Protein AF-A0A842T386-F1 (afdb_monomer)

Solvent-accessible surface area (backbone atoms only — not comparable to full-atom values): 25183 Å² total; per-residue (Å²): 110,70,80,63,54,63,53,50,79,25,36,49,69,68,59,27,27,49,50,51,33,47,73,72,63,72,84,75,91,84,88,85,86,87,85,84,90,68,93,73,80,78,70,90,84,41,70,46,77,54,74,84,84,70,80,63,96,55,61,21,74,58,51,45,52,52,52,52,52,43,48,52,53,25,53,78,68,73,36,55,70,54,40,58,47,20,56,43,24,47,50,25,18,40,72,28,59,76,29,63,50,73,41,48,87,84,39,54,66,44,51,50,40,49,51,48,32,53,55,64,80,60,87,45,80,91,71,55,78,91,73,88,88,74,55,73,66,53,55,55,34,51,53,50,39,49,54,52,54,52,54,39,70,52,87,88,62,46,74,59,54,56,48,49,60,75,65,39,82,88,56,55,66,66,46,52,49,42,33,50,49,42,53,49,13,48,70,60,25,68,67,44,75,64,49,59,57,70,43,78,69,83,53,58,53,53,61,49,52,73,65,53,72,66,52,31,36,69,36,40,20,51,51,37,48,74,47,48,25,53,52,26,49,51,50,30,21,60,57,37,25,34,49,45,31,32,32,16,36,39,59,72,37,44,66,63,41,53,51,49,46,57,50,53,54,75,42,49,67,13,42,52,48,36,51,48,51,54,51,52,44,52,53,50,46,24,64,75,70,68,28,36,36,39,33,24,39,31,57,72,59,46,41,93,45,47,92,73,48,40,91,58,28,34,34,38,14,44,39,61,71,42,46,59,36,50,42,51,54,48,17,63,75,67,72,42,60,66,72,71,41,35,61,46,31,31,39,35,39,35,20,58,39,68,68,57,28,51,52,49,49,48,40,51,72,76,57,31,37,69,54,48,19,56,75,71,71,37,81,39,44,40,72,73,52,74,49,55,19,61,87,51,45,42,83,89,73,62,39,44,29,34,38,38,33,27,46,54,75,38,86,70,39,40,22,32,26,41,36,36,23,26,49,68,38,46,51,52,59,56,50,19,62,72,68,42,75,56,67,82,71,49,78,54,71,63,57,53,47,52,54,49,52,49,56,48,52,65,66,73,73,116

Foldseek 3Di:
DVVVLLCQLFAQLLSNLVVLLCVLPVPDDDDDDDDDDDPDPPLPPFEAEDDPPDPPPAAAPLLVVLLVVLCVLCVVVVNNVLQVLLVLLLVLLVSLVVAPSHDDPVPVLNNLLSNCSSCLSCLDPVSDPPDDDDDPLNVVLSVLLNVVLVLLQDPDPNLVVVVCVVPPPVDDPSSNLSSLSSLLSLQSGADDPVLVVVPVPDRHLAGRHPDDLVSCLGRPLVCLQPPSLVSCQQQLSLSSNQSSLLNSCCSPPVVLLVVLSVVVSVQVQQASVQQSLQVVLVSVLLVVVQAREYEYSALVSVVVCVVVQDPRYKYKYKFTARHSSSLVVQCVVVVHPSLFRQARIAMEIEHADPVVLVSSVCSCQPPGDCPVCVVVVVNFKHWDDWDACQVVPDPPFSQGWIKIWMGGPDPSHGHHIYTGYYPVSSCSSNSHPCNDPCVVPPPCCPVVVVVVVVVSVVVVPD

Radius of gyration: 23.45 Å; Cα contacts (8 Å, |Δi|>4): 668; chains: 1; bounding box: 73×54×55 Å

Secondary structure (DSSP, 8-state):
-HHHHHHHHTS-HHHHHHHHHHHHH--SS--------------TTTEEE-------SS--HHHHHHHHHHHHHHHHTT-HHHHHHHHHHHHHHHHHTSS-TT--TT-HHHHHHHHHHHHTT--SGGGS-SSSS--HHHHHHHHHHHHHHHHHHS-S-HHHHHHHHHH-TTS-HHHHHHHHHHHHHHHT----HHHHHH--S--TTPPPPSS-HHHIIIIIIHHIIIIIHHHHHHTT-HHHHHHHHHHHHHHHSHHHHHHHHHHHHHHHHHHHHHHHHHHHHHHHHHHHHT-EEEEESSGGGTTTSGGG--TTEEEEEEEPP--HHHHHHHHHHHT--GGG-TTSSEEEEEESSHHHHHHHHHIIIIIIHHHHHHHTT-TTEEEEEEEETTTSPPTTT----EEEEEEE--TT----EEEEEEHHHHHHHHH-GGGSTHHHH-GGGGTHHHHHHHHHHHHS--

Nearest PDB structures (foldseek):
  6yxa-assembly1_A-2  TM=7.153E-01  e=4.181E-08  Bacillus subtilis subsp. subtilis str. 168
  7qps-assembly2_B  TM=6.305E-01  e=3.461E-06  Acinetobacter baumannii
  7tuz-assembly1_R  TM=1.766E-01  e=9.407E+00  Homo sapiens

pLDDT: mean 70.12, std 17.85, range [22.08, 93.56]

Structure (mmCIF, N/CA/C/O backbone):
data_AF-A0A842T386-F1
#
_entry.id   AF-A0A842T386-F1
#
loop_
_atom_site.group_PDB
_atom_site.id
_atom_site.type_symbol
_atom_site.label_atom_id
_atom_site.label_alt_id
_atom_site.label_comp_id
_atom_site.label_asym_id
_atom_site.label_entity_id
_atom_site.label_seq_id
_atom_site.pdbx_PDB_ins_code
_atom_site.Cartn_x
_atom_site.Cartn_y
_atom_site.Cartn_z
_atom_site.occupancy
_atom_site.B_iso_or_equiv
_atom_site.auth_seq_id
_atom_site.auth_comp_id
_atom_site.auth_asym_id
_atom_site.auth_atom_id
_atom_site.pdbx_PDB_model_num
ATOM 1 N N . MET A 1 1 ? -23.491 13.709 -11.957 1.00 30.56 1 MET A N 1
ATOM 2 C CA . MET A 1 1 ? -23.195 12.558 -11.070 1.00 30.56 1 MET A CA 1
ATOM 3 C C . MET A 1 1 ? -22.133 11.638 -11.680 1.00 30.56 1 MET A C 1
ATOM 5 O O . MET A 1 1 ? -21.103 11.435 -11.052 1.00 30.56 1 MET A O 1
ATOM 9 N N . TRP A 1 2 ? -22.292 11.233 -12.946 1.00 22.08 2 TRP A N 1
ATOM 10 C CA . TRP A 1 2 ? -21.348 10.406 -13.725 1.00 22.08 2 TRP A CA 1
ATOM 11 C C . TRP A 1 2 ? -19.864 10.859 -13.697 1.00 22.08 2 TRP A C 1
ATOM 13 O O . TRP A 1 2 ? -18.990 10.076 -13.338 1.00 22.08 2 TRP A O 1
ATOM 23 N N . LEU A 1 3 ? -19.581 12.151 -13.923 1.00 26.33 3 LEU A N 1
ATOM 24 C CA . LEU A 1 3 ? -18.227 12.748 -13.847 1.00 26.33 3 LEU A CA 1
ATOM 25 C C . LEU A 1 3 ? -17.612 12.793 -12.429 1.00 26.33 3 LEU A C 1
ATOM 27 O O . LEU A 1 3 ? -16.400 12.953 -12.279 1.00 26.33 3 LEU A O 1
ATOM 31 N N . LYS A 1 4 ? -18.427 12.685 -11.366 1.00 34.88 4 LYS A N 1
ATOM 32 C CA . LYS A 1 4 ? -17.939 12.611 -9.974 1.00 34.88 4 LYS A CA 1
ATOM 33 C C . LYS A 1 4 ? -17.592 11.168 -9.580 1.00 34.88 4 LYS A C 1
ATOM 35 O O . LYS A 1 4 ? -16.620 10.974 -8.851 1.00 34.88 4 LYS A O 1
ATOM 40 N N . MET A 1 5 ? -18.326 10.181 -10.101 1.00 32.59 5 MET A N 1
ATOM 41 C CA . MET A 1 5 ? -18.131 8.749 -9.821 1.00 32.59 5 MET A CA 1
ATOM 42 C C . MET A 1 5 ? -16.938 8.156 -10.581 1.00 32.59 5 MET A C 1
ATOM 44 O O . MET A 1 5 ? -16.129 7.441 -9.995 1.00 32.59 5 MET A O 1
ATOM 48 N N . GLU A 1 6 ? -16.756 8.529 -11.853 1.00 32.44 6 GLU A N 1
ATOM 49 C CA . GLU A 1 6 ? -15.595 8.123 -12.664 1.00 32.44 6 GLU A CA 1
ATOM 50 C C . GLU A 1 6 ? -14.268 8.584 -12.041 1.00 32.44 6 GLU A C 1
ATOM 52 O O . GLU A 1 6 ? -13.269 7.868 -12.063 1.00 32.44 6 GLU A O 1
ATOM 57 N N . LYS A 1 7 ? -14.289 9.742 -11.369 1.00 42.62 7 LYS A N 1
ATOM 58 C CA . LYS A 1 7 ? -13.149 10.246 -10.609 1.00 42.62 7 LYS A CA 1
ATOM 59 C C . LYS A 1 7 ? -12.769 9.353 -9.426 1.00 42.62 7 LYS A C 1
ATOM 61 O O . LYS A 1 7 ? -11.617 9.411 -9.051 1.00 42.62 7 LYS A O 1
ATOM 66 N N . HIS A 1 8 ? -13.653 8.590 -8.784 1.00 45.56 8 HIS A N 1
ATOM 67 C CA . HIS A 1 8 ? -13.303 7.895 -7.529 1.00 45.56 8 HIS A CA 1
ATOM 68 C C . HIS A 1 8 ? -12.693 6.510 -7.741 1.00 45.56 8 HIS A C 1
ATOM 70 O O . HIS A 1 8 ? -11.737 6.160 -7.060 1.00 45.56 8 HIS A O 1
ATOM 76 N N . MET A 1 9 ? -13.219 5.759 -8.700 1.00 45.31 9 MET A N 1
ATOM 77 C CA . MET A 1 9 ? -12.904 4.348 -8.968 1.00 45.31 9 MET A CA 1
ATOM 78 C C . MET A 1 9 ? -11.428 4.064 -9.293 1.00 45.31 9 MET A C 1
ATOM 80 O O . MET A 1 9 ? -10.934 2.964 -9.095 1.00 45.31 9 MET A O 1
ATOM 84 N N . PHE A 1 10 ? -10.745 5.072 -9.818 1.00 52.88 10 PHE A N 1
ATOM 85 C CA . PHE A 1 10 ? -9.537 4.921 -10.620 1.00 52.88 10 PHE A CA 1
ATOM 86 C C . PHE A 1 10 ? -8.536 6.054 -10.349 1.00 52.88 10 PHE A C 1
ATOM 88 O O . PHE A 1 10 ? -7.614 6.346 -11.104 1.00 52.88 10 PHE A O 1
ATOM 95 N N . LYS A 1 11 ? -8.741 6.775 -9.251 1.00 57.19 11 LYS A N 1
ATOM 96 C CA . LYS A 1 11 ? -7.757 7.737 -8.776 1.00 57.19 11 LYS A CA 1
ATOM 97 C C . LYS A 1 11 ? -6.548 6.981 -8.245 1.00 57.19 11 LYS A C 1
ATOM 99 O O . LYS A 1 11 ? -6.700 5.953 -7.593 1.00 57.19 11 LYS A O 1
ATOM 104 N N . ARG A 1 12 ? -5.360 7.560 -8.440 1.00 57.75 12 ARG A N 1
ATOM 105 C CA . ARG A 1 12 ? -4.166 7.164 -7.680 1.00 57.75 12 ARG A CA 1
ATOM 106 C C . ARG A 1 12 ? -4.512 7.088 -6.198 1.00 57.75 12 ARG A C 1
ATOM 108 O O . ARG A 1 12 ? -5.357 7.863 -5.734 1.00 57.75 12 ARG A O 1
ATOM 115 N N . SER A 1 13 ? -3.849 6.209 -5.448 1.00 57.66 13 SER A N 1
ATOM 116 C CA . SER A 1 13 ? -4.286 5.930 -4.078 1.00 57.66 13 SER A CA 1
ATOM 117 C C . SER A 1 13 ? -4.379 7.190 -3.212 1.00 57.66 13 SER A C 1
ATOM 119 O O . SER A 1 13 ? -5.308 7.280 -2.417 1.00 57.66 13 SER A O 1
ATOM 121 N N . SER A 1 14 ? -3.465 8.156 -3.351 1.00 54.62 14 SER A N 1
ATOM 122 C CA . SER A 1 14 ? -3.512 9.397 -2.563 1.00 54.62 14 SER A CA 1
ATOM 123 C C . SER A 1 14 ? -4.729 10.257 -2.913 1.00 54.62 14 SER A C 1
ATOM 125 O O . SER A 1 14 ? -5.434 10.736 -2.030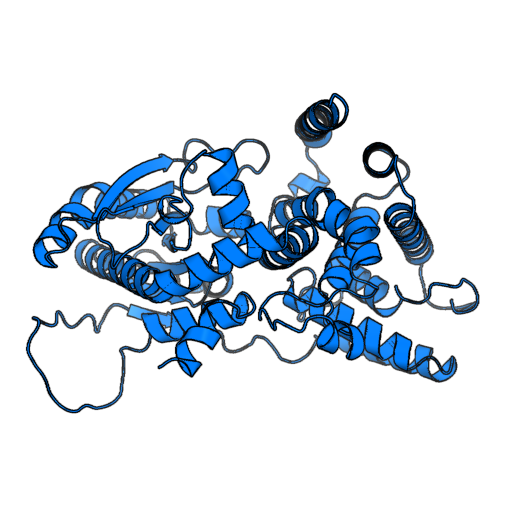 1.00 54.62 14 SER A O 1
ATOM 127 N N . THR A 1 15 ? -5.045 10.398 -4.202 1.00 59.31 15 THR A N 1
ATOM 128 C CA . THR A 1 15 ? -6.203 11.175 -4.655 1.00 59.31 15 THR A CA 1
ATOM 129 C C . THR A 1 15 ? -7.514 10.487 -4.276 1.00 59.31 15 THR A C 1
ATOM 131 O O . THR A 1 15 ? -8.482 11.166 -3.930 1.00 59.31 15 THR A O 1
ATOM 134 N N . HIS A 1 16 ? -7.562 9.152 -4.327 1.00 62.59 16 HIS A N 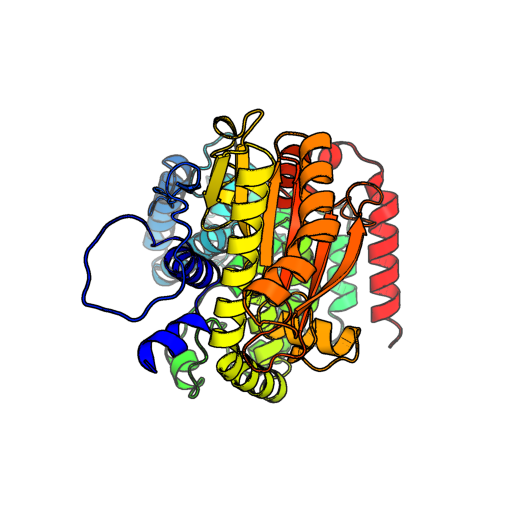1
ATOM 135 C CA . HIS A 1 16 ? -8.719 8.377 -3.884 1.00 62.59 16 HIS A CA 1
ATOM 136 C C . HIS A 1 16 ? -8.968 8.609 -2.390 1.00 62.59 16 HIS A C 1
ATOM 138 O O . HIS A 1 16 ? -10.060 9.038 -2.018 1.00 62.59 16 HIS A O 1
ATOM 144 N N . ASN A 1 17 ? -7.927 8.449 -1.567 1.00 60.31 17 ASN A N 1
ATOM 145 C CA . ASN A 1 17 ? -7.997 8.658 -0.122 1.00 60.31 17 ASN A CA 1
ATOM 146 C C . ASN A 1 17 ? -8.395 10.090 0.228 1.00 60.31 17 ASN A C 1
ATOM 148 O O . ASN A 1 17 ? -9.320 10.277 1.002 1.00 60.31 17 ASN A O 1
ATOM 152 N N . ALA A 1 18 ? -7.781 11.101 -0.395 1.00 62.53 18 ALA A N 1
ATOM 153 C CA . ALA A 1 18 ? -8.128 12.502 -0.159 1.00 62.53 18 ALA A CA 1
ATOM 154 C C . ALA A 1 18 ? -9.592 12.806 -0.510 1.00 62.53 18 ALA A C 1
ATOM 156 O O . ALA A 1 18 ? -10.260 13.558 0.196 1.00 62.53 18 ALA A O 1
ATOM 157 N N . THR A 1 19 ? -10.119 12.200 -1.581 1.00 63.16 19 THR A N 1
ATOM 158 C CA . THR A 1 19 ? -11.516 12.428 -1.972 1.00 63.16 19 THR A CA 1
ATOM 159 C C . THR A 1 19 ? -12.485 11.710 -1.039 1.00 63.16 19 THR A C 1
ATOM 161 O O . THR A 1 19 ? -13.465 12.308 -0.609 1.00 63.16 19 THR A O 1
ATOM 164 N N . MET A 1 20 ? -12.206 10.453 -0.690 1.00 62.38 20 MET A N 1
ATOM 165 C CA . MET A 1 20 ? -12.998 9.702 0.284 1.00 62.38 20 MET A CA 1
ATOM 166 C C . MET A 1 20 ? -12.971 10.368 1.660 1.00 62.38 20 MET A C 1
ATOM 168 O O . MET A 1 20 ? -14.021 10.541 2.265 1.00 62.38 20 MET A O 1
ATOM 172 N N . ALA A 1 21 ? -11.801 10.815 2.111 1.00 62.44 21 ALA A N 1
ATOM 173 C CA . ALA A 1 21 ? -11.631 11.573 3.339 1.00 62.44 21 ALA A CA 1
ATOM 174 C C . ALA A 1 21 ? -12.445 12.868 3.310 1.00 62.44 21 ALA A C 1
ATOM 176 O O . ALA A 1 21 ? -13.239 13.102 4.210 1.00 62.44 21 ALA A O 1
ATOM 177 N N . HIS A 1 22 ? -12.343 13.670 2.246 1.00 65.44 22 HIS A N 1
ATOM 178 C CA . HIS A 1 22 ? -13.178 14.861 2.101 1.00 65.44 22 HIS A CA 1
ATOM 179 C C . HIS A 1 22 ? -14.669 14.507 2.207 1.00 65.44 22 HIS A C 1
ATOM 181 O O . HIS A 1 22 ? -15.401 15.138 2.954 1.00 65.44 22 HIS A O 1
ATOM 187 N N . THR A 1 23 ? -15.131 13.467 1.516 1.00 65.94 23 THR A N 1
ATOM 188 C CA . THR A 1 23 ? -16.542 13.053 1.543 1.00 65.94 23 THR A CA 1
ATOM 189 C C . THR A 1 23 ? -17.002 12.512 2.904 1.00 65.94 23 THR A C 1
ATOM 191 O O . THR A 1 23 ? -18.163 12.696 3.276 1.00 65.94 23 THR A O 1
ATOM 194 N N . LEU A 1 24 ? -16.119 11.843 3.647 1.00 63.25 24 LEU A N 1
ATOM 195 C CA . LEU A 1 24 ? -16.400 11.308 4.981 1.00 63.25 24 LEU A CA 1
ATOM 196 C C . LEU A 1 24 ? -16.350 12.396 6.062 1.00 63.25 24 LEU A C 1
ATOM 198 O O . LEU A 1 24 ? -17.143 12.348 6.999 1.00 63.25 24 LEU A O 1
ATOM 202 N N . PHE A 1 25 ? -15.462 13.383 5.915 1.00 61.12 25 PHE A N 1
ATOM 203 C CA . PHE A 1 25 ? -15.112 14.337 6.971 1.00 61.12 25 PHE A CA 1
ATOM 204 C C . PHE A 1 25 ? -15.625 15.773 6.730 1.00 61.12 25 PHE A C 1
ATOM 206 O O . PHE A 1 25 ? -15.596 16.582 7.651 1.00 61.12 25 PHE A O 1
ATOM 213 N N . SER A 1 26 ? -16.181 16.118 5.556 1.00 54.41 26 SER A N 1
ATOM 214 C CA . SER A 1 26 ? -16.678 17.478 5.240 1.00 54.41 26 SER A CA 1
ATOM 215 C C . SER A 1 26 ? -18.025 17.859 5.890 1.00 54.41 26 SER A C 1
ATOM 217 O O . SER A 1 26 ? -18.853 18.526 5.265 1.00 54.41 26 SER A O 1
ATOM 219 N N . ARG A 1 27 ? -18.291 17.461 7.138 1.00 46.69 27 ARG A N 1
ATOM 220 C CA . ARG A 1 27 ? -19.425 17.983 7.927 1.00 46.69 27 ARG A CA 1
ATOM 221 C C . ARG A 1 27 ? -18.935 18.780 9.131 1.00 46.69 27 ARG A C 1
ATOM 223 O O . ARG A 1 27 ? -19.101 18.376 10.273 1.00 46.69 27 ARG A O 1
ATOM 230 N N . SER A 1 28 ? -18.395 19.957 8.841 1.00 42.19 28 SER A N 1
ATOM 231 C CA . SER A 1 28 ? -18.316 21.086 9.766 1.00 42.19 28 SER A CA 1
ATOM 232 C C . SER A 1 28 ? -18.151 22.362 8.932 1.00 42.19 28 SER A C 1
ATOM 234 O O . SER A 1 28 ? -17.150 22.527 8.246 1.00 42.19 28 SER A O 1
ATOM 236 N N . SER A 1 29 ? -19.162 23.235 8.969 1.00 37.81 29 SER A N 1
ATOM 237 C CA . SER A 1 29 ? -19.266 24.558 8.316 1.00 37.81 29 SER A CA 1
ATOM 238 C C . SER A 1 29 ? -19.606 24.630 6.805 1.00 37.81 29 SER A C 1
ATOM 240 O O . SER A 1 29 ? -18.749 24.531 5.936 1.00 37.81 29 SER A O 1
ATOM 242 N N . ALA A 1 30 ? -20.903 24.838 6.511 1.00 32.47 30 ALA A N 1
ATOM 243 C CA . ALA A 1 30 ? -21.497 25.849 5.601 1.00 32.47 30 ALA A CA 1
ATOM 244 C C . ALA A 1 30 ? -22.848 25.376 4.994 1.00 32.47 30 ALA A C 1
ATOM 246 O O . ALA A 1 30 ? -23.134 24.187 4.918 1.00 32.47 30 ALA A O 1
ATOM 247 N N . SER A 1 31 ? -23.719 26.333 4.667 1.00 37.84 31 SER A N 1
ATOM 248 C CA . SER A 1 31 ? -25.196 26.336 4.721 1.00 37.84 31 SER A CA 1
ATOM 249 C C . SER A 1 31 ? -26.009 25.594 3.622 1.00 37.84 31 SER A C 1
ATOM 251 O O . SER A 1 31 ? -25.492 25.067 2.647 1.00 37.84 31 SER A O 1
ATOM 253 N N . ARG A 1 32 ? -27.332 25.530 3.869 1.00 30.47 32 ARG A N 1
ATOM 254 C CA . ARG A 1 32 ? -28.423 24.637 3.384 1.00 30.47 32 ARG A CA 1
ATOM 255 C C . ARG A 1 32 ? -29.100 25.090 2.052 1.00 30.47 32 ARG A C 1
ATOM 257 O O . ARG A 1 32 ? -28.872 26.225 1.652 1.00 30.47 32 ARG A O 1
ATOM 264 N N . PRO A 1 33 ? -30.001 24.289 1.415 1.00 34.94 33 PRO A N 1
ATOM 265 C CA . PRO A 1 33 ? -31.434 24.306 1.793 1.00 34.94 33 PRO A CA 1
ATOM 266 C C . PRO A 1 33 ? -32.115 22.920 2.011 1.00 34.94 33 PRO A C 1
ATOM 268 O O . PRO A 1 33 ? -31.505 21.868 1.872 1.00 34.94 33 PRO A O 1
ATOM 271 N N . ALA A 1 34 ? -33.358 22.978 2.513 1.00 29.33 34 ALA A N 1
ATOM 272 C CA . ALA A 1 34 ? -34.176 22.057 3.342 1.00 29.33 34 ALA A CA 1
ATOM 273 C C . ALA A 1 34 ? -34.473 20.602 2.850 1.00 29.33 34 ALA A C 1
ATOM 275 O O . ALA A 1 34 ? -34.761 20.411 1.681 1.00 29.33 34 ALA A O 1
ATOM 276 N N . ARG A 1 35 ? -34.310 19.567 3.722 1.00 31.22 35 ARG A N 1
ATOM 277 C CA . ARG A 1 35 ? -35.288 18.676 4.469 1.00 31.22 35 ARG A CA 1
ATOM 278 C C . ARG A 1 35 ? -35.833 17.457 3.665 1.00 31.22 35 ARG A C 1
ATOM 280 O O . ARG A 1 35 ? -35.987 17.614 2.466 1.00 31.22 35 ARG A O 1
ATOM 287 N N . PRO A 1 36 ? -36.099 16.258 4.269 1.00 31.48 36 PRO A N 1
ATOM 288 C CA . PRO A 1 36 ? -36.731 16.014 5.580 1.00 31.48 36 PRO A CA 1
ATOM 289 C C . PRO A 1 36 ? -35.923 15.189 6.611 1.00 31.48 36 PRO A C 1
ATOM 291 O O . PRO A 1 36 ? -34.784 14.795 6.390 1.00 31.48 36 PRO A O 1
ATOM 294 N N . ARG A 1 37 ? -36.522 15.071 7.807 1.00 32.03 37 ARG A N 1
ATOM 295 C CA . ARG A 1 37 ? -35.967 14.636 9.102 1.00 32.03 37 ARG A CA 1
ATOM 296 C C . ARG A 1 37 ? -35.502 13.171 9.121 1.00 32.03 37 ARG A C 1
ATOM 298 O O . ARG A 1 37 ? -36.322 12.266 9.088 1.00 32.03 37 ARG A O 1
ATOM 305 N N . LEU A 1 38 ? -34.209 12.985 9.366 1.00 26.48 38 LEU A N 1
ATOM 306 C CA . LEU A 1 38 ? -33.681 11.937 10.242 1.00 26.48 38 LEU A CA 1
ATOM 307 C C . LEU A 1 38 ? -33.129 12.652 11.479 1.00 26.48 38 LEU A C 1
ATOM 309 O O . LEU A 1 38 ? -32.565 13.742 11.353 1.00 26.48 38 LEU A O 1
ATOM 313 N N . VAL A 1 39 ? -33.363 12.093 12.665 1.00 26.69 39 VAL A N 1
ATOM 314 C CA . VAL A 1 39 ? -32.898 12.634 13.950 1.00 26.69 39 VAL A CA 1
ATOM 315 C C . VAL A 1 39 ? -31.375 12.778 13.888 1.00 26.69 39 VAL A C 1
ATOM 317 O O . VAL A 1 39 ? -30.640 11.797 13.910 1.00 26.69 39 VAL A O 1
ATOM 320 N N . ALA A 1 40 ? -30.901 14.011 13.714 1.00 27.50 40 ALA A N 1
ATOM 321 C CA . ALA A 1 40 ? -29.484 14.311 13.612 1.00 27.50 40 ALA A CA 1
ATOM 322 C C . ALA A 1 40 ? -28.910 14.416 15.026 1.00 27.50 40 ALA A C 1
ATOM 324 O O . ALA A 1 40 ? -29.055 15.446 15.682 1.00 27.50 40 ALA A O 1
ATOM 325 N N . VAL A 1 41 ? -28.259 13.346 15.483 1.00 34.50 41 VAL A N 1
ATOM 326 C CA . VAL A 1 41 ? -27.293 13.431 16.582 1.00 34.50 41 VAL A CA 1
ATOM 327 C C . VAL A 1 41 ? -26.179 14.354 16.096 1.00 34.50 41 VAL A C 1
ATOM 329 O O . VAL A 1 41 ? -25.498 14.044 15.120 1.00 34.50 41 VAL A O 1
ATOM 332 N N . ASN A 1 42 ? -26.067 15.533 16.702 1.00 35.53 42 ASN A N 1
ATOM 333 C CA . ASN A 1 42 ? -25.082 16.546 16.341 1.00 35.53 42 ASN A CA 1
ATOM 334 C C . ASN A 1 42 ? -23.722 16.152 16.961 1.00 35.53 42 ASN A C 1
ATOM 336 O O . ASN A 1 42 ? -23.599 16.240 18.181 1.00 35.53 42 ASN A O 1
ATOM 340 N N . PRO A 1 43 ? -22.703 15.698 16.199 1.00 40.19 43 PRO A N 1
ATOM 341 C CA . PRO A 1 43 ? -21.469 15.130 16.770 1.00 40.19 43 PRO A CA 1
ATOM 342 C C . PRO A 1 43 ? -20.432 16.186 17.209 1.00 40.19 43 PRO A C 1
ATOM 344 O O . PRO A 1 43 ? -19.261 15.874 17.413 1.00 40.19 43 PRO A O 1
ATOM 347 N N . SER A 1 44 ? -20.814 17.460 17.287 1.00 47.03 44 SER A N 1
ATOM 348 C CA . SER A 1 44 ? -19.925 18.593 17.003 1.00 47.03 44 SER A CA 1
ATOM 349 C C . SER A 1 44 ? -19.024 19.078 18.154 1.00 47.03 44 SER A C 1
ATOM 351 O O . SER A 1 44 ? -18.765 20.272 18.244 1.00 47.03 44 SER A O 1
ATOM 353 N N . GLY A 1 45 ? -18.528 18.185 19.015 1.00 52.53 45 GLY A N 1
ATOM 354 C CA . GLY A 1 45 ? -17.521 18.529 20.037 1.00 52.53 45 GLY A CA 1
ATOM 355 C C . GLY A 1 45 ? -16.283 17.630 20.069 1.00 52.53 45 GLY A C 1
ATOM 356 O O . GLY A 1 45 ? -15.252 18.040 20.587 1.00 52.53 45 GLY A O 1
ATOM 357 N N . HIS A 1 46 ? -16.363 16.415 19.514 1.00 62.31 46 HIS A N 1
ATOM 358 C CA . HIS A 1 46 ? -15.328 15.392 19.713 1.00 62.31 46 HIS A CA 1
ATOM 359 C C . HIS A 1 46 ? -14.584 14.984 18.445 1.00 62.31 46 HIS A C 1
ATOM 361 O O . HIS A 1 46 ? -13.670 14.178 18.550 1.00 62.31 46 HIS A O 1
ATOM 367 N N . VAL A 1 47 ? -14.961 15.479 17.265 1.00 61.41 47 VAL A N 1
ATOM 368 C CA . VAL A 1 47 ? -14.332 15.077 15.999 1.00 61.41 47 VAL A CA 1
ATOM 369 C C . VAL A 1 47 ? -13.543 16.244 15.426 1.00 61.41 47 VAL A C 1
ATOM 371 O O . VAL A 1 47 ? -14.124 17.227 14.969 1.00 61.41 47 VAL A O 1
ATOM 374 N N . GLU A 1 48 ? -12.223 16.111 15.426 1.00 68.94 48 GLU A N 1
ATOM 375 C CA . GLU A 1 48 ? -11.306 17.032 14.760 1.00 68.94 48 GLU A CA 1
ATOM 376 C C . GLU A 1 48 ? -10.791 16.411 13.459 1.00 68.94 48 GLU A C 1
ATOM 378 O O . GLU A 1 48 ? -10.612 15.195 13.359 1.00 68.94 48 GLU A O 1
ATOM 383 N N . THR A 1 49 ? -10.550 17.233 12.438 1.00 65.88 49 THR A N 1
ATOM 384 C CA . THR A 1 49 ? -10.006 16.782 11.150 1.00 65.88 49 THR A CA 1
ATOM 385 C C . THR A 1 49 ? -8.591 17.300 10.974 1.00 65.88 49 THR A C 1
ATOM 387 O O . THR A 1 49 ? -8.372 18.508 10.923 1.00 65.88 49 THR A O 1
ATOM 390 N N . ILE A 1 50 ? -7.636 16.385 10.815 1.00 59.38 50 ILE A N 1
ATOM 391 C CA . ILE A 1 50 ? -6.269 16.717 10.425 1.00 59.38 50 ILE A CA 1
ATOM 392 C C . ILE A 1 50 ? -6.194 16.678 8.910 1.00 59.38 50 ILE A C 1
ATOM 394 O O . ILE A 1 50 ? -6.213 15.623 8.273 1.00 59.38 50 ILE A O 1
ATOM 398 N N . ILE A 1 51 ? -6.105 17.864 8.325 1.00 53.78 51 ILE A N 1
ATOM 399 C CA . ILE A 1 51 ? -5.802 18.020 6.911 1.00 53.78 51 ILE A CA 1
ATOM 400 C C . ILE A 1 51 ? -4.279 18.045 6.789 1.00 53.78 51 ILE A C 1
ATOM 402 O O . ILE A 1 51 ? -3.617 18.879 7.399 1.00 53.78 51 ILE A O 1
ATOM 406 N N . SER A 1 52 ? -3.722 17.126 5.999 1.00 49.97 52 SER A N 1
ATOM 407 C CA . SER A 1 52 ? -2.299 17.127 5.649 1.00 49.97 52 SER A CA 1
ATOM 408 C C . SER A 1 52 ? -1.960 18.383 4.844 1.00 49.97 52 SER A C 1
ATOM 410 O O . SER A 1 52 ? -2.063 18.411 3.617 1.00 49.97 52 SER A O 1
ATOM 412 N N . THR A 1 53 ? -1.574 19.458 5.523 1.00 41.53 53 THR A N 1
ATOM 413 C CA . THR A 1 53 ? -0.888 20.589 4.903 1.00 41.53 53 THR A CA 1
ATOM 414 C C . THR A 1 53 ? 0.609 20.312 4.946 1.00 41.53 53 THR A C 1
ATOM 416 O O . THR A 1 53 ? 1.232 20.512 5.985 1.00 41.53 53 THR A O 1
ATOM 419 N N . LYS A 1 54 ? 1.137 19.857 3.798 1.00 43.56 54 LYS A N 1
ATOM 420 C CA . LYS A 1 54 ? 2.544 19.590 3.406 1.00 43.56 54 LYS A CA 1
ATOM 421 C C . LYS A 1 54 ? 2.787 18.128 2.992 1.00 43.56 54 LYS A C 1
ATOM 423 O O . LYS A 1 54 ? 3.648 17.438 3.527 1.00 43.56 54 LYS A O 1
ATOM 428 N N . GLU A 1 55 ? 2.125 17.685 1.925 1.00 45.28 55 GLU A N 1
ATOM 429 C CA . GLU A 1 55 ? 2.925 17.089 0.848 1.00 45.28 55 GLU A CA 1
ATOM 430 C C . GLU A 1 55 ? 3.663 18.282 0.223 1.00 45.28 55 GLU A C 1
ATOM 432 O O . GLU A 1 55 ? 3.087 19.038 -0.558 1.00 45.28 55 GLU A O 1
ATOM 437 N N . SER A 1 56 ? 4.868 18.590 0.711 1.00 42.94 56 SER A N 1
ATOM 438 C CA . SER A 1 56 ? 5.695 19.649 0.135 1.00 42.94 56 SER A CA 1
ATOM 439 C C . SER A 1 56 ? 5.868 19.326 -1.346 1.00 42.94 56 SER A C 1
ATOM 441 O O . SER A 1 56 ? 6.496 18.340 -1.714 1.00 42.94 56 SER A O 1
ATOM 443 N N . ASN A 1 57 ? 5.303 20.161 -2.218 1.00 50.44 57 ASN A N 1
ATOM 444 C CA . ASN A 1 57 ? 5.465 20.074 -3.673 1.00 50.44 57 ASN A CA 1
ATOM 445 C C . ASN A 1 57 ? 6.917 20.387 -4.124 1.00 50.44 57 ASN A C 1
ATOM 447 O O . ASN A 1 57 ? 7.138 20.844 -5.243 1.00 50.44 57 ASN A O 1
ATOM 451 N N . GLY A 1 58 ? 7.911 20.169 -3.258 1.00 70.12 58 GLY A N 1
ATOM 452 C CA . GLY A 1 58 ? 9.321 20.428 -3.489 1.00 70.12 58 GLY A CA 1
ATOM 453 C C . GLY A 1 58 ? 10.198 19.512 -2.638 1.00 70.12 58 GLY A C 1
ATOM 454 O O . GLY A 1 58 ? 9.873 19.204 -1.496 1.00 70.12 58 GLY A O 1
ATOM 455 N N . PHE A 1 59 ? 11.312 19.093 -3.228 1.00 85.62 59 PHE A N 1
ATOM 456 C CA . PHE A 1 59 ? 12.369 18.321 -2.581 1.00 85.62 59 PHE A CA 1
ATOM 457 C C . PHE A 1 59 ? 13.084 19.130 -1.490 1.00 85.62 59 PHE A C 1
ATOM 459 O O . PHE A 1 59 ? 13.108 20.359 -1.579 1.00 85.62 59 PHE A O 1
ATOM 466 N N . SER A 1 60 ? 13.705 18.473 -0.510 1.00 88.31 60 SER A N 1
ATOM 467 C CA . SER A 1 60 ? 14.595 19.084 0.488 1.00 88.31 60 SER A CA 1
ATOM 468 C C . SER A 1 60 ? 15.765 19.832 -0.173 1.00 88.31 60 SER A C 1
ATOM 470 O O . SER A 1 60 ? 16.070 19.586 -1.343 1.00 88.31 60 SER A O 1
ATOM 472 N N . PRO A 1 61 ? 16.459 20.747 0.533 1.00 89.69 61 PRO A N 1
ATOM 473 C CA . PRO A 1 61 ? 17.679 21.361 0.007 1.00 89.69 61 PRO A CA 1
ATOM 474 C C . PRO A 1 61 ? 18.713 20.334 -0.493 1.00 89.69 61 PRO A C 1
ATOM 476 O O . PRO A 1 61 ? 19.287 20.540 -1.562 1.00 89.69 61 PRO A O 1
ATOM 479 N N . ALA A 1 62 ? 18.888 19.217 0.224 1.00 87.56 62 ALA A N 1
ATOM 480 C CA . ALA A 1 62 ? 19.835 18.153 -0.120 1.00 87.56 62 ALA A CA 1
ATOM 481 C C . ALA A 1 62 ? 19.474 17.454 -1.443 1.00 87.56 62 ALA A C 1
ATOM 483 O O . ALA A 1 62 ? 20.314 17.318 -2.338 1.00 87.56 62 ALA A O 1
ATOM 484 N N . ILE A 1 63 ? 18.201 17.087 -1.622 1.00 89.38 63 ILE A N 1
ATOM 485 C CA . ILE A 1 63 ? 17.724 16.456 -2.861 1.00 89.38 63 ILE A CA 1
ATOM 486 C C . ILE A 1 63 ? 17.692 17.471 -4.015 1.00 89.38 63 ILE A C 1
ATOM 488 O O . ILE A 1 63 ? 18.040 17.129 -5.143 1.00 89.38 63 ILE A O 1
ATOM 492 N N . ARG A 1 64 ? 17.333 18.741 -3.766 1.00 91.25 64 ARG A N 1
ATOM 493 C CA . ARG A 1 64 ? 17.387 19.793 -4.802 1.00 91.25 64 ARG A CA 1
ATOM 494 C C . ARG A 1 64 ? 18.800 19.983 -5.339 1.00 91.25 64 ARG A C 1
ATOM 496 O O . ARG A 1 64 ? 18.963 20.094 -6.547 1.00 91.25 64 ARG A O 1
ATOM 503 N N . SER A 1 65 ? 19.803 19.984 -4.463 1.00 89.62 65 SER A N 1
ATOM 504 C CA . SER A 1 65 ? 21.206 20.076 -4.873 1.00 89.62 65 SER A CA 1
ATOM 505 C C . SER A 1 65 ? 21.595 18.931 -5.820 1.00 89.62 65 SER A C 1
ATOM 507 O O . SER A 1 65 ? 22.165 19.179 -6.879 1.00 89.62 65 SER A O 1
ATOM 509 N N . ARG A 1 66 ? 21.202 17.687 -5.507 1.00 90.69 66 ARG A N 1
ATOM 510 C CA . ARG A 1 66 ? 21.400 16.513 -6.384 1.00 90.69 66 ARG A CA 1
ATOM 511 C C . ARG A 1 66 ? 20.695 16.658 -7.732 1.00 90.69 66 ARG A C 1
ATOM 513 O O . ARG A 1 66 ? 21.300 16.408 -8.769 1.00 90.69 66 ARG A O 1
ATOM 520 N N . VAL A 1 67 ? 19.444 17.121 -7.723 1.00 91.31 67 VAL A N 1
ATOM 521 C CA . VAL A 1 67 ? 18.662 17.387 -8.941 1.00 91.31 67 VAL A CA 1
ATOM 522 C C . VAL A 1 67 ? 19.352 18.410 -9.845 1.00 91.31 67 VAL A C 1
ATOM 524 O O . VAL A 1 67 ? 19.415 18.191 -11.052 1.00 91.31 67 VAL A O 1
ATOM 527 N N . GLU A 1 68 ? 19.864 19.514 -9.296 1.00 90.88 68 GLU A N 1
ATOM 528 C CA . GLU A 1 68 ? 20.562 20.524 -10.102 1.00 90.88 68 GLU A CA 1
ATOM 529 C C . GLU A 1 68 ? 21.890 19.995 -10.659 1.00 90.88 68 GLU A C 1
ATOM 531 O O . GLU A 1 68 ? 22.167 20.215 -11.838 1.00 90.88 68 GLU A O 1
ATOM 536 N N . ARG A 1 69 ? 22.653 19.209 -9.881 1.00 88.50 69 ARG A N 1
ATOM 537 C CA . ARG A 1 69 ? 23.853 18.522 -10.396 1.00 88.50 69 ARG A CA 1
ATOM 538 C C . ARG A 1 69 ? 23.522 17.588 -11.558 1.00 88.50 69 ARG A C 1
ATOM 540 O O . ARG A 1 69 ? 24.181 17.646 -12.591 1.00 88.50 69 ARG A O 1
ATOM 547 N N . ALA A 1 70 ? 22.468 16.783 -11.424 1.00 87.00 70 ALA A N 1
ATOM 548 C CA . ALA A 1 70 ? 22.035 15.880 -12.485 1.00 87.00 70 ALA A CA 1
ATOM 549 C C . ALA A 1 70 ? 21.603 16.650 -13.743 1.00 87.00 70 ALA A C 1
ATOM 551 O O . ALA A 1 70 ? 21.987 16.287 -14.850 1.00 87.00 70 ALA A O 1
ATOM 552 N N . LYS A 1 71 ? 20.840 17.742 -13.598 1.00 89.69 71 LYS A N 1
ATOM 553 C CA . LYS A 1 71 ? 20.444 18.591 -14.736 1.00 89.69 71 LYS A CA 1
ATOM 554 C C . LYS A 1 71 ? 21.642 19.166 -15.479 1.00 89.69 71 LYS A C 1
ATOM 556 O O . LYS A 1 71 ? 21.648 19.122 -16.705 1.00 89.69 71 LYS A O 1
ATOM 561 N N . GLN A 1 72 ? 22.616 19.707 -14.747 1.00 88.31 72 GLN A N 1
ATOM 562 C CA . GLN A 1 72 ? 23.835 20.236 -15.346 1.00 88.31 72 GLN A CA 1
ATOM 563 C C . GLN A 1 72 ? 24.568 19.134 -16.118 1.00 88.31 72 GLN A C 1
ATOM 565 O O . GLN A 1 72 ? 24.841 19.301 -17.302 1.00 88.31 72 GLN A O 1
ATOM 570 N N . HIS A 1 73 ? 24.774 17.980 -15.481 1.00 84.06 73 HIS A N 1
ATOM 571 C CA . HIS A 1 73 ? 25.438 16.832 -16.090 1.00 84.06 73 HIS A CA 1
ATOM 572 C C . HIS A 1 73 ? 24.767 16.379 -17.398 1.00 84.06 73 HIS A C 1
ATOM 574 O O . HIS A 1 73 ? 25.419 16.259 -18.431 1.00 84.06 73 HIS A O 1
ATOM 580 N N . TYR A 1 74 ? 23.446 16.184 -17.398 1.00 84.75 74 TYR A N 1
ATOM 581 C CA . TYR A 1 74 ? 22.732 15.783 -18.614 1.00 84.75 74 TYR A CA 1
ATOM 582 C C . TYR A 1 74 ? 22.697 16.871 -19.691 1.00 84.75 74 TYR A C 1
ATOM 584 O O . TYR A 1 74 ? 22.592 16.536 -20.868 1.00 84.75 74 TYR A O 1
ATOM 592 N N . SER A 1 75 ? 22.777 18.149 -19.314 1.00 87.25 75 SER A N 1
ATOM 593 C CA . SER A 1 75 ? 22.892 19.246 -20.278 1.00 87.25 75 SER A CA 1
ATOM 594 C C . SER A 1 75 ? 24.258 19.243 -20.966 1.00 87.25 75 SER A C 1
ATOM 596 O O . SER A 1 75 ? 24.323 19.426 -22.177 1.00 87.25 75 SER A O 1
ATOM 598 N N . GLU A 1 76 ? 25.336 18.968 -20.228 1.00 85.75 76 GLU A N 1
ATOM 599 C CA . GLU A 1 76 ? 26.690 18.830 -20.787 1.00 85.75 76 GLU A CA 1
ATOM 600 C C . GLU A 1 76 ? 26.790 17.649 -21.769 1.00 85.75 76 GLU A C 1
ATOM 602 O O . GLU A 1 76 ? 27.514 17.729 -22.759 1.00 85.75 76 GLU A O 1
ATOM 607 N N . LEU A 1 77 ? 26.013 16.583 -21.542 1.00 82.06 77 LEU A N 1
ATOM 608 C CA . LEU A 1 77 ? 25.921 15.418 -22.430 1.00 82.06 77 LEU A CA 1
ATOM 609 C C . LEU A 1 77 ? 24.921 15.576 -23.594 1.00 82.06 77 LEU A C 1
ATOM 611 O O . LEU A 1 77 ? 24.823 14.674 -24.424 1.00 82.06 77 LEU A O 1
ATOM 615 N N . GLY A 1 78 ? 24.145 16.667 -23.656 1.00 83.44 78 GLY A N 1
ATOM 616 C CA . GLY A 1 78 ? 23.066 16.834 -24.646 1.00 83.44 78 GLY A CA 1
ATOM 617 C C . GLY A 1 78 ? 21.941 15.793 -24.521 1.00 83.44 78 GLY A C 1
ATOM 618 O O . GLY A 1 78 ? 21.344 15.382 -25.516 1.00 83.44 78 GLY A O 1
ATOM 619 N N . ALA A 1 79 ? 21.692 15.314 -23.299 1.00 82.81 79 ALA A N 1
ATOM 620 C CA . ALA A 1 79 ? 20.775 14.223 -22.978 1.00 82.81 79 ALA A CA 1
ATOM 621 C C . ALA A 1 79 ? 19.621 14.692 -22.068 1.00 82.81 79 ALA A C 1
ATOM 623 O O . ALA A 1 79 ? 19.230 14.020 -21.107 1.00 82.81 79 ALA A O 1
ATOM 624 N N . GLU A 1 80 ? 19.032 15.857 -22.354 1.00 83.88 80 GLU A N 1
ATOM 625 C CA . GLU A 1 80 ? 18.004 16.470 -21.504 1.00 83.88 80 GLU A CA 1
ATOM 626 C C . GLU A 1 80 ? 16.746 15.604 -21.355 1.00 83.88 80 GLU A C 1
ATOM 628 O O . GLU A 1 80 ? 16.071 15.657 -20.323 1.00 83.88 80 GLU A O 1
ATOM 633 N N . ASP A 1 81 ? 16.406 14.797 -22.360 1.00 80.12 81 ASP A N 1
ATOM 634 C CA . ASP A 1 81 ? 15.252 13.897 -22.290 1.00 80.12 81 ASP A CA 1
ATOM 635 C C . ASP A 1 81 ? 15.454 12.754 -21.287 1.00 80.12 81 ASP A C 1
ATOM 637 O O . ASP A 1 81 ? 14.494 12.359 -20.613 1.00 80.12 81 ASP A O 1
ATOM 641 N N . VAL A 1 82 ? 16.702 12.312 -21.105 1.00 81.12 82 VAL A N 1
ATOM 642 C CA . VAL A 1 82 ? 17.095 11.344 -20.075 1.00 81.12 82 VAL A CA 1
ATOM 643 C C . VAL A 1 82 ? 16.911 11.969 -18.693 1.00 81.12 82 VAL A C 1
ATOM 645 O O . VAL A 1 82 ? 16.194 11.414 -17.863 1.00 81.12 82 VAL A O 1
ATOM 648 N N . CYS A 1 83 ? 17.407 13.195 -18.488 1.00 85.50 83 CYS A N 1
ATOM 649 C CA . CYS A 1 83 ? 17.176 13.942 -17.246 1.00 85.50 83 CYS A CA 1
ATOM 650 C C . CYS A 1 83 ? 15.681 14.099 -16.933 1.00 85.50 83 CYS A C 1
ATOM 652 O O . CYS A 1 83 ? 15.232 13.875 -15.805 1.00 85.50 83 CYS A O 1
ATOM 654 N N . LYS A 1 84 ? 14.862 14.446 -17.937 1.00 84.25 84 LYS A N 1
ATOM 655 C CA . LYS A 1 84 ? 13.405 14.555 -17.758 1.00 84.25 84 LYS A CA 1
ATOM 656 C C . LYS A 1 84 ? 12.791 13.230 -17.315 1.00 84.25 84 LYS A C 1
ATOM 658 O O . LYS A 1 84 ? 11.832 13.266 -16.543 1.00 84.25 84 LYS A O 1
ATOM 663 N N . HIS A 1 85 ? 13.279 12.095 -17.814 1.00 82.56 85 HIS A N 1
ATOM 664 C CA . HIS A 1 85 ? 12.839 10.774 -17.371 1.00 82.56 85 HIS A CA 1
ATOM 665 C C . HIS A 1 85 ? 13.290 10.489 -15.929 1.00 82.56 85 HIS A C 1
ATOM 667 O O . HIS A 1 85 ? 12.420 10.240 -15.093 1.00 82.56 85 HIS A O 1
ATOM 673 N N . SER A 1 86 ? 14.565 10.685 -15.580 1.00 86.44 86 SER A N 1
ATOM 674 C CA . SER A 1 86 ? 15.066 10.535 -14.202 1.00 86.44 86 SER A CA 1
ATOM 675 C C . SER A 1 86 ? 14.280 11.360 -13.187 1.00 86.44 86 SER A C 1
ATOM 677 O O . SER A 1 86 ? 13.894 10.870 -12.128 1.00 86.44 86 SER A O 1
ATOM 679 N N . LEU A 1 87 ? 13.931 12.604 -13.523 1.00 88.19 87 LEU A N 1
ATOM 680 C CA . LEU A 1 87 ? 13.112 13.450 -12.651 1.00 88.19 87 LEU A CA 1
ATOM 681 C C . LEU A 1 87 ? 11.671 12.945 -12.505 1.00 88.19 87 LEU A C 1
ATOM 683 O O . LEU A 1 87 ? 11.036 13.197 -11.477 1.00 88.19 87 LEU A O 1
ATOM 687 N N . ARG A 1 88 ? 11.121 12.249 -13.507 1.00 83.81 88 ARG A N 1
ATOM 688 C CA . ARG A 1 88 ? 9.823 11.569 -13.371 1.00 83.81 88 ARG A CA 1
ATOM 689 C C . ARG A 1 88 ? 9.937 10.358 -12.459 1.00 83.81 88 ARG A C 1
ATOM 691 O O . ARG A 1 88 ? 9.060 10.199 -11.614 1.00 83.81 88 ARG A O 1
ATOM 698 N N . VAL A 1 89 ? 11.003 9.575 -12.589 1.00 86.12 89 VAL A N 1
ATOM 699 C CA . VAL A 1 89 ? 11.274 8.402 -11.744 1.00 86.12 89 VAL A CA 1
ATOM 700 C C . VAL A 1 89 ? 11.472 8.841 -10.297 1.00 86.12 89 VAL A C 1
ATOM 702 O O . VAL A 1 89 ? 10.827 8.307 -9.401 1.00 86.12 89 VAL A O 1
ATOM 705 N N . LEU A 1 90 ? 12.215 9.925 -10.060 1.00 89.62 90 LEU A N 1
ATOM 706 C CA . LEU A 1 90 ? 12.414 10.486 -8.721 1.00 89.62 90 LEU A CA 1
ATOM 707 C C . LEU A 1 90 ? 11.090 10.941 -8.096 1.00 89.62 90 LEU A C 1
ATOM 709 O O . LEU A 1 90 ? 10.799 10.675 -6.929 1.00 89.62 90 LEU A O 1
ATOM 713 N N . ARG A 1 91 ? 10.229 11.589 -8.889 1.00 86.06 91 ARG A N 1
ATOM 714 C CA . ARG A 1 91 ? 8.874 11.952 -8.448 1.00 86.06 91 ARG A CA 1
ATOM 715 C C . ARG A 1 91 ? 8.011 10.720 -8.190 1.00 86.06 91 ARG A C 1
ATOM 717 O O . ARG A 1 91 ? 7.209 10.750 -7.260 1.00 86.06 91 ARG A O 1
ATOM 724 N N . ALA A 1 92 ? 8.142 9.669 -8.995 1.00 82.25 92 ALA A N 1
ATOM 725 C CA . ALA A 1 92 ? 7.428 8.416 -8.796 1.00 82.25 92 ALA A CA 1
ATOM 726 C C . ALA A 1 92 ? 7.890 7.712 -7.515 1.00 82.25 92 ALA A C 1
ATOM 728 O O . ALA A 1 92 ? 7.035 7.257 -6.765 1.00 82.25 92 ALA A O 1
ATOM 729 N N . ALA A 1 93 ? 9.187 7.730 -7.194 1.00 86.38 93 ALA A N 1
ATOM 730 C CA . ALA A 1 93 ? 9.723 7.213 -5.936 1.00 86.38 93 ALA A CA 1
ATOM 731 C C . ALA A 1 93 ? 9.138 7.944 -4.721 1.00 86.38 93 ALA A C 1
ATOM 733 O O . ALA A 1 93 ? 8.622 7.302 -3.806 1.00 86.38 93 ALA A O 1
ATOM 734 N N . VAL A 1 94 ? 9.097 9.281 -4.754 1.00 83.69 94 VAL A N 1
ATOM 735 C CA . VAL A 1 94 ? 8.431 10.083 -3.711 1.00 83.69 94 VAL A CA 1
ATOM 736 C C . VAL A 1 94 ? 6.943 9.746 -3.613 1.00 83.69 94 VAL A C 1
ATOM 738 O O . VAL A 1 94 ? 6.404 9.542 -2.527 1.00 83.69 94 VAL A O 1
ATOM 741 N N . GLN A 1 95 ? 6.251 9.652 -4.750 1.00 77.06 95 GLN A N 1
ATOM 742 C CA . GLN A 1 95 ? 4.823 9.335 -4.776 1.00 77.06 95 GLN A CA 1
ATOM 743 C C . GLN A 1 95 ? 4.539 7.919 -4.263 1.00 77.06 95 GLN A C 1
ATOM 745 O O . GLN A 1 95 ? 3.576 7.732 -3.518 1.00 77.06 95 GLN A O 1
ATOM 750 N N . GLY A 1 96 ? 5.367 6.947 -4.640 1.00 75.81 96 GLY A N 1
ATOM 751 C CA . GLY A 1 96 ? 5.338 5.555 -4.198 1.00 75.81 96 GLY A CA 1
ATOM 752 C C . GLY A 1 96 ? 5.804 5.357 -2.764 1.00 75.81 96 GLY A C 1
ATOM 753 O O . GLY A 1 96 ? 5.551 4.288 -2.215 1.00 75.81 96 GLY A O 1
ATOM 754 N N . LYS A 1 97 ? 6.344 6.422 -2.151 1.00 76.75 97 LYS A N 1
ATOM 755 C CA . LYS A 1 97 ? 6.860 6.499 -0.779 1.00 76.75 97 LYS A CA 1
ATOM 756 C C . LYS A 1 97 ? 8.194 5.768 -0.562 1.00 76.75 97 LYS A C 1
ATOM 758 O O . LYS A 1 97 ? 8.602 5.583 0.579 1.00 76.75 97 LYS A O 1
ATOM 763 N N . LEU A 1 98 ? 8.881 5.437 -1.653 1.00 81.94 98 LEU A N 1
ATOM 764 C CA . LEU A 1 98 ? 10.198 4.794 -1.670 1.00 81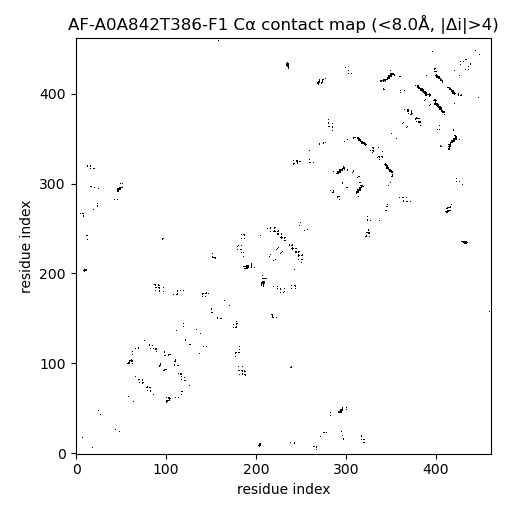.94 98 LEU A CA 1
ATOM 765 C C . LEU A 1 98 ? 11.310 5.742 -1.207 1.00 81.94 98 LEU A C 1
ATOM 767 O O . LEU A 1 98 ? 12.343 5.285 -0.743 1.00 81.94 98 LEU A O 1
ATOM 771 N N . LEU A 1 99 ? 11.084 7.051 -1.349 1.00 84.38 99 LEU A N 1
ATOM 772 C CA . LEU A 1 99 ? 12.030 8.117 -1.033 1.00 84.38 99 LEU A CA 1
ATOM 773 C C . LEU A 1 99 ? 11.325 9.214 -0.226 1.00 84.38 99 LEU A C 1
ATOM 775 O O . LEU A 1 99 ? 10.240 9.658 -0.627 1.00 84.38 99 LEU A O 1
ATOM 779 N N . ASP A 1 100 ? 11.923 9.673 0.880 1.00 80.31 100 ASP A N 1
ATOM 780 C CA . ASP A 1 100 ? 11.393 10.814 1.639 1.00 80.31 100 ASP A CA 1
ATOM 781 C C . ASP A 1 100 ? 11.784 12.135 0.951 1.00 80.31 100 ASP A C 1
ATOM 783 O O . ASP A 1 100 ? 12.966 12.472 0.873 1.00 80.31 100 ASP A O 1
ATOM 787 N N . PRO A 1 101 ? 10.820 12.937 0.456 1.00 81.44 101 PRO A N 1
ATOM 788 C CA . PRO A 1 101 ? 11.131 14.212 -0.182 1.00 81.44 101 PRO A CA 1
ATOM 789 C C . PRO A 1 101 ? 11.769 15.237 0.765 1.00 81.44 101 PRO A C 1
ATOM 791 O O . PRO A 1 101 ? 12.300 16.231 0.272 1.00 81.44 101 PRO A O 1
ATOM 794 N N . ASN A 1 102 ? 11.701 15.043 2.086 1.00 80.69 102 ASN A N 1
ATOM 795 C CA . ASN A 1 102 ? 12.283 15.939 3.088 1.00 80.69 102 ASN A CA 1
ATOM 796 C C . ASN A 1 102 ? 13.601 15.419 3.684 1.00 80.69 102 ASN A C 1
ATOM 798 O O . ASN A 1 102 ? 14.136 16.090 4.563 1.00 80.69 102 ASN A O 1
ATOM 802 N N . ALA A 1 103 ? 14.122 14.285 3.202 1.00 78.19 103 ALA A N 1
ATOM 803 C CA . ALA A 1 103 ? 15.382 13.709 3.661 1.00 78.19 103 ALA A CA 1
ATOM 804 C C . ALA A 1 103 ? 16.538 14.723 3.603 1.00 78.19 103 ALA A C 1
ATOM 806 O O . ALA A 1 103 ? 16.672 15.482 2.633 1.00 78.19 103 ALA A O 1
ATOM 807 N N . ASP A 1 104 ? 17.367 14.734 4.642 1.00 81.75 104 ASP A N 1
ATOM 808 C CA . ASP A 1 104 ? 18.621 15.484 4.695 1.00 81.75 104 ASP A CA 1
ATOM 809 C C . ASP A 1 104 ? 19.825 14.548 4.482 1.00 81.75 104 ASP A C 1
ATOM 811 O O . ASP A 1 104 ? 19.660 13.370 4.174 1.00 81.75 104 ASP A O 1
ATOM 815 N N . GLU A 1 105 ? 21.048 15.069 4.614 1.00 80.69 105 GLU A N 1
ATOM 816 C CA . GLU A 1 105 ? 22.274 14.283 4.395 1.00 80.69 105 GLU A CA 1
ATOM 817 C C . GLU A 1 105 ? 22.479 13.159 5.433 1.00 80.69 105 GLU A C 1
ATOM 819 O O . GLU A 1 105 ? 23.357 12.321 5.246 1.00 80.69 105 GLU A O 1
ATOM 824 N N . SER A 1 106 ? 21.696 13.112 6.521 1.00 75.25 106 SER A N 1
ATOM 825 C CA . SER A 1 106 ? 21.758 12.009 7.490 1.00 75.25 106 SER A CA 1
ATOM 826 C C . SER A 1 106 ? 20.966 10.777 7.039 1.00 75.25 106 SER A C 1
ATOM 828 O O . SER A 1 106 ? 21.300 9.656 7.429 1.00 75.25 106 SER A O 1
ATOM 830 N N . ASP A 1 107 ? 19.966 10.953 6.168 1.00 73.38 107 ASP A N 1
ATOM 831 C CA . ASP A 1 107 ? 19.220 9.860 5.542 1.00 73.38 107 ASP A CA 1
ATOM 832 C C . ASP A 1 107 ? 19.967 9.346 4.302 1.00 73.38 107 ASP A C 1
ATOM 834 O O . ASP A 1 107 ? 19.626 9.619 3.146 1.00 73.38 107 ASP A O 1
ATOM 838 N N . MET A 1 108 ? 21.026 8.585 4.578 1.00 75.75 108 MET A N 1
ATOM 839 C CA . MET A 1 108 ? 21.909 7.981 3.577 1.00 75.75 108 MET A CA 1
ATOM 840 C C . MET A 1 108 ? 21.141 7.154 2.535 1.00 75.75 108 MET A C 1
ATOM 842 O O . MET A 1 108 ? 21.473 7.218 1.356 1.00 75.75 108 MET A O 1
ATOM 846 N N . LEU A 1 109 ? 20.093 6.427 2.945 1.00 76.56 109 LEU A N 1
ATOM 847 C CA . LEU A 1 109 ? 19.304 5.579 2.048 1.00 76.56 109 LEU A CA 1
ATOM 848 C C . LEU A 1 109 ? 18.535 6.423 1.027 1.00 76.56 109 LEU A C 1
ATOM 850 O O . LEU A 1 109 ? 18.596 6.144 -0.170 1.00 76.56 109 LEU A O 1
ATOM 854 N N . SER A 1 110 ? 17.834 7.469 1.481 1.00 80.75 110 SER A N 1
ATOM 855 C CA . SER A 1 110 ? 17.130 8.380 0.571 1.00 80.75 110 SER A CA 1
ATOM 856 C C . SER A 1 110 ? 18.099 9.138 -0.333 1.00 80.75 110 SER A C 1
ATOM 858 O O . SER A 1 110 ? 17.761 9.383 -1.492 1.00 80.75 110 SER A O 1
ATOM 860 N N . MET A 1 111 ? 19.287 9.508 0.160 1.00 83.69 111 MET A N 1
ATOM 861 C CA . MET A 1 111 ? 20.306 10.169 -0.663 1.00 83.69 111 MET A CA 1
ATOM 862 C C . MET A 1 111 ? 20.843 9.240 -1.753 1.00 83.69 111 MET A C 1
ATOM 864 O O . MET A 1 111 ? 20.895 9.636 -2.915 1.00 83.69 111 MET A O 1
ATOM 868 N N . GLU A 1 112 ? 21.184 8.002 -1.403 1.00 79.81 112 GLU A N 1
ATOM 869 C CA . GLU A 1 112 ? 21.731 7.026 -2.345 1.00 79.81 112 GLU A CA 1
ATOM 870 C C . GLU A 1 112 ? 20.682 6.575 -3.365 1.00 79.81 112 GLU A C 1
ATOM 872 O O . GLU A 1 112 ? 20.968 6.510 -4.559 1.00 79.81 112 GLU A O 1
ATOM 877 N N . LEU A 1 113 ? 19.431 6.385 -2.934 1.00 85.56 113 LEU A N 1
ATOM 878 C CA . LEU A 1 113 ? 18.310 6.143 -3.839 1.00 85.56 113 LEU A CA 1
ATOM 879 C C . LEU A 1 113 ? 18.052 7.340 -4.766 1.00 85.56 113 LEU A C 1
ATOM 881 O O . LEU A 1 113 ? 17.774 7.141 -5.948 1.00 85.56 113 LEU A O 1
ATOM 885 N N . ALA A 1 114 ? 18.143 8.579 -4.265 1.00 88.62 114 ALA A N 1
ATOM 886 C CA . ALA A 1 114 ? 17.997 9.773 -5.098 1.00 88.62 114 ALA A CA 1
ATOM 887 C C . ALA A 1 114 ? 19.072 9.823 -6.185 1.00 88.62 114 ALA A C 1
ATOM 889 O O . ALA A 1 114 ? 18.744 10.084 -7.341 1.00 88.62 114 ALA A O 1
ATOM 890 N N . ASP A 1 115 ? 20.330 9.572 -5.819 1.00 86.25 115 ASP A N 1
ATOM 891 C CA . ASP A 1 115 ? 21.447 9.562 -6.758 1.00 86.25 115 ASP A CA 1
ATOM 892 C C . ASP A 1 115 ? 21.284 8.418 -7.771 1.00 86.25 115 ASP A C 1
ATOM 894 O O . ASP A 1 115 ? 21.279 8.681 -8.973 1.00 86.25 115 ASP A O 1
ATOM 898 N N . GLN A 1 116 ? 21.016 7.183 -7.330 1.00 84.69 116 GLN A N 1
ATOM 899 C CA . GLN A 1 116 ? 20.750 6.063 -8.242 1.00 84.69 116 GLN A CA 1
ATOM 900 C C . GLN A 1 116 ? 19.623 6.394 -9.222 1.00 84.69 116 GLN A C 1
ATOM 902 O O . GLN A 1 116 ? 19.825 6.292 -10.424 1.00 84.69 116 GLN A O 1
ATOM 907 N N . ILE A 1 117 ? 18.479 6.908 -8.766 1.00 88.25 117 ILE A N 1
ATOM 908 C CA . ILE A 1 117 ? 17.383 7.308 -9.662 1.00 88.25 117 ILE A CA 1
ATOM 909 C C . ILE A 1 117 ? 17.776 8.462 -10.590 1.00 88.25 117 ILE A C 1
ATOM 911 O O . ILE A 1 117 ? 17.368 8.494 -11.750 1.00 88.25 117 ILE A O 1
ATOM 915 N N . LEU A 1 118 ? 18.521 9.456 -10.119 1.00 87.62 118 LEU A N 1
ATOM 916 C CA . LEU A 1 118 ? 18.883 10.585 -10.971 1.00 87.62 118 LEU A CA 1
ATOM 917 C C . LEU A 1 118 ? 19.757 10.147 -12.148 1.00 87.62 118 LEU A C 1
ATOM 919 O O . LEU A 1 118 ? 19.636 10.747 -13.215 1.00 87.62 118 LEU A O 1
ATOM 923 N N . TYR A 1 119 ? 20.522 9.066 -11.983 1.00 81.94 119 TYR A N 1
ATOM 924 C CA . TYR A 1 119 ? 21.479 8.571 -12.970 1.00 81.94 119 TYR A CA 1
ATOM 925 C C . TYR A 1 119 ? 21.137 7.183 -13.572 1.00 81.94 119 TYR A C 1
ATOM 927 O O . TYR A 1 119 ? 21.810 6.757 -14.509 1.00 81.94 119 TYR A O 1
ATOM 935 N N . HIS A 1 120 ? 20.073 6.495 -13.124 1.00 73.44 120 HIS A N 1
ATOM 936 C CA . HIS A 1 120 ? 19.740 5.104 -13.515 1.00 73.44 120 HIS A CA 1
ATOM 937 C C . HIS A 1 120 ? 19.488 4.890 -15.016 1.00 73.44 120 HIS A C 1
ATOM 939 O O . HIS A 1 120 ? 19.616 3.775 -15.516 1.00 73.44 120 HIS A O 1
ATOM 945 N N . SER A 1 121 ? 19.105 5.935 -15.747 1.00 62.88 121 SER A N 1
ATOM 946 C CA . SER A 1 121 ? 18.748 5.866 -17.167 1.00 62.88 121 SER A CA 1
ATOM 947 C C . SER A 1 121 ? 19.948 5.998 -18.112 1.00 62.88 121 SER A C 1
ATOM 949 O O . SER A 1 121 ? 19.772 6.027 -19.328 1.00 62.88 121 SER A O 1
ATOM 951 N N . LEU A 1 122 ? 21.171 6.083 -17.581 1.00 56.50 122 LEU A N 1
ATOM 952 C CA . LEU A 1 122 ? 22.408 6.059 -18.363 1.00 56.50 122 LEU A CA 1
ATOM 953 C C . LEU A 1 122 ? 22.73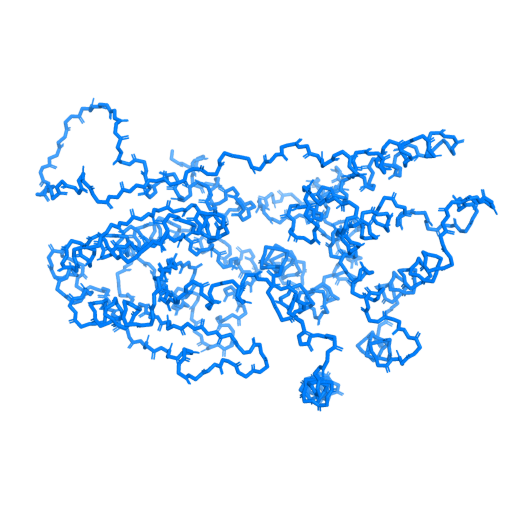4 4.622 -18.795 1.00 56.50 122 LEU A C 1
ATOM 955 O O . LEU A 1 122 ? 23.696 4.033 -18.337 1.00 56.50 122 LEU A O 1
ATOM 959 N N . THR A 1 123 ? 21.947 4.016 -19.682 1.00 51.19 123 THR A N 1
ATOM 960 C CA . THR A 1 123 ? 22.104 2.599 -20.079 1.00 51.19 123 THR A CA 1
ATOM 961 C C . THR A 1 123 ? 23.357 2.280 -20.908 1.00 51.19 123 THR A C 1
ATOM 963 O O . THR A 1 123 ? 23.500 1.160 -21.388 1.00 51.19 123 THR A O 1
ATOM 966 N N . SER A 1 124 ? 24.270 3.228 -21.120 1.00 45.81 124 SER A N 1
ATOM 967 C CA . SER A 1 124 ? 25.533 2.972 -21.817 1.00 45.81 124 SER A CA 1
ATOM 968 C C . SER A 1 124 ? 26.698 3.569 -21.044 1.00 45.81 124 SER A C 1
ATOM 970 O O . SER A 1 124 ? 26.696 4.754 -20.714 1.00 45.81 124 SER A O 1
ATOM 972 N N . GLU A 1 125 ? 27.709 2.735 -20.796 1.00 45.88 125 GLU A N 1
ATOM 973 C CA . GLU A 1 125 ? 28.958 3.078 -20.101 1.00 45.88 125 GLU A CA 1
ATOM 974 C C . GLU A 1 125 ? 29.611 4.365 -20.633 1.00 45.88 125 GLU A C 1
ATOM 976 O O . GLU A 1 125 ? 30.254 5.079 -19.875 1.00 45.88 125 GLU A O 1
ATOM 981 N N . GLY A 1 126 ? 29.379 4.716 -21.905 1.00 49.94 126 GLY A N 1
ATOM 982 C CA . GLY A 1 126 ? 29.915 5.921 -22.544 1.00 49.94 126 GLY A CA 1
ATOM 983 C C . GLY A 1 126 ? 29.358 7.260 -22.044 1.00 49.94 126 GLY A C 1
ATOM 984 O O . GLY A 1 126 ? 29.859 8.296 -22.470 1.00 49.94 126 GLY A O 1
ATOM 985 N N . HIS A 1 127 ? 28.342 7.259 -21.174 1.00 53.84 127 HIS A N 1
ATOM 986 C CA . HIS A 1 127 ? 27.765 8.480 -20.594 1.00 53.84 127 HIS A CA 1
ATOM 987 C C . HIS A 1 127 ? 27.983 8.593 -19.078 1.00 53.84 127 HIS A C 1
ATOM 989 O O . HIS A 1 127 ? 27.528 9.558 -18.465 1.00 53.84 127 HIS A O 1
ATOM 995 N N . LEU A 1 128 ? 28.667 7.625 -18.456 1.00 58.03 128 LEU A N 1
ATOM 996 C CA . LEU A 1 128 ? 29.134 7.784 -17.083 1.00 58.03 128 LEU A CA 1
ATOM 997 C C . LEU A 1 128 ? 30.327 8.756 -17.096 1.00 58.03 128 LEU A C 1
ATOM 999 O O . LEU A 1 128 ? 31.197 8.633 -17.960 1.00 58.03 128 LEU A O 1
ATOM 1003 N N . PRO A 1 129 ? 30.393 9.744 -16.187 1.00 50.75 129 PRO A N 1
ATOM 1004 C CA . PRO A 1 129 ? 31.529 10.653 -16.141 1.00 50.75 129 PRO A CA 1
ATOM 1005 C C . PRO A 1 129 ? 32.813 9.856 -15.896 1.00 50.75 129 PRO A C 1
ATOM 1007 O O . PRO A 1 129 ? 32.899 9.103 -14.927 1.00 50.75 129 PRO A O 1
ATOM 1010 N N . ASN A 1 130 ? 33.808 10.040 -16.769 1.00 49.09 130 ASN A N 1
ATOM 1011 C CA . ASN A 1 130 ? 35.071 9.308 -16.676 1.00 49.09 130 ASN A CA 1
ATOM 1012 C C . ASN A 1 130 ? 35.869 9.656 -15.415 1.00 49.09 130 ASN A C 1
ATOM 1014 O O . ASN A 1 130 ? 36.654 8.831 -14.969 1.00 49.09 130 ASN A O 1
ATOM 1018 N N . GLU A 1 131 ? 35.663 10.820 -14.797 1.00 48.88 131 GLU A N 1
ATOM 1019 C CA . GLU A 1 131 ? 36.385 11.205 -13.586 1.00 48.88 131 GLU A CA 1
ATOM 1020 C C . GLU A 1 131 ? 35.515 12.138 -12.724 1.00 48.88 131 GLU A C 1
ATOM 1022 O O . GLU A 1 131 ? 35.031 13.160 -13.209 1.00 48.88 131 GLU A O 1
ATOM 1027 N N . GLY A 1 132 ? 35.321 11.812 -11.436 1.00 52.12 132 GLY A N 1
ATOM 1028 C CA . GLY A 1 132 ? 35.291 12.877 -10.426 1.00 52.12 132 GLY A CA 1
ATOM 1029 C C . GLY A 1 132 ? 34.335 12.829 -9.231 1.00 52.12 132 GLY A C 1
ATOM 1030 O O . GLY A 1 132 ? 34.676 13.485 -8.253 1.00 52.12 132 GLY A O 1
ATOM 1031 N N . HIS A 1 133 ? 33.185 12.132 -9.215 1.00 53.44 133 HIS A N 1
ATOM 1032 C CA . HIS A 1 133 ? 32.189 12.416 -8.147 1.00 53.44 133 HIS A CA 1
ATOM 1033 C C . HIS A 1 133 ? 31.357 11.262 -7.581 1.00 53.44 133 HIS A C 1
ATOM 1035 O O . HIS A 1 133 ? 30.632 11.482 -6.610 1.00 53.44 133 HIS A O 1
ATOM 1041 N N . PHE A 1 134 ? 31.464 10.047 -8.112 1.00 59.19 134 PHE A N 1
ATOM 1042 C CA . PHE A 1 134 ? 30.722 8.911 -7.572 1.00 59.19 134 PHE A CA 1
ATOM 1043 C C . PHE A 1 134 ? 31.656 7.954 -6.844 1.00 59.19 134 PHE A C 1
ATOM 1045 O O . PHE A 1 134 ? 32.759 7.664 -7.305 1.00 59.19 134 PHE A O 1
ATOM 1052 N N . SER A 1 135 ? 31.229 7.499 -5.668 1.00 63.00 135 SER A N 1
ATOM 1053 C CA . SER A 1 135 ? 31.964 6.498 -4.902 1.00 63.00 135 SER A CA 1
ATOM 1054 C C . SER A 1 135 ? 32.022 5.180 -5.680 1.00 63.00 135 SER A C 1
ATOM 1056 O O . SER A 1 135 ? 31.149 4.896 -6.499 1.00 63.00 135 SER A O 1
ATOM 1058 N N . SER A 1 136 ? 33.010 4.330 -5.392 1.00 67.25 136 SER A N 1
ATOM 1059 C CA . SER A 1 136 ? 33.031 2.953 -5.914 1.00 67.25 136 SER A CA 1
ATOM 1060 C C . SER A 1 136 ? 31.710 2.221 -5.640 1.00 67.25 136 SER A C 1
ATOM 1062 O O . SER A 1 136 ? 31.187 1.546 -6.517 1.00 67.25 136 SER A O 1
ATOM 1064 N N . ARG A 1 137 ? 31.096 2.476 -4.475 1.00 65.06 137 ARG A N 1
ATOM 1065 C CA . ARG A 1 137 ? 29.771 1.952 -4.110 1.00 65.06 137 ARG A CA 1
ATOM 1066 C C . ARG A 1 137 ? 28.676 2.319 -5.105 1.00 65.06 137 ARG A C 1
ATOM 1068 O O . ARG A 1 137 ? 27.834 1.485 -5.416 1.00 65.06 137 ARG A O 1
ATOM 1075 N N . PHE A 1 138 ? 28.686 3.547 -5.621 1.00 70.38 138 PHE A N 1
ATOM 1076 C CA . PHE A 1 138 ? 27.719 3.957 -6.634 1.00 70.38 138 PHE A CA 1
ATOM 1077 C C . PHE A 1 138 ? 27.903 3.163 -7.931 1.00 70.38 138 PHE A C 1
ATOM 1079 O O . PHE A 1 138 ? 26.907 2.768 -8.534 1.00 70.38 138 PHE A O 1
ATOM 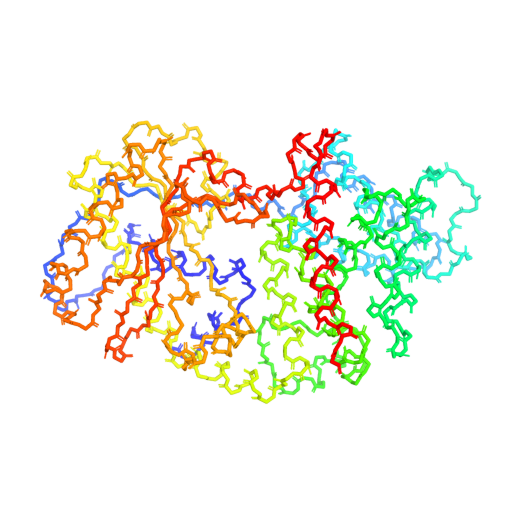1086 N N . HIS A 1 139 ? 29.151 2.909 -8.342 1.00 73.12 139 HIS A N 1
ATOM 1087 C CA . HIS A 1 139 ? 29.439 2.092 -9.520 1.00 73.12 139 HIS A CA 1
ATOM 1088 C C . HIS A 1 139 ? 28.913 0.663 -9.346 1.00 73.12 139 HIS A C 1
ATOM 1090 O O . HIS A 1 139 ? 28.211 0.168 -10.224 1.00 73.12 139 HIS A O 1
ATOM 1096 N N . ASP A 1 140 ? 29.171 0.040 -8.196 1.00 73.75 140 ASP A N 1
ATOM 1097 C CA . ASP A 1 140 ? 28.706 -1.319 -7.898 1.00 73.75 140 ASP A CA 1
ATOM 1098 C C . ASP A 1 140 ? 27.170 -1.410 -7.932 1.00 73.75 140 ASP A C 1
ATOM 1100 O O . ASP A 1 140 ? 26.598 -2.292 -8.575 1.00 73.75 140 ASP A O 1
ATOM 1104 N N . ALA A 1 141 ? 26.483 -0.450 -7.306 1.00 74.56 141 ALA A N 1
ATOM 1105 C CA . ALA A 1 141 ? 25.024 -0.375 -7.323 1.00 74.56 141 ALA A CA 1
ATOM 1106 C C . ALA A 1 141 ? 24.462 -0.106 -8.733 1.00 74.56 141 ALA A C 1
ATOM 1108 O O . ALA A 1 141 ? 23.433 -0.668 -9.111 1.00 74.56 141 ALA A O 1
ATOM 1109 N N . PHE A 1 142 ? 25.157 0.694 -9.542 1.00 75.31 142 PHE A N 1
ATOM 1110 C CA . PHE A 1 142 ? 24.784 0.934 -10.933 1.00 75.31 142 PHE A CA 1
ATOM 1111 C C . PHE A 1 142 ? 24.938 -0.331 -11.799 1.00 75.31 142 PHE A C 1
ATOM 1113 O O . PHE A 1 142 ? 24.055 -0.647 -12.600 1.00 75.31 142 PHE A O 1
ATOM 1120 N N . GLN A 1 143 ? 26.014 -1.102 -11.618 1.00 76.38 143 GLN A N 1
ATOM 1121 C CA . GLN A 1 143 ? 26.178 -2.387 -12.306 1.00 76.38 143 GLN A CA 1
ATOM 1122 C C . GLN A 1 143 ? 25.089 -3.382 -11.898 1.00 76.38 143 GLN A C 1
ATOM 1124 O O . GLN A 1 143 ? 24.503 -4.046 -12.752 1.00 76.38 143 GLN A O 1
ATOM 1129 N N . LEU A 1 144 ? 24.739 -3.430 -10.610 1.00 79.56 144 LEU A N 1
ATOM 1130 C CA . LEU A 1 144 ? 23.634 -4.251 -10.120 1.00 79.56 144 LEU A CA 1
ATOM 1131 C C . LEU A 1 144 ? 22.295 -3.863 -10.767 1.00 79.56 144 LEU A C 1
ATOM 1133 O O . LEU A 1 144 ? 21.516 -4.729 -11.171 1.00 79.56 144 LEU A O 1
ATOM 1137 N N . GLN A 1 145 ? 22.046 -2.562 -10.922 1.00 78.38 145 GLN A N 1
ATOM 1138 C CA . GLN A 1 145 ? 20.868 -2.043 -11.612 1.00 78.38 145 GLN A CA 1
ATOM 1139 C C . GLN A 1 145 ? 20.813 -2.494 -13.079 1.00 78.38 145 GLN A C 1
ATOM 1141 O O . GLN A 1 145 ? 19.743 -2.854 -13.578 1.00 78.38 145 GLN A O 1
ATOM 1146 N N . ARG A 1 146 ? 21.957 -2.506 -13.769 1.00 76.62 146 ARG A N 1
ATOM 1147 C CA . ARG A 1 146 ? 22.062 -3.017 -15.139 1.00 76.62 146 ARG A CA 1
ATOM 1148 C C . ARG A 1 146 ? 21.759 -4.513 -15.204 1.00 76.62 146 ARG A C 1
ATOM 1150 O O . ARG A 1 146 ? 20.933 -4.909 -16.020 1.00 76.62 146 ARG A O 1
ATOM 1157 N N . THR A 1 147 ? 22.322 -5.309 -14.297 1.00 79.19 147 THR A N 1
ATOM 1158 C CA . THR A 1 147 ? 22.015 -6.743 -14.188 1.00 79.19 147 THR A CA 1
ATOM 1159 C C . THR A 1 147 ? 20.515 -6.981 -14.013 1.00 79.19 147 THR A C 1
ATOM 1161 O O . THR A 1 147 ? 19.939 -7.813 -14.707 1.00 79.19 147 THR A O 1
ATOM 1164 N N . LEU A 1 148 ? 19.841 -6.218 -13.144 1.00 79.44 148 LEU A N 1
ATOM 1165 C CA . LEU A 1 148 ? 18.386 -6.319 -12.969 1.00 79.44 148 LEU A CA 1
ATOM 1166 C C . LEU A 1 148 ? 17.608 -5.988 -14.252 1.00 79.44 148 LEU A C 1
ATOM 1168 O O . LEU A 1 148 ? 16.637 -6.678 -14.561 1.00 79.44 148 LEU A O 1
ATOM 1172 N N . ASN A 1 149 ? 18.028 -4.965 -15.002 1.00 75.12 149 ASN A N 1
ATOM 1173 C CA . ASN A 1 149 ? 17.411 -4.625 -16.288 1.00 75.12 149 ASN A CA 1
ATOM 1174 C C . ASN A 1 149 ? 17.571 -5.761 -17.311 1.00 75.12 149 ASN A C 1
ATOM 1176 O O . ASN A 1 149 ? 16.626 -6.078 -18.039 1.00 75.12 149 ASN A O 1
ATOM 1180 N N . ASP A 1 150 ? 18.744 -6.393 -17.351 1.00 74.06 150 ASP A N 1
ATOM 1181 C CA . ASP A 1 150 ? 19.003 -7.527 -18.237 1.00 74.06 150 ASP A CA 1
ATOM 1182 C C . ASP A 1 150 ? 18.119 -8.726 -17.853 1.00 74.06 150 ASP A C 1
ATOM 1184 O O . ASP A 1 150 ? 17.492 -9.338 -18.726 1.00 74.06 150 ASP A O 1
ATOM 1188 N N . LEU A 1 151 ? 17.962 -8.996 -16.550 1.00 74.12 151 LEU A N 1
ATOM 1189 C CA . LEU A 1 151 ? 17.062 -10.035 -16.030 1.00 74.12 151 LEU A CA 1
ATOM 1190 C C . LEU A 1 151 ? 15.588 -9.791 -16.393 1.00 74.12 151 LEU A C 1
ATOM 1192 O O . LEU A 1 151 ? 14.877 -10.739 -16.741 1.00 74.12 151 LEU A O 1
ATOM 1196 N N . ASP A 1 152 ? 15.136 -8.533 -16.396 1.00 72.44 152 ASP A N 1
ATOM 1197 C CA . ASP A 1 152 ? 13.785 -8.183 -16.854 1.00 72.44 152 ASP A CA 1
ATOM 1198 C C . ASP A 1 152 ? 13.587 -8.508 -18.347 1.00 72.44 152 ASP A C 1
ATOM 1200 O O . ASP A 1 152 ? 12.493 -8.885 -18.780 1.00 72.44 152 ASP A O 1
ATOM 1204 N N . SER A 1 153 ? 14.648 -8.401 -19.154 1.00 65.56 153 SER A N 1
ATOM 1205 C CA . SER A 1 153 ? 14.600 -8.565 -20.611 1.00 65.56 153 SER A CA 1
ATOM 1206 C C . SER A 1 153 ? 14.669 -10.027 -21.101 1.00 65.56 153 SER A C 1
ATOM 1208 O O . SER A 1 153 ? 14.098 -10.350 -22.146 1.00 65.56 153 SER A O 1
ATOM 1210 N N . ALA A 1 154 ? 15.274 -10.953 -20.345 1.00 57.47 154 ALA A N 1
ATOM 1211 C CA . ALA A 1 154 ? 15.603 -12.314 -20.810 1.00 57.47 154 ALA A CA 1
ATOM 1212 C C . ALA A 1 154 ? 14.474 -13.346 -20.591 1.00 57.47 154 ALA A C 1
ATOM 1214 O O . ALA A 1 154 ? 14.028 -13.547 -19.471 1.00 57.47 154 ALA A O 1
ATOM 1215 N N . LYS A 1 155 ? 13.964 -14.017 -21.632 1.00 51.12 155 LYS A N 1
ATOM 1216 C CA . LYS A 1 155 ? 12.802 -14.935 -21.539 1.00 51.12 155 LYS A CA 1
ATOM 1217 C C . LYS A 1 155 ? 13.160 -16.294 -20.902 1.00 51.12 155 LYS A C 1
ATOM 1219 O O . LYS A 1 155 ? 14.069 -16.952 -21.382 1.00 51.12 155 LYS A O 1
ATOM 1224 N N . GLY A 1 156 ? 12.365 -16.765 -19.930 1.00 46.25 156 GLY A N 1
ATOM 1225 C CA . GLY A 1 156 ? 12.205 -18.201 -19.609 1.00 46.25 156 GLY A CA 1
ATOM 1226 C C . GLY A 1 156 ? 12.679 -18.683 -18.231 1.00 46.25 156 GLY A C 1
ATOM 1227 O O . GLY A 1 156 ? 11.921 -19.366 -17.555 1.00 46.25 156 GLY A O 1
ATOM 1228 N N . GLU A 1 157 ? 13.868 -18.288 -17.773 1.00 52.03 157 GLU A N 1
ATOM 1229 C CA . GLU A 1 157 ? 14.506 -18.835 -16.549 1.00 52.03 157 GLU A CA 1
ATOM 1230 C C . GLU A 1 157 ? 14.485 -17.855 -15.357 1.00 52.03 157 GLU A C 1
ATOM 1232 O O . GLU A 1 157 ? 15.177 -18.014 -14.357 1.00 52.03 157 GLU A O 1
ATOM 1237 N N . ARG A 1 158 ? 13.667 -16.801 -15.451 1.00 56.31 158 ARG A N 1
ATOM 1238 C CA . ARG A 1 158 ? 13.783 -15.603 -14.606 1.00 56.31 158 ARG A CA 1
ATOM 1239 C C . ARG A 1 158 ? 13.717 -15.870 -13.107 1.00 56.31 158 ARG A C 1
ATOM 1241 O O . ARG A 1 158 ? 14.473 -15.258 -12.361 1.00 56.31 158 ARG A O 1
ATOM 1248 N N . SER A 1 159 ? 12.824 -16.746 -12.640 1.00 58.34 159 SER A N 1
ATOM 1249 C CA . SER A 1 159 ? 12.652 -16.958 -11.199 1.00 58.34 159 SER A CA 1
ATOM 1250 C C . SER A 1 159 ? 13.919 -17.488 -10.533 1.00 58.34 159 SER A C 1
ATOM 1252 O O . SER A 1 159 ? 14.218 -17.033 -9.438 1.00 58.34 159 SER A O 1
ATOM 1254 N N . SER A 1 160 ? 14.691 -18.375 -11.170 1.00 63.09 160 SER A N 1
ATOM 1255 C CA . SER A 1 160 ? 15.959 -18.853 -10.601 1.00 63.09 160 SER A CA 1
ATOM 1256 C C . SER A 1 160 ? 17.037 -17.770 -10.604 1.00 63.09 160 SER A C 1
ATOM 1258 O O . SER A 1 160 ? 17.718 -17.607 -9.599 1.00 63.09 160 SER A O 1
ATOM 1260 N N . SER A 1 161 ? 17.137 -16.948 -11.650 1.00 72.12 161 SER A N 1
ATOM 1261 C CA . SER A 1 161 ? 18.176 -15.909 -11.723 1.00 72.12 161 SER A CA 1
ATOM 1262 C C . SER A 1 161 ? 17.987 -14.775 -10.705 1.00 72.12 161 SER A C 1
ATOM 1264 O O . SER A 1 161 ? 18.958 -14.318 -10.105 1.00 72.12 161 SER A O 1
ATOM 1266 N N . TYR A 1 162 ? 16.749 -14.338 -10.431 1.00 73.88 162 TYR A N 1
ATOM 1267 C CA . TYR A 1 162 ? 16.519 -13.379 -9.334 1.00 73.88 162 TYR A CA 1
ATOM 1268 C C . TYR A 1 162 ? 16.801 -13.998 -7.965 1.00 73.88 162 TYR A C 1
ATOM 1270 O O . TYR A 1 162 ? 17.218 -13.295 -7.047 1.00 73.88 162 TYR A O 1
ATOM 1278 N N . VAL A 1 163 ? 16.565 -15.302 -7.816 1.00 66.31 163 VAL A N 1
ATOM 1279 C CA . VAL A 1 163 ? 16.855 -16.034 -6.580 1.00 66.31 163 VAL A CA 1
ATOM 1280 C C . VAL A 1 163 ? 18.347 -16.142 -6.348 1.00 66.31 163 VAL A C 1
ATOM 1282 O O . VAL A 1 163 ? 18.789 -15.914 -5.227 1.00 66.31 163 VAL A O 1
ATOM 1285 N N . GLU A 1 164 ? 19.119 -16.466 -7.378 1.00 71.81 164 GLU A N 1
ATOM 1286 C CA . GLU A 1 164 ? 20.578 -16.474 -7.313 1.00 71.81 164 GLU A CA 1
ATOM 1287 C C . GLU A 1 164 ? 21.100 -15.092 -6.918 1.00 71.81 164 GLU A C 1
ATOM 1289 O O . GLU A 1 164 ? 21.847 -14.987 -5.950 1.00 71.81 164 GLU A O 1
ATOM 1294 N N . LEU A 1 165 ? 20.601 -14.029 -7.558 1.00 77.00 165 LEU A N 1
ATOM 1295 C CA . LEU A 1 165 ? 20.990 -12.653 -7.242 1.00 77.00 165 LEU A CA 1
ATOM 1296 C C . LEU A 1 165 ? 20.678 -12.260 -5.788 1.00 77.00 165 LEU A C 1
ATOM 1298 O O . LEU A 1 165 ? 21.509 -11.646 -5.122 1.00 77.00 165 LEU A O 1
ATOM 1302 N N . LEU A 1 166 ? 19.488 -12.620 -5.293 1.00 71.12 166 LEU A N 1
ATOM 1303 C CA . LEU A 1 166 ? 19.064 -12.372 -3.908 1.00 71.12 166 LEU A CA 1
ATOM 1304 C C . LEU A 1 166 ? 19.865 -13.182 -2.881 1.00 71.12 166 LEU A C 1
ATOM 1306 O O . LEU A 1 166 ? 19.921 -12.792 -1.717 1.00 71.12 166 LEU A O 1
ATOM 1310 N N . ASN A 1 167 ? 20.438 -14.316 -3.288 1.00 64.00 167 ASN A N 1
ATOM 1311 C CA . ASN A 1 167 ? 21.206 -15.200 -2.415 1.00 64.00 167 ASN A CA 1
ATOM 1312 C C . ASN A 1 167 ? 22.721 -15.008 -2.525 1.00 64.00 167 ASN A C 1
ATOM 1314 O O . ASN A 1 167 ? 23.444 -15.624 -1.739 1.00 64.00 167 ASN A O 1
ATOM 1318 N N . ASP A 1 168 ? 23.198 -14.198 -3.470 1.00 72.19 168 ASP A N 1
ATOM 1319 C CA . ASP A 1 168 ? 24.618 -13.935 -3.655 1.00 72.19 168 ASP A CA 1
ATOM 1320 C C . ASP A 1 168 ? 25.157 -13.094 -2.480 1.00 72.19 168 ASP A C 1
ATOM 1322 O O . ASP A 1 168 ? 24.784 -11.927 -2.331 1.00 72.19 168 ASP A O 1
ATOM 1326 N N . PRO A 1 169 ? 26.036 -13.657 -1.629 1.00 68.88 169 PRO A N 1
ATOM 1327 C CA . PRO A 1 169 ? 26.563 -12.960 -0.460 1.00 68.88 169 PRO A CA 1
ATOM 1328 C C . PRO A 1 169 ? 27.541 -11.831 -0.819 1.00 68.88 169 PRO A C 1
ATOM 1330 O O . PRO A 1 169 ? 27.928 -11.072 0.068 1.00 68.88 169 PRO A O 1
ATOM 1333 N N . SER A 1 170 ? 27.976 -11.734 -2.081 1.00 73.88 170 SER A N 1
ATOM 1334 C CA . SER A 1 170 ? 28.801 -10.623 -2.563 1.00 73.88 170 SER A CA 1
ATOM 1335 C C . SER A 1 170 ? 27.993 -9.342 -2.793 1.00 73.88 170 SER A C 1
ATOM 1337 O O . SER A 1 170 ? 28.572 -8.255 -2.797 1.00 73.88 170 SER A O 1
ATOM 1339 N N . ASN A 1 171 ? 26.665 -9.447 -2.915 1.00 70.12 171 ASN A N 1
ATOM 1340 C CA . ASN A 1 171 ? 25.788 -8.294 -3.061 1.00 70.12 171 ASN A CA 1
ATOM 1341 C C . ASN A 1 171 ? 25.499 -7.645 -1.703 1.00 70.12 171 ASN A C 1
ATOM 1343 O O . ASN A 1 171 ? 24.970 -8.275 -0.784 1.00 70.12 171 ASN A O 1
ATOM 1347 N N . ASP A 1 172 ? 25.765 -6.342 -1.594 1.00 71.88 172 ASP A N 1
ATOM 1348 C CA . ASP A 1 172 ? 25.272 -5.555 -0.466 1.00 71.88 172 ASP A CA 1
ATOM 1349 C C . ASP A 1 172 ? 23.738 -5.472 -0.544 1.00 71.88 172 ASP A C 1
ATOM 1351 O O . ASP A 1 172 ? 23.166 -4.966 -1.514 1.00 71.88 172 ASP A O 1
ATOM 1355 N N . LEU A 1 173 ? 23.061 -5.975 0.491 1.00 69.38 173 LEU A N 1
ATOM 1356 C CA . LEU A 1 173 ? 21.599 -6.007 0.568 1.00 69.38 173 LEU A CA 1
ATOM 1357 C C . LEU A 1 173 ? 20.972 -4.607 0.465 1.00 69.38 173 LEU A C 1
ATOM 1359 O O . LEU A 1 173 ? 19.870 -4.467 -0.067 1.00 69.38 173 LEU A O 1
ATOM 1363 N N . THR A 1 174 ? 21.665 -3.575 0.947 1.00 70.75 174 THR A N 1
ATOM 1364 C CA . THR A 1 174 ? 21.243 -2.174 0.835 1.00 70.75 174 THR A CA 1
ATOM 1365 C C . THR A 1 174 ? 21.264 -1.738 -0.624 1.00 70.75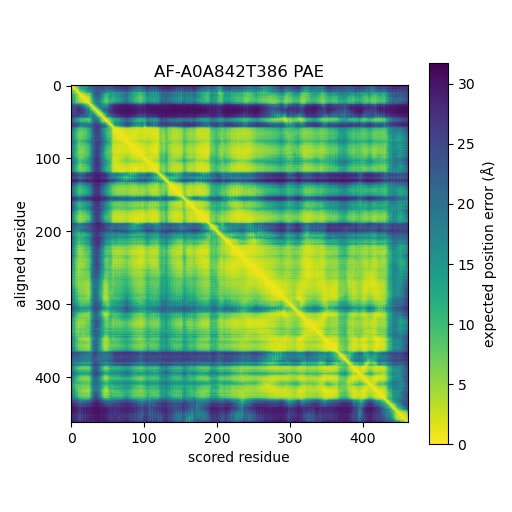 174 THR A C 1
ATOM 1367 O O . THR A 1 174 ? 20.259 -1.229 -1.117 1.00 70.75 174 THR A O 1
ATOM 1370 N N . ASN A 1 175 ? 22.353 -2.024 -1.343 1.00 73.88 175 ASN A N 1
ATOM 1371 C CA . ASN A 1 175 ? 22.471 -1.710 -2.771 1.00 73.88 175 ASN A CA 1
ATOM 1372 C C . ASN A 1 175 ? 21.415 -2.452 -3.591 1.00 73.88 175 ASN A C 1
ATOM 1374 O O . ASN A 1 175 ? 20.782 -1.864 -4.468 1.00 73.88 175 ASN A O 1
ATOM 1378 N N . LEU A 1 176 ? 21.172 -3.723 -3.269 1.00 77.75 176 LEU A N 1
ATOM 1379 C CA . LEU A 1 176 ? 20.152 -4.529 -3.928 1.00 77.75 176 LEU A CA 1
ATOM 1380 C C . LEU A 1 176 ? 18.740 -3.983 -3.682 1.00 77.75 176 LEU A C 1
ATOM 1382 O O . LEU A 1 176 ? 17.945 -3.882 -4.618 1.00 77.75 176 LEU A O 1
ATOM 1386 N N . LEU A 1 177 ? 18.431 -3.564 -2.452 1.00 76.88 177 LEU A N 1
ATOM 1387 C CA . LEU A 1 177 ? 17.151 -2.933 -2.129 1.00 76.88 177 LEU A CA 1
ATOM 1388 C C . LEU A 1 177 ? 16.980 -1.583 -2.839 1.00 76.88 177 LEU A C 1
ATOM 1390 O O . LEU A 1 177 ? 15.903 -1.313 -3.370 1.00 76.88 177 LEU A O 1
ATOM 1394 N N . ILE A 1 178 ? 18.031 -0.760 -2.896 1.00 80.38 178 ILE A N 1
ATOM 1395 C CA . ILE A 1 178 ? 18.031 0.517 -3.626 1.00 80.38 178 ILE A CA 1
ATOM 1396 C C . ILE A 1 178 ? 17.783 0.281 -5.120 1.00 80.38 178 ILE A C 1
ATOM 1398 O O . ILE A 1 178 ? 16.957 0.973 -5.725 1.00 80.38 178 ILE A O 1
ATOM 1402 N N . ALA A 1 179 ? 18.435 -0.720 -5.711 1.00 82.00 179 ALA A N 1
ATOM 1403 C CA . ALA A 1 179 ? 18.247 -1.084 -7.110 1.00 82.00 179 ALA A CA 1
ATOM 1404 C C . ALA A 1 179 ? 16.804 -1.565 -7.372 1.00 82.00 179 ALA A C 1
ATOM 1406 O O . ALA A 1 179 ? 16.117 -1.081 -8.279 1.00 82.00 179 ALA A O 1
ATOM 1407 N N . PHE A 1 180 ? 16.258 -2.418 -6.497 1.00 84.44 180 PHE A N 1
ATOM 1408 C CA . PHE A 1 180 ? 14.850 -2.812 -6.569 1.00 84.44 180 PHE A CA 1
ATOM 1409 C C . PHE A 1 180 ? 13.891 -1.625 -6.431 1.00 84.44 180 PHE A C 1
ATOM 1411 O O . PHE A 1 180 ? 12.940 -1.519 -7.207 1.00 84.44 180 PHE A O 1
ATOM 1418 N N . TYR A 1 181 ? 14.125 -0.709 -5.491 1.00 85.38 181 TYR A N 1
ATOM 1419 C CA . TYR A 1 181 ? 13.319 0.504 -5.339 1.00 85.38 181 TYR A CA 1
ATOM 1420 C C . TYR A 1 181 ? 13.424 1.430 -6.550 1.00 85.38 181 TYR A C 1
ATOM 1422 O O . TYR A 1 181 ? 12.426 2.042 -6.930 1.00 85.38 181 TYR A O 1
ATOM 1430 N N . THR A 1 182 ? 14.575 1.471 -7.215 1.00 86.44 182 THR A N 1
ATOM 1431 C CA . THR A 1 182 ? 14.743 2.181 -8.486 1.00 86.44 182 THR A CA 1
ATOM 1432 C C . THR A 1 182 ? 13.890 1.538 -9.586 1.00 86.44 182 THR A C 1
ATOM 1434 O O . THR A 1 182 ? 13.123 2.246 -10.239 1.00 86.44 182 THR A O 1
ATOM 1437 N N . ARG A 1 183 ? 13.893 0.201 -9.736 1.00 84.19 183 ARG A N 1
ATOM 1438 C CA . ARG A 1 183 ? 13.003 -0.512 -10.687 1.00 84.19 183 ARG A CA 1
ATOM 1439 C C . ARG A 1 183 ? 11.517 -0.323 -10.367 1.00 84.19 183 ARG A C 1
ATOM 1441 O O . ARG A 1 183 ? 10.703 -0.167 -11.278 1.00 84.19 183 ARG A O 1
ATOM 1448 N N . ILE A 1 184 ? 11.151 -0.321 -9.084 1.00 84.69 184 ILE A N 1
ATOM 1449 C CA . ILE A 1 184 ? 9.787 -0.036 -8.611 1.00 84.69 184 ILE A CA 1
ATOM 1450 C C . ILE A 1 184 ? 9.390 1.387 -9.017 1.00 84.69 184 ILE A C 1
ATOM 1452 O O . ILE A 1 184 ? 8.330 1.574 -9.610 1.00 84.69 184 ILE A O 1
ATOM 1456 N N . ALA A 1 185 ? 10.236 2.383 -8.744 1.00 84.81 185 ALA A N 1
ATOM 1457 C CA . ALA A 1 185 ? 9.989 3.772 -9.123 1.00 84.81 185 ALA A CA 1
ATOM 1458 C C . ALA A 1 185 ? 9.829 3.931 -10.639 1.00 84.81 185 ALA A C 1
ATOM 1460 O O . ALA A 1 185 ? 8.897 4.601 -11.088 1.00 84.81 185 ALA A O 1
ATOM 1461 N N . ASP A 1 186 ? 10.702 3.286 -11.413 1.00 81.75 186 ASP A N 1
ATOM 1462 C CA . ASP A 1 186 ? 10.670 3.307 -12.874 1.00 81.75 186 ASP A CA 1
ATOM 1463 C C . ASP A 1 186 ? 9.375 2.677 -13.411 1.00 81.75 186 ASP A C 1
ATOM 1465 O O . ASP A 1 186 ? 8.637 3.298 -14.175 1.00 81.75 186 ASP A O 1
ATOM 1469 N N . SER A 1 187 ? 8.988 1.517 -12.872 1.00 77.94 187 SER A N 1
ATOM 1470 C CA . SER A 1 187 ? 7.712 0.840 -13.166 1.00 77.94 187 SER A CA 1
ATOM 1471 C C . SER A 1 187 ? 6.472 1.676 -12.826 1.00 77.94 187 SER A C 1
ATOM 1473 O O . SER A 1 187 ? 5.399 1.476 -13.397 1.00 77.94 187 SER A O 1
ATOM 1475 N N . MET A 1 188 ? 6.595 2.593 -11.865 1.00 76.81 188 MET A N 1
ATOM 1476 C CA . MET A 1 188 ? 5.541 3.531 -11.477 1.00 76.81 188 MET A CA 1
ATOM 1477 C C . MET A 1 188 ? 5.523 4.800 -12.337 1.00 76.81 188 MET A C 1
ATOM 1479 O O . MET A 1 188 ? 4.599 5.617 -12.206 1.00 76.81 188 MET A O 1
ATOM 1483 N N . THR A 1 189 ? 6.521 5.002 -13.200 1.00 73.50 189 THR A N 1
ATOM 1484 C CA . THR A 1 189 ? 6.520 6.139 -14.109 1.00 73.50 189 THR A CA 1
ATOM 1485 C C . THR A 1 189 ? 5.492 5.944 -15.207 1.00 73.50 189 THR A C 1
ATOM 1487 O O . THR A 1 189 ? 5.328 4.890 -15.808 1.00 73.50 189 THR A O 1
ATOM 1490 N N . ILE A 1 190 ? 4.748 7.013 -15.452 1.00 56.72 190 ILE A N 1
ATOM 1491 C CA . ILE A 1 190 ? 3.908 7.131 -16.633 1.00 56.72 190 ILE A CA 1
ATOM 1492 C C . ILE A 1 190 ? 4.811 7.752 -17.698 1.00 56.72 190 ILE A C 1
ATOM 1494 O O . ILE A 1 190 ? 5.390 8.795 -17.393 1.00 56.72 190 ILE A O 1
ATOM 1498 N N . HIS A 1 191 ? 4.886 7.188 -18.910 1.00 54.72 191 HIS A N 1
ATOM 1499 C CA . HIS A 1 191 ? 4.662 7.929 -20.167 1.00 54.72 191 HIS A CA 1
ATOM 1500 C C . HIS A 1 191 ? 5.054 7.163 -21.431 1.00 54.72 191 HIS A C 1
ATOM 1502 O O . HIS A 1 191 ? 6.226 7.041 -21.747 1.00 54.72 191 HIS A O 1
ATOM 1508 N N . ASP A 1 192 ? 4.069 6.959 -22.299 1.00 43.66 192 ASP A N 1
ATOM 1509 C CA . ASP A 1 192 ? 4.220 7.429 -23.674 1.00 43.66 192 ASP A CA 1
ATOM 1510 C C . ASP A 1 192 ? 2.856 7.869 -24.245 1.00 43.66 192 ASP A C 1
ATOM 1512 O O . ASP A 1 192 ? 1.808 7.319 -23.893 1.00 43.66 192 ASP A O 1
ATOM 1516 N N . ARG A 1 193 ? 2.852 8.921 -25.077 1.00 39.97 193 ARG A N 1
ATOM 1517 C CA . ARG A 1 193 ? 1.677 9.404 -25.820 1.00 39.97 193 ARG A CA 1
ATOM 1518 C C . ARG A 1 193 ? 1.163 8.348 -26.799 1.00 39.97 193 ARG A C 1
ATOM 1520 O O . ARG A 1 193 ? -0.044 8.351 -27.048 1.00 39.97 193 ARG A O 1
ATOM 1527 N N . GLU A 1 194 ? 2.011 7.470 -27.333 1.00 41.16 194 GLU A N 1
ATOM 1528 C CA . GLU A 1 194 ? 1.571 6.374 -28.203 1.00 41.16 194 GLU A CA 1
ATOM 1529 C C . GLU A 1 194 ? 0.978 5.217 -27.390 1.00 41.16 194 GLU A C 1
ATOM 1531 O O . GLU A 1 194 ? -0.121 4.765 -27.717 1.00 41.16 194 GLU A O 1
ATOM 1536 N N . THR A 1 195 ? 1.553 4.850 -26.237 1.00 45.56 195 THR A N 1
ATOM 1537 C CA . THR A 1 195 ? 0.931 3.886 -25.295 1.00 45.56 195 THR A CA 1
ATOM 1538 C C . THR A 1 195 ? -0.393 4.411 -24.704 1.00 45.56 195 THR A C 1
ATOM 1540 O O . THR A 1 195 ? -1.358 3.664 -24.501 1.00 45.56 195 THR A O 1
ATOM 1543 N N . LEU A 1 196 ? -0.504 5.728 -24.491 1.00 46.78 196 LEU A N 1
ATOM 1544 C CA . LEU A 1 196 ? -1.750 6.412 -24.106 1.00 46.78 196 LEU A CA 1
ATOM 1545 C C . LEU A 1 196 ? -2.820 6.405 -25.213 1.00 46.78 196 LEU A C 1
ATOM 1547 O O . LEU A 1 196 ? -4.006 6.494 -24.898 1.00 46.78 196 LEU A O 1
ATOM 1551 N N . LYS A 1 197 ? -2.426 6.320 -26.490 1.00 42.25 197 LYS A N 1
ATOM 1552 C CA . LYS A 1 197 ? -3.347 6.154 -27.629 1.00 42.25 197 LYS A CA 1
ATOM 1553 C C . LYS A 1 197 ? -3.729 4.685 -27.841 1.00 42.25 197 LYS A C 1
ATOM 1555 O O . LYS A 1 197 ? -4.888 4.413 -28.142 1.00 42.25 197 LYS A O 1
ATOM 1560 N N . ALA A 1 198 ? -2.792 3.753 -27.637 1.00 42.00 198 ALA A N 1
ATOM 1561 C CA . ALA A 1 198 ? -3.022 2.308 -27.727 1.00 42.00 198 ALA A CA 1
ATOM 1562 C C . ALA A 1 198 ? -3.936 1.782 -26.604 1.00 42.00 198 ALA A C 1
ATOM 1564 O O . ALA A 1 198 ? -4.733 0.868 -26.817 1.00 42.00 198 ALA A O 1
ATOM 1565 N N . SER A 1 199 ? -3.902 2.404 -25.420 1.00 44.44 199 SER A N 1
ATOM 1566 C CA . SER A 1 199 ? -4.897 2.195 -24.359 1.00 44.44 199 SER A CA 1
ATOM 1567 C C . SER A 1 199 ? -6.208 2.932 -24.676 1.00 44.44 199 SER A C 1
ATOM 1569 O O . SER A 1 199 ? -6.645 3.837 -23.966 1.00 44.44 199 SER A O 1
ATOM 1571 N N . ALA A 1 200 ? -6.881 2.516 -25.753 1.00 39.25 200 ALA A N 1
ATOM 1572 C CA . ALA A 1 200 ? -8.153 3.079 -26.220 1.00 39.25 200 ALA A CA 1
ATOM 1573 C C . ALA A 1 200 ? -9.279 3.052 -25.158 1.00 39.25 200 ALA A C 1
ATOM 1575 O O . ALA A 1 200 ? -10.302 3.719 -25.297 1.00 39.25 200 ALA A O 1
ATOM 1576 N N . THR A 1 201 ? -9.088 2.325 -24.056 1.00 47.31 201 THR A N 1
ATOM 1577 C CA . THR A 1 201 ? -9.947 2.347 -22.872 1.00 47.31 201 THR A CA 1
ATOM 1578 C C . THR A 1 201 ? -9.155 2.939 -21.709 1.00 47.31 201 THR A C 1
ATOM 1580 O O . THR A 1 201 ? -8.465 2.222 -20.990 1.00 47.31 201 THR A O 1
ATOM 1583 N N . LYS A 1 202 ? -9.225 4.263 -21.524 1.00 49.53 202 LYS A N 1
ATOM 1584 C CA . LYS A 1 202 ? -8.655 4.944 -20.351 1.00 49.53 202 LYS A CA 1
ATOM 1585 C C . LYS A 1 202 ? -9.240 4.309 -19.081 1.00 49.53 202 LYS A C 1
ATOM 1587 O O . LYS A 1 202 ? -10.361 4.635 -18.705 1.00 49.53 202 LYS A O 1
ATOM 1592 N N . MET A 1 203 ? -8.507 3.410 -18.425 1.00 52.62 203 MET A N 1
ATOM 1593 C CA . MET A 1 203 ? -8.758 3.028 -17.034 1.00 52.62 203 MET A CA 1
ATOM 1594 C C . MET A 1 203 ? -7.860 3.900 -16.166 1.00 52.62 203 MET A C 1
ATOM 1596 O O . MET A 1 203 ? -6.660 3.637 -16.091 1.00 52.62 203 MET A O 1
ATOM 1600 N N . PRO A 1 204 ? -8.380 4.993 -15.576 1.00 49.50 204 PRO A N 1
ATOM 1601 C CA . PRO A 1 204 ? -7.555 5.817 -14.713 1.00 49.50 204 PRO A CA 1
ATOM 1602 C C . PRO A 1 204 ? -6.954 4.967 -13.563 1.00 49.50 204 PRO A C 1
ATOM 1604 O O . PRO A 1 204 ? -7.497 3.936 -13.171 1.00 49.50 204 PRO A O 1
ATOM 1607 N N . GLY A 1 205 ? -5.780 5.338 -13.056 1.00 53.91 205 GLY A N 1
ATOM 1608 C CA . GLY A 1 205 ? -5.131 4.601 -11.959 1.00 53.91 205 GLY A CA 1
ATOM 1609 C C . GLY A 1 205 ? -4.306 3.391 -12.404 1.00 53.91 205 GLY A C 1
ATOM 1610 O O . GLY A 1 205 ? -3.436 2.970 -11.649 1.00 53.91 205 GLY A O 1
ATOM 1611 N N . ILE A 1 206 ? -4.492 2.918 -13.639 1.00 64.25 206 ILE A N 1
ATOM 1612 C CA . ILE A 1 206 ? -3.492 2.139 -14.372 1.00 64.25 206 ILE A CA 1
ATOM 1613 C C . ILE A 1 206 ? -2.539 3.113 -15.065 1.00 64.25 206 ILE A C 1
ATOM 1615 O O . ILE A 1 206 ? -2.952 4.114 -15.659 1.00 64.25 206 ILE A O 1
ATOM 1619 N N . PHE A 1 207 ? -1.250 2.838 -14.954 1.00 64.19 207 PHE A N 1
ATOM 1620 C CA . PHE A 1 207 ? -0.175 3.608 -15.544 1.00 64.19 207 PHE A CA 1
ATOM 1621 C C . PHE A 1 207 ? 0.327 2.886 -16.805 1.00 64.19 207 PHE A C 1
ATOM 1623 O O . PHE A 1 207 ? 0.663 1.703 -16.751 1.00 64.19 207 PHE A O 1
ATOM 1630 N N . PRO A 1 208 ? 0.346 3.554 -17.971 1.00 58.59 208 PRO A N 1
ATOM 1631 C CA . PRO A 1 208 ? 1.008 3.013 -19.147 1.00 58.59 208 PRO A CA 1
ATOM 1632 C C . PRO A 1 208 ? 2.498 2.855 -18.848 1.00 58.59 208 PRO A C 1
ATOM 1634 O O . PRO A 1 208 ? 3.158 3.833 -18.494 1.00 58.59 208 PRO A O 1
ATOM 1637 N N . VAL A 1 209 ? 2.980 1.624 -18.985 1.00 62.22 209 VAL A N 1
ATOM 1638 C CA . VAL A 1 209 ? 4.388 1.267 -18.818 1.00 62.22 209 VAL A CA 1
ATOM 1639 C C . VAL A 1 209 ? 5.095 1.469 -20.161 1.00 62.22 209 VAL A C 1
ATOM 1641 O O . VAL A 1 209 ? 4.465 1.332 -21.213 1.00 62.22 209 VAL A O 1
ATOM 1644 N N . HIS A 1 210 ? 6.374 1.844 -20.132 1.00 57.88 210 HIS A N 1
ATOM 1645 C CA . HIS A 1 210 ? 7.195 1.977 -21.335 1.00 57.88 210 HIS A CA 1
ATOM 1646 C C . HIS A 1 210 ? 7.249 0.649 -22.119 1.00 57.88 210 HIS A C 1
ATOM 1648 O O . HIS A 1 210 ? 7.463 -0.407 -21.530 1.00 57.88 210 HIS A O 1
ATOM 1654 N N . GLY A 1 211 ? 7.058 0.709 -23.443 1.00 61.97 211 GLY A N 1
ATOM 1655 C CA . GLY A 1 211 ? 7.097 -0.452 -24.344 1.00 61.97 211 GLY A CA 1
ATOM 1656 C C . GLY A 1 211 ? 5.745 -0.829 -24.958 1.00 61.97 211 GLY A C 1
ATOM 1657 O O . GLY A 1 211 ? 4.691 -0.274 -24.623 1.00 61.97 211 GLY A O 1
ATOM 1658 N N . SER A 1 212 ? 5.774 -1.779 -25.893 1.00 67.50 212 SER A N 1
ATOM 1659 C CA . SER A 1 212 ? 4.559 -2.361 -26.469 1.00 67.50 212 SER A CA 1
ATOM 1660 C C . SER A 1 212 ? 3.814 -3.214 -25.437 1.00 67.50 212 SER A C 1
ATOM 1662 O O . SER A 1 212 ? 4.396 -3.726 -24.485 1.00 67.50 212 SER A O 1
ATOM 1664 N N . TRP A 1 213 ? 2.509 -3.429 -25.636 1.00 67.88 213 TRP A N 1
ATOM 1665 C CA . TRP A 1 213 ? 1.702 -4.252 -24.724 1.00 67.88 213 TRP A CA 1
ATOM 1666 C C . TRP A 1 213 ? 2.301 -5.652 -24.502 1.00 67.88 213 TRP A C 1
ATOM 1668 O O . TRP A 1 213 ? 2.329 -6.141 -23.375 1.00 67.88 213 TRP A O 1
ATOM 1678 N N . ALA A 1 214 ? 2.805 -6.279 -25.570 1.00 67.88 214 ALA A N 1
ATOM 1679 C CA . ALA A 1 214 ? 3.415 -7.604 -25.512 1.00 67.88 214 ALA A CA 1
ATOM 1680 C C . ALA A 1 214 ? 4.746 -7.598 -24.743 1.00 67.88 214 ALA A C 1
ATOM 1682 O O . ALA A 1 214 ? 4.988 -8.499 -23.942 1.00 67.88 214 ALA A O 1
ATOM 1683 N N . GLU A 1 215 ? 5.581 -6.575 -24.938 1.00 68.62 215 GLU A N 1
ATOM 1684 C CA . GLU A 1 215 ? 6.828 -6.407 -24.180 1.00 68.62 215 GLU A CA 1
ATOM 1685 C C . GLU A 1 215 ? 6.548 -6.154 -22.701 1.00 68.62 215 GLU A C 1
ATOM 1687 O O . GLU A 1 215 ? 7.156 -6.797 -21.853 1.00 68.62 215 GLU A O 1
ATOM 1692 N N . VAL A 1 216 ? 5.580 -5.296 -22.374 1.00 69.69 216 VAL A N 1
ATOM 1693 C CA . VAL A 1 216 ? 5.190 -5.031 -20.983 1.00 69.69 216 VAL A CA 1
ATOM 1694 C C . VAL A 1 216 ? 4.657 -6.301 -20.320 1.00 69.69 216 VAL A C 1
ATOM 1696 O O . VAL A 1 216 ? 5.051 -6.615 -19.198 1.00 69.69 216 VAL A O 1
ATOM 1699 N N . GLN A 1 217 ? 3.799 -7.065 -21.002 1.00 70.06 217 GLN A N 1
ATOM 1700 C CA . GLN A 1 217 ? 3.300 -8.346 -20.493 1.00 70.06 217 GLN A CA 1
ATOM 1701 C C . GLN A 1 217 ? 4.430 -9.339 -20.226 1.00 70.06 217 GLN A C 1
ATOM 1703 O O . GLN A 1 217 ? 4.468 -9.941 -19.153 1.00 70.06 217 GLN A O 1
ATOM 1708 N N . GLN A 1 218 ? 5.328 -9.513 -21.199 1.00 66.56 218 GLN A N 1
ATOM 1709 C CA . GLN A 1 218 ? 6.390 -10.506 -21.113 1.00 66.56 218 GLN A CA 1
ATOM 1710 C C . GLN A 1 218 ? 7.455 -10.089 -20.111 1.00 66.56 218 GLN A C 1
ATOM 1712 O O . GLN A 1 218 ? 7.802 -10.902 -19.268 1.00 66.56 218 GLN A O 1
ATOM 1717 N N . ASN A 1 219 ? 7.955 -8.857 -20.167 1.00 70.19 219 ASN A N 1
ATOM 1718 C CA . ASN A 1 219 ? 9.199 -8.442 -19.514 1.00 70.19 219 ASN A CA 1
ATOM 1719 C C . ASN A 1 219 ? 8.994 -7.665 -18.215 1.00 70.19 219 ASN A C 1
ATOM 1721 O O . ASN A 1 219 ? 9.907 -7.602 -17.407 1.00 70.19 219 ASN A O 1
ATOM 1725 N N . MET A 1 220 ? 7.809 -7.095 -17.978 1.00 74.56 220 MET A N 1
ATOM 1726 C CA . MET A 1 220 ? 7.619 -6.178 -16.847 1.00 74.56 220 MET A CA 1
ATOM 1727 C C . MET A 1 220 ? 6.501 -6.613 -15.909 1.00 74.56 220 MET A C 1
ATOM 1729 O O . MET A 1 220 ? 6.683 -6.609 -14.698 1.00 74.56 220 MET A O 1
ATOM 1733 N N . ALA A 1 221 ? 5.348 -7.034 -16.429 1.00 79.75 221 ALA A N 1
ATOM 1734 C CA . ALA A 1 221 ? 4.179 -7.310 -15.602 1.00 79.75 221 ALA A CA 1
ATOM 1735 C C . ALA A 1 221 ? 4.383 -8.521 -14.671 1.00 79.75 221 ALA A C 1
ATOM 1737 O O . ALA A 1 221 ? 3.996 -8.468 -13.503 1.00 79.75 221 ALA A O 1
ATOM 1738 N N . ALA A 1 222 ? 5.028 -9.589 -15.151 1.00 77.25 222 ALA A N 1
ATOM 1739 C CA . ALA A 1 222 ? 5.326 -10.761 -14.326 1.00 77.25 222 ALA A CA 1
ATOM 1740 C C . ALA A 1 222 ? 6.379 -10.471 -13.229 1.00 77.25 222 ALA A C 1
ATOM 1742 O O . ALA A 1 222 ? 6.058 -10.711 -12.061 1.00 77.25 222 ALA A O 1
ATOM 1743 N N . PRO A 1 223 ? 7.565 -9.892 -13.523 1.00 76.31 223 PRO A N 1
ATOM 1744 C CA . PRO A 1 223 ? 8.504 -9.450 -12.482 1.00 76.31 223 PRO A CA 1
ATOM 1745 C C . PRO A 1 223 ? 7.888 -8.446 -11.502 1.00 76.31 223 PRO A C 1
ATOM 1747 O O . PRO A 1 223 ? 8.039 -8.576 -10.286 1.00 76.31 223 PRO A O 1
ATOM 1750 N N . MET A 1 224 ? 7.093 -7.498 -12.007 1.00 83.00 224 MET A N 1
ATOM 1751 C CA . MET A 1 224 ? 6.369 -6.532 -11.184 1.00 83.00 224 MET A CA 1
ATOM 1752 C C . MET A 1 224 ? 5.459 -7.212 -10.164 1.00 83.00 224 MET A C 1
ATOM 1754 O O . MET A 1 224 ? 5.460 -6.813 -8.999 1.00 83.00 224 MET A O 1
ATOM 1758 N N . LEU A 1 225 ? 4.704 -8.236 -10.567 1.00 80.88 225 LEU A N 1
ATOM 1759 C CA . LEU A 1 225 ? 3.805 -8.957 -9.666 1.00 80.88 225 LEU A CA 1
ATOM 1760 C C . LEU A 1 225 ? 4.550 -9.880 -8.694 1.00 80.88 225 LEU A C 1
ATOM 1762 O O . LEU A 1 225 ? 4.181 -9.945 -7.521 1.00 80.88 225 LEU A O 1
ATOM 1766 N N . ASN A 1 226 ? 5.567 -10.591 -9.182 1.00 75.88 226 ASN A N 1
ATOM 1767 C CA . ASN A 1 226 ? 6.172 -11.720 -8.474 1.00 75.88 226 ASN A CA 1
ATOM 1768 C C . ASN A 1 226 ? 7.421 -11.351 -7.665 1.00 75.88 226 ASN A C 1
ATOM 1770 O O . ASN A 1 226 ? 7.781 -12.095 -6.759 1.00 75.88 226 ASN A O 1
ATOM 1774 N N . ILE A 1 227 ? 8.065 -10.218 -7.962 1.00 77.06 227 ILE A N 1
ATOM 1775 C CA . ILE A 1 227 ? 9.320 -9.791 -7.325 1.00 77.06 227 ILE A CA 1
ATOM 1776 C C . ILE A 1 227 ? 9.128 -8.419 -6.694 1.00 77.06 227 ILE A C 1
ATOM 1778 O O . ILE A 1 227 ? 9.180 -8.265 -5.474 1.00 77.06 227 ILE A O 1
ATOM 1782 N N . TYR A 1 228 ? 8.822 -7.416 -7.514 1.00 82.44 228 TYR A N 1
ATOM 1783 C CA . TYR A 1 228 ? 8.838 -6.030 -7.060 1.00 82.44 228 TYR A CA 1
ATOM 1784 C C . TYR A 1 228 ? 7.659 -5.689 -6.140 1.00 82.44 228 TYR A C 1
ATOM 1786 O O . TYR A 1 228 ? 7.824 -4.950 -5.173 1.00 82.44 228 TYR A O 1
ATOM 1794 N N . CYS A 1 229 ? 6.470 -6.251 -6.380 1.00 82.00 229 CYS A N 1
ATOM 1795 C CA . CYS A 1 229 ? 5.339 -6.116 -5.460 1.00 82.00 229 CYS A CA 1
ATOM 1796 C C . CYS A 1 229 ? 5.653 -6.692 -4.065 1.00 82.00 229 CYS A C 1
ATOM 1798 O O . CYS A 1 229 ? 5.425 -5.976 -3.091 1.00 82.00 229 CYS A O 1
ATOM 1800 N N . PRO A 1 230 ? 6.169 -7.931 -3.927 1.00 76.75 230 PRO A N 1
ATOM 1801 C CA . PRO A 1 230 ? 6.653 -8.446 -2.646 1.00 76.75 230 PRO A CA 1
ATOM 1802 C C . PRO A 1 230 ? 7.704 -7.565 -1.965 1.00 76.75 230 PRO A C 1
ATOM 1804 O O . PRO A 1 230 ? 7.571 -7.308 -0.771 1.00 76.75 230 PRO A O 1
ATOM 1807 N N . VAL A 1 231 ? 8.699 -7.061 -2.706 1.00 76.44 231 VAL A N 1
ATOM 1808 C CA . VAL A 1 231 ? 9.726 -6.155 -2.155 1.00 76.44 231 VAL A CA 1
ATOM 1809 C C . VAL A 1 231 ? 9.094 -4.863 -1.628 1.00 76.44 231 VAL A C 1
ATOM 1811 O O . VAL A 1 231 ? 9.381 -4.443 -0.509 1.00 76.44 231 VAL A O 1
ATOM 1814 N N . ALA A 1 232 ? 8.171 -4.263 -2.384 1.00 78.88 232 ALA A N 1
ATOM 1815 C CA . ALA A 1 232 ? 7.435 -3.082 -1.943 1.00 78.88 232 ALA A CA 1
ATOM 1816 C C . ALA A 1 232 ? 6.569 -3.359 -0.698 1.00 78.88 232 ALA A C 1
ATOM 1818 O O . ALA A 1 232 ? 6.479 -2.509 0.183 1.00 78.88 232 ALA A O 1
ATOM 1819 N N . ASP A 1 233 ? 5.931 -4.528 -0.603 1.00 73.56 233 ASP A N 1
ATOM 1820 C CA . ASP A 1 233 ? 5.142 -4.920 0.573 1.00 73.56 233 ASP A CA 1
ATOM 1821 C C . ASP A 1 233 ? 6.035 -5.086 1.815 1.00 73.56 233 ASP A C 1
ATOM 1823 O O . ASP A 1 233 ? 5.728 -4.539 2.874 1.00 73.56 233 ASP A O 1
ATOM 1827 N N . TRP A 1 234 ? 7.185 -5.758 1.668 1.00 67.06 234 TRP A N 1
ATOM 1828 C CA . TRP A 1 234 ? 8.163 -5.945 2.747 1.00 67.06 234 TRP A CA 1
ATOM 1829 C C . TRP A 1 234 ? 8.722 -4.617 3.268 1.00 67.06 234 TRP A C 1
ATOM 1831 O O . TRP A 1 234 ? 8.808 -4.401 4.478 1.00 67.06 234 TRP A O 1
ATOM 1841 N N . GLY A 1 235 ? 9.010 -3.697 2.349 1.00 67.00 235 GLY A N 1
ATOM 1842 C CA . GLY A 1 235 ? 9.474 -2.347 2.647 1.00 67.00 235 GLY A CA 1
ATOM 1843 C C . GLY A 1 235 ? 8.421 -1.389 3.210 1.00 67.00 235 GLY A C 1
ATOM 1844 O O . GLY A 1 235 ? 8.686 -0.192 3.291 1.00 67.00 235 GLY A O 1
ATOM 1845 N N . GLY A 1 236 ? 7.198 -1.850 3.507 1.00 68.38 236 GLY A N 1
ATOM 1846 C CA . GLY A 1 236 ? 6.109 -0.984 3.983 1.00 68.38 236 GLY A CA 1
ATOM 1847 C C . GLY A 1 236 ? 5.545 -0.037 2.911 1.00 68.38 236 GLY A C 1
ATOM 1848 O O . GLY A 1 236 ? 4.693 0.817 3.190 1.00 68.38 236 GLY A O 1
ATOM 1849 N N . GLN A 1 237 ? 5.941 -0.209 1.647 1.00 75.94 237 GLN A N 1
ATOM 1850 C CA . GLN A 1 237 ? 5.608 0.644 0.502 1.00 75.94 237 GLN A CA 1
ATOM 1851 C C . GLN A 1 237 ? 4.231 0.308 -0.074 1.00 75.94 237 GLN A C 1
ATOM 1853 O O . GLN A 1 237 ? 4.028 0.062 -1.264 1.00 75.94 237 GLN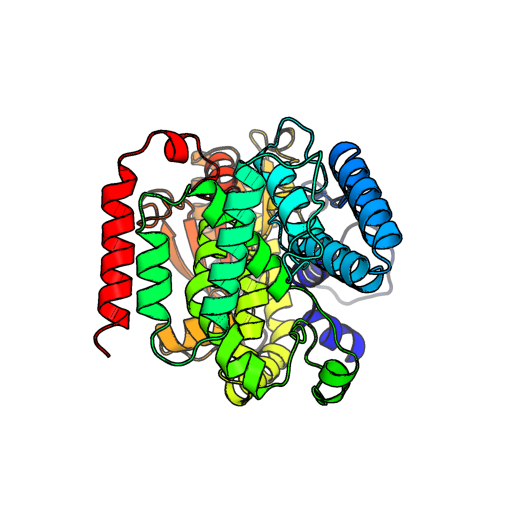 A O 1
ATOM 1858 N N . THR A 1 238 ? 3.226 0.361 0.802 1.00 75.56 238 THR A N 1
ATOM 1859 C CA . THR A 1 238 ? 1.837 -0.061 0.558 1.00 75.56 238 THR A CA 1
ATOM 1860 C C . THR A 1 238 ? 1.190 0.641 -0.641 1.00 75.56 238 THR A C 1
ATOM 1862 O O . THR A 1 238 ? 0.242 0.126 -1.244 1.00 75.56 238 THR A O 1
ATOM 1865 N N . ARG A 1 239 ? 1.643 1.855 -0.981 1.00 77.81 239 ARG A N 1
ATOM 1866 C CA . ARG A 1 239 ? 1.161 2.572 -2.166 1.00 77.81 239 ARG A CA 1
ATOM 1867 C C . ARG A 1 239 ? 1.768 2.003 -3.445 1.00 77.81 239 ARG A C 1
ATOM 1869 O O . ARG A 1 239 ? 0.988 1.613 -4.311 1.00 77.81 239 ARG A O 1
ATOM 1876 N N . ALA A 1 240 ? 3.096 1.918 -3.528 1.00 82.00 240 ALA A N 1
ATOM 1877 C CA . ALA A 1 240 ? 3.792 1.302 -4.656 1.00 82.00 240 ALA A CA 1
ATOM 1878 C C . ALA A 1 240 ? 3.276 -0.125 -4.905 1.00 82.00 240 ALA A C 1
ATOM 1880 O O . ALA A 1 240 ? 2.809 -0.431 -5.999 1.00 82.00 240 ALA A O 1
ATOM 1881 N N . TYR A 1 241 ? 3.188 -0.939 -3.848 1.00 83.88 241 TYR A N 1
ATOM 1882 C CA . TYR A 1 241 ? 2.654 -2.303 -3.893 1.00 83.88 241 TYR A CA 1
ATOM 1883 C C . TYR A 1 241 ? 1.234 -2.411 -4.480 1.00 83.88 241 TYR A C 1
ATOM 1885 O O . TYR A 1 241 ? 0.906 -3.381 -5.167 1.00 83.88 241 TYR A O 1
ATOM 1893 N N . ARG A 1 242 ? 0.332 -1.468 -4.182 1.00 83.12 242 ARG A N 1
ATOM 1894 C CA . ARG A 1 242 ? -1.040 -1.493 -4.728 1.00 83.12 242 ARG A CA 1
ATOM 1895 C C . ARG A 1 242 ? -1.085 -1.027 -6.170 1.00 83.12 242 ARG A C 1
ATOM 1897 O O . ARG A 1 242 ? -1.693 -1.698 -6.996 1.00 83.12 242 ARG A O 1
ATOM 1904 N N . GLU A 1 243 ? -0.437 0.097 -6.456 1.00 83.38 243 GLU A N 1
ATOM 1905 C CA . GLU A 1 243 ? -0.438 0.686 -7.793 1.00 83.38 243 GLU A CA 1
ATOM 1906 C C . GLU A 1 243 ? 0.238 -0.256 -8.801 1.00 83.38 243 GLU A C 1
ATOM 1908 O O . GLU A 1 243 ? -0.337 -0.545 -9.848 1.00 83.38 243 GLU A O 1
ATOM 1913 N N . MET A 1 244 ? 1.397 -0.826 -8.469 1.00 85.62 244 MET A N 1
ATOM 1914 C CA . MET A 1 244 ? 2.074 -1.795 -9.333 1.00 85.62 244 MET A CA 1
ATOM 1915 C C . MET A 1 244 ? 1.288 -3.086 -9.516 1.00 85.62 244 MET A C 1
ATOM 1917 O O . MET A 1 244 ? 1.209 -3.598 -10.623 1.00 85.62 244 MET A O 1
ATOM 1921 N N . ARG A 1 245 ? 0.666 -3.620 -8.464 1.00 87.56 245 ARG A N 1
ATOM 1922 C CA . ARG A 1 245 ? -0.109 -4.858 -8.598 1.00 87.56 245 ARG A CA 1
ATOM 1923 C C . ARG A 1 245 ? -1.309 -4.684 -9.510 1.00 87.56 245 ARG A C 1
ATOM 1925 O O . ARG A 1 245 ? -1.562 -5.557 -10.333 1.00 87.56 245 ARG A O 1
ATOM 1932 N N . ASP A 1 246 ? -2.046 -3.586 -9.370 1.00 86.00 246 ASP A N 1
ATOM 1933 C CA . ASP A 1 246 ? -3.168 -3.303 -10.265 1.00 86.00 246 ASP A CA 1
ATOM 1934 C C . ASP A 1 246 ? -2.680 -3.168 -11.715 1.00 86.00 246 ASP A C 1
ATOM 1936 O O . ASP A 1 246 ? -3.299 -3.737 -12.612 1.00 86.00 246 ASP A O 1
ATOM 1940 N N . ASN A 1 247 ? -1.528 -2.522 -11.936 1.00 83.25 247 ASN A N 1
ATOM 1941 C CA . ASN A 1 247 ? -0.875 -2.470 -13.246 1.00 83.25 247 ASN A CA 1
ATOM 1942 C C . ASN A 1 247 ? -0.510 -3.858 -13.775 1.00 83.25 247 ASN A C 1
ATOM 1944 O O . ASN A 1 247 ? -0.946 -4.238 -14.859 1.00 83.25 247 ASN A O 1
ATOM 1948 N N . ALA A 1 248 ? 0.235 -4.644 -13.005 1.00 85.50 248 ALA A N 1
ATOM 1949 C CA . ALA A 1 248 ? 0.663 -5.973 -13.405 1.00 85.50 248 ALA A CA 1
ATOM 1950 C C . ALA A 1 248 ? -0.528 -6.881 -13.743 1.00 85.50 248 ALA A C 1
ATOM 1952 O O . ALA A 1 248 ? -0.533 -7.516 -14.794 1.00 85.50 248 ALA A O 1
ATOM 1953 N N . VAL A 1 249 ? -1.575 -6.899 -12.910 1.00 86.50 249 VAL A N 1
ATOM 1954 C CA . VAL A 1 249 ? -2.784 -7.700 -13.172 1.00 86.50 249 VAL A CA 1
ATOM 1955 C C . VAL A 1 249 ? -3.539 -7.184 -14.397 1.00 86.50 249 VAL A C 1
ATOM 1957 O O . VAL A 1 249 ? -4.054 -7.993 -15.164 1.00 86.50 249 VAL A O 1
ATOM 1960 N N . TYR A 1 250 ? -3.585 -5.869 -14.624 1.00 84.25 250 TYR A N 1
ATOM 1961 C CA . TYR A 1 250 ? -4.194 -5.306 -15.829 1.00 84.25 250 TYR A CA 1
ATOM 1962 C C . TYR A 1 250 ? -3.504 -5.793 -17.111 1.00 84.25 250 TYR A C 1
ATOM 1964 O O . TYR A 1 250 ? -4.193 -6.151 -18.066 1.00 84.25 250 TYR A O 1
ATOM 1972 N N . TYR A 1 251 ? -2.170 -5.860 -17.133 1.00 80.88 251 TYR A N 1
ATOM 1973 C CA . TYR A 1 251 ? -1.444 -6.389 -18.291 1.00 80.88 251 TYR A CA 1
ATOM 1974 C C . TYR A 1 251 ? -1.527 -7.915 -18.379 1.00 80.88 251 TYR A C 1
ATOM 1976 O O . TYR A 1 251 ? -1.771 -8.439 -19.460 1.00 80.88 251 TYR A O 1
ATOM 1984 N N . LEU A 1 252 ? -1.372 -8.647 -17.273 1.00 83.69 252 LEU A N 1
ATOM 1985 C CA . LEU A 1 252 ? -1.371 -10.117 -17.278 1.00 83.69 252 LEU A CA 1
ATOM 1986 C C . LEU A 1 252 ? -2.760 -10.719 -17.532 1.00 83.69 252 LEU A C 1
ATOM 1988 O O . LEU A 1 252 ? -2.867 -11.785 -18.130 1.00 83.69 252 LEU A O 1
ATOM 1992 N N . GLN A 1 253 ? -3.824 -10.067 -17.057 1.00 85.56 253 GLN A N 1
ATOM 1993 C CA . GLN A 1 253 ? -5.195 -10.587 -17.082 1.00 85.56 253 GLN A CA 1
ATOM 1994 C C . GLN A 1 253 ? -6.211 -9.481 -17.437 1.00 85.56 253 GLN A C 1
ATOM 1996 O O . GLN A 1 253 ? -7.118 -9.189 -16.646 1.00 85.56 253 GLN A O 1
ATOM 2001 N N . PRO A 1 254 ? -6.102 -8.856 -18.625 1.00 82.25 254 PRO A N 1
ATOM 2002 C CA . PRO A 1 254 ? -6.840 -7.639 -18.962 1.00 82.25 254 PRO A CA 1
ATOM 2003 C C . PRO A 1 254 ? -8.356 -7.807 -18.897 1.00 82.25 254 PRO A C 1
ATOM 2005 O O . PRO A 1 254 ? -9.043 -6.936 -18.368 1.00 82.25 254 PRO A O 1
ATOM 2008 N N . ASP A 1 255 ? -8.905 -8.918 -19.384 1.00 83.19 255 ASP A N 1
ATOM 2009 C CA . ASP A 1 255 ? -10.359 -9.097 -19.434 1.00 83.19 255 ASP A CA 1
ATOM 2010 C C . ASP A 1 255 ? -10.961 -9.345 -18.050 1.00 83.19 255 ASP A C 1
ATOM 2012 O O . ASP A 1 255 ? -11.984 -8.745 -17.706 1.00 83.19 255 ASP A O 1
ATOM 2016 N N . ARG A 1 256 ? -10.279 -10.140 -17.211 1.00 86.75 256 ARG A N 1
ATOM 2017 C CA . ARG A 1 256 ? -10.658 -10.339 -15.801 1.00 86.75 256 ARG A CA 1
ATOM 2018 C C . ARG A 1 256 ? -10.583 -9.024 -15.035 1.00 86.75 256 ARG A C 1
ATOM 2020 O O . ARG A 1 256 ? -11.546 -8.652 -14.363 1.00 86.75 256 ARG A O 1
ATOM 2027 N N . PHE A 1 257 ? -9.478 -8.290 -15.193 1.00 86.25 257 PHE A N 1
ATOM 2028 C CA . PHE A 1 257 ? -9.302 -6.975 -14.586 1.00 86.25 257 PHE A CA 1
ATOM 2029 C C . PHE A 1 257 ? -10.420 -6.025 -15.009 1.00 86.25 257 PHE A C 1
ATOM 2031 O O . PHE A 1 257 ? -11.071 -5.428 -14.158 1.00 86.25 257 PHE A O 1
ATOM 2038 N N . ARG A 1 258 ? -10.709 -5.918 -16.312 1.00 80.69 258 ARG A N 1
ATOM 2039 C CA . ARG A 1 258 ? -11.762 -5.032 -16.825 1.00 80.69 258 ARG A CA 1
ATOM 2040 C C . ARG A 1 258 ? -13.153 -5.438 -16.350 1.00 80.69 258 ARG A C 1
ATOM 2042 O O . ARG A 1 258 ? -13.980 -4.561 -16.099 1.00 80.69 258 ARG A O 1
ATOM 2049 N N . GLY A 1 259 ? -13.428 -6.737 -16.249 1.00 82.12 259 GLY A N 1
ATOM 2050 C CA . GLY A 1 259 ? -14.675 -7.270 -15.702 1.00 82.12 259 GLY A CA 1
ATOM 2051 C C . GLY A 1 259 ? -14.879 -6.843 -14.253 1.00 82.12 259 GLY A C 1
ATOM 2052 O O . GLY A 1 259 ? -15.873 -6.186 -13.939 1.00 82.12 259 GLY A O 1
ATOM 2053 N N . VAL A 1 260 ? -13.896 -7.119 -13.395 1.00 86.50 260 VAL A N 1
ATOM 2054 C CA . VAL A 1 260 ? -13.959 -6.735 -11.979 1.00 86.50 260 VAL A CA 1
ATOM 2055 C C . VAL A 1 260 ? -13.932 -5.226 -11.802 1.00 86.50 260 VAL A C 1
ATOM 2057 O O . VAL A 1 260 ? -14.671 -4.709 -10.979 1.00 86.50 260 VAL A O 1
ATOM 2060 N N . ALA A 1 261 ? -13.169 -4.485 -12.600 1.00 82.31 261 ALA A N 1
ATOM 2061 C CA . ALA A 1 261 ? -13.149 -3.031 -12.527 1.00 82.31 261 ALA A CA 1
ATOM 2062 C C . ALA A 1 261 ? -14.526 -2.419 -12.848 1.00 82.31 261 ALA A C 1
ATOM 2064 O O . ALA A 1 261 ? -14.970 -1.503 -12.155 1.00 82.31 261 ALA A O 1
ATOM 2065 N N . ARG A 1 262 ? -15.242 -2.949 -13.854 1.00 81.00 262 ARG A N 1
ATOM 2066 C CA . ARG A 1 262 ? -16.634 -2.555 -14.149 1.00 81.00 262 ARG A CA 1
ATOM 2067 C C . ARG A 1 262 ? -17.592 -2.924 -13.022 1.00 81.00 262 ARG A C 1
ATOM 2069 O O . ARG A 1 262 ? -18.515 -2.164 -12.757 1.00 81.00 262 ARG A O 1
ATOM 2076 N N . HIS A 1 263 ? -17.374 -4.061 -12.375 1.00 83.62 263 HIS A N 1
ATOM 2077 C CA . HIS A 1 263 ? -18.172 -4.486 -11.231 1.00 83.62 263 HIS A CA 1
ATOM 2078 C C . HIS A 1 263 ? -17.928 -3.590 -10.010 1.00 83.62 263 HIS A C 1
ATOM 2080 O O . HIS A 1 263 ? -18.838 -2.936 -9.525 1.00 83.62 263 HIS A O 1
ATOM 2086 N N . VAL A 1 264 ? -16.674 -3.421 -9.595 1.00 84.50 264 VAL A N 1
ATOM 2087 C CA . VAL A 1 264 ? -16.258 -2.495 -8.529 1.00 84.50 264 VAL A CA 1
ATOM 2088 C C . VAL A 1 264 ? -16.815 -1.090 -8.768 1.00 84.50 264 VAL A C 1
ATOM 2090 O O . VAL A 1 264 ? -17.308 -0.465 -7.830 1.00 84.50 264 VAL A O 1
ATOM 2093 N N . ARG A 1 265 ? -16.821 -0.611 -10.024 1.00 79.56 265 ARG A N 1
ATOM 2094 C CA . ARG A 1 265 ? -17.430 0.674 -10.411 1.00 79.56 265 ARG A CA 1
ATOM 2095 C C . ARG A 1 265 ? -18.854 0.830 -9.900 1.00 79.56 265 ARG A C 1
ATOM 2097 O O . ARG A 1 265 ? -19.185 1.896 -9.383 1.00 79.56 265 ARG A O 1
ATOM 2104 N N . SER A 1 266 ? -19.699 -0.179 -10.111 1.00 82.56 266 SER A N 1
ATOM 2105 C CA . SER A 1 266 ? -21.119 -0.109 -9.756 1.00 82.56 266 SER A CA 1
ATOM 2106 C C . SER A 1 266 ? -21.326 -0.148 -8.241 1.00 82.56 266 SER A C 1
ATOM 2108 O O . SER A 1 266 ? -22.338 0.343 -7.751 1.00 82.56 266 SER A O 1
ATOM 2110 N N . ARG A 1 267 ? -20.339 -0.652 -7.491 1.00 85.69 267 ARG A N 1
ATOM 2111 C CA . ARG A 1 267 ? -20.381 -0.822 -6.034 1.00 85.69 267 ARG A CA 1
ATOM 2112 C C . ARG A 1 267 ? -19.698 0.311 -5.251 1.00 85.69 267 ARG A C 1
ATOM 2114 O O . ARG A 1 267 ? -19.748 0.322 -4.025 1.00 85.69 267 ARG A O 1
ATOM 2121 N N . MET A 1 268 ? -19.094 1.307 -5.910 1.00 81.81 268 MET A N 1
ATOM 2122 C CA . MET A 1 268 ? -18.368 2.393 -5.220 1.00 81.81 268 MET A CA 1
ATOM 2123 C C . MET A 1 268 ? -19.246 3.232 -4.277 1.00 81.81 268 MET A C 1
ATOM 2125 O O . MET A 1 268 ? -18.780 3.651 -3.218 1.00 81.81 268 MET A O 1
ATOM 2129 N N . GLU A 1 269 ? -20.512 3.475 -4.628 1.00 82.12 269 GLU A N 1
ATOM 2130 C CA . GLU A 1 269 ? -21.449 4.172 -3.731 1.00 82.12 269 GLU A CA 1
ATOM 2131 C C . GLU A 1 269 ? -21.785 3.328 -2.497 1.00 82.12 269 GLU A C 1
ATOM 2133 O O . GLU A 1 269 ? -21.929 3.863 -1.397 1.00 82.12 269 GLU A O 1
ATOM 2138 N N . ALA A 1 270 ? -21.866 2.008 -2.672 1.00 84.62 270 ALA A N 1
ATOM 2139 C CA . ALA A 1 270 ? -22.086 1.065 -1.587 1.00 84.62 270 ALA A CA 1
ATOM 2140 C C . ALA A 1 270 ? -20.892 1.032 -0.618 1.00 84.62 270 ALA A C 1
ATOM 2142 O O . ALA A 1 270 ? -21.078 1.046 0.600 1.00 84.62 270 ALA A O 1
ATOM 2143 N N . LEU A 1 271 ? -19.666 1.109 -1.146 1.00 83.81 271 LEU A N 1
ATOM 2144 C CA . LEU A 1 271 ? -18.440 1.244 -0.352 1.00 83.81 271 LEU A CA 1
ATOM 2145 C C . LEU A 1 271 ? -18.403 2.550 0.448 1.00 83.81 271 LEU A C 1
ATOM 2147 O O . LEU A 1 271 ? -18.056 2.552 1.629 1.00 83.81 271 LEU A O 1
ATOM 2151 N N . GLU A 1 272 ? -18.786 3.670 -0.168 1.00 81.00 272 GLU A N 1
ATOM 2152 C CA . GLU A 1 272 ? -18.852 4.957 0.528 1.00 81.00 272 GLU A CA 1
ATOM 2153 C C . GLU A 1 272 ? -19.864 4.927 1.680 1.00 81.00 272 GLU A C 1
ATOM 2155 O O . GLU A 1 272 ? -19.569 5.413 2.777 1.00 81.00 272 GLU A O 1
ATOM 2160 N N . LYS A 1 273 ? -21.041 4.328 1.457 1.00 82.50 273 LYS A N 1
ATOM 2161 C CA . LYS A 1 273 ? -22.053 4.124 2.502 1.00 82.50 273 LYS A CA 1
ATOM 2162 C C . LYS A 1 273 ? -21.526 3.245 3.639 1.00 82.50 273 LYS A C 1
ATOM 2164 O O . LYS A 1 273 ? -21.705 3.615 4.798 1.00 82.50 273 LYS A O 1
ATOM 2169 N N . ALA A 1 274 ? -20.836 2.148 3.325 1.00 82.81 274 ALA A N 1
ATOM 2170 C CA . ALA A 1 274 ? -20.238 1.259 4.320 1.00 82.81 274 ALA A CA 1
ATOM 2171 C C . ALA A 1 274 ? -19.161 1.972 5.168 1.00 82.81 274 ALA A C 1
ATOM 2173 O O . ALA A 1 274 ? -19.200 1.924 6.398 1.00 82.81 274 ALA A O 1
ATOM 2174 N N . ASN A 1 275 ? -18.267 2.746 4.543 1.00 83.56 275 ASN A N 1
ATOM 2175 C CA . ASN A 1 275 ? -17.273 3.553 5.266 1.00 83.56 275 ASN A CA 1
ATOM 2176 C C . ASN A 1 275 ? -17.928 4.634 6.154 1.00 83.56 275 ASN A C 1
ATOM 2178 O O . ASN A 1 275 ? -17.480 4.870 7.278 1.00 83.56 275 ASN A O 1
ATOM 2182 N N . LYS A 1 276 ? -19.010 5.281 5.690 1.00 81.62 276 LYS A N 1
ATOM 2183 C CA . LYS A 1 276 ? -19.795 6.237 6.501 1.00 81.62 276 LYS A CA 1
ATOM 2184 C C . LYS A 1 276 ? -20.435 5.570 7.714 1.00 81.62 276 LYS A C 1
ATOM 2186 O O . LYS A 1 276 ? -20.455 6.159 8.794 1.00 81.62 276 LYS A O 1
ATOM 2191 N N . PHE A 1 277 ? -20.947 4.355 7.539 1.00 80.44 277 PHE A N 1
ATOM 2192 C CA . PHE A 1 277 ? -21.500 3.559 8.626 1.00 80.44 277 PHE A CA 1
ATOM 2193 C C . PHE A 1 277 ? -20.436 3.257 9.693 1.00 80.44 277 PHE A C 1
ATOM 2195 O O . PHE A 1 277 ? -20.667 3.555 10.869 1.00 80.44 277 PHE A O 1
ATOM 2202 N N . LEU A 1 278 ? -19.249 2.784 9.287 1.00 81.75 278 LEU A N 1
ATOM 2203 C CA . LEU A 1 278 ? -18.124 2.564 10.204 1.00 81.75 278 LEU A CA 1
ATOM 2204 C C . LEU A 1 278 ? -17.708 3.846 10.942 1.00 81.75 278 LEU A C 1
ATOM 2206 O O . LEU A 1 278 ? -17.519 3.821 12.158 1.00 81.75 278 LEU A O 1
ATOM 2210 N N . MET A 1 279 ? -17.637 4.988 10.252 1.00 83.06 279 MET A N 1
ATOM 2211 C CA . MET A 1 279 ? -17.336 6.268 10.908 1.00 83.06 279 MET A CA 1
ATOM 2212 C C . MET A 1 279 ? -18.378 6.636 11.970 1.00 83.06 279 MET A C 1
ATOM 2214 O O . MET A 1 279 ? -18.018 7.095 13.052 1.00 83.06 279 MET A O 1
ATOM 2218 N N . GLY A 1 280 ? -19.665 6.398 11.700 1.00 80.81 280 GLY A N 1
ATOM 2219 C CA . GLY A 1 280 ? -20.724 6.620 12.684 1.00 80.81 280 GLY A CA 1
ATOM 2220 C C . GLY A 1 280 ? -20.575 5.741 13.932 1.00 80.81 280 GLY A C 1
ATOM 2221 O O . GLY A 1 280 ? -20.874 6.193 15.038 1.00 80.81 280 GLY A O 1
ATOM 2222 N N . LEU A 1 281 ? -20.097 4.500 13.775 1.00 80.06 281 LEU A N 1
ATOM 2223 C CA . LEU A 1 281 ? -19.813 3.598 14.900 1.00 80.06 281 LEU A CA 1
ATOM 2224 C C . LEU A 1 281 ? -18.688 4.123 15.770 1.00 80.06 281 LEU A C 1
ATOM 2226 O O . LEU A 1 281 ? -18.840 4.189 16.986 1.00 80.06 281 LEU A O 1
ATOM 2230 N N . ILE A 1 282 ? -17.610 4.561 15.135 1.00 84.50 282 ILE A N 1
ATOM 2231 C CA . ILE A 1 282 ? -16.469 5.173 15.805 1.00 84.50 282 ILE A CA 1
ATOM 2232 C C . ILE A 1 282 ? -16.887 6.437 16.561 1.00 84.50 282 ILE A C 1
ATOM 2234 O O . ILE A 1 282 ? -16.458 6.632 17.694 1.00 84.50 282 ILE A O 1
ATOM 2238 N N . SER A 1 283 ? -17.750 7.283 15.988 1.00 83.62 283 SER A N 1
ATOM 2239 C CA . SER A 1 283 ? -18.248 8.466 16.701 1.00 83.62 283 SER A CA 1
ATOM 2240 C C . SER A 1 283 ? -19.017 8.091 17.970 1.00 83.62 283 SER A C 1
ATOM 2242 O O . SER A 1 283 ? -18.789 8.692 19.016 1.00 83.62 283 SER A O 1
ATOM 2244 N N . ARG A 1 284 ? -19.884 7.071 17.913 1.00 82.81 284 ARG A N 1
ATOM 2245 C CA . ARG A 1 284 ? -20.604 6.585 19.104 1.00 82.81 284 ARG A CA 1
ATOM 2246 C C . ARG A 1 284 ? -19.678 5.947 20.129 1.00 82.81 284 ARG A C 1
ATOM 2248 O O . ARG A 1 284 ? -19.833 6.223 21.314 1.00 82.81 284 ARG A O 1
ATOM 2255 N N . MET A 1 285 ? -18.720 5.142 19.673 1.00 86.75 285 MET A N 1
ATOM 2256 C CA . MET A 1 285 ? -17.676 4.556 20.514 1.00 86.75 285 MET A CA 1
ATOM 2257 C C . MET A 1 285 ? -16.961 5.649 21.298 1.00 86.75 285 MET A C 1
ATOM 2259 O O . MET A 1 285 ? -16.858 5.582 22.518 1.00 86.75 285 MET A O 1
ATOM 2263 N N . ALA A 1 286 ? -16.529 6.695 20.600 1.00 86.31 286 ALA A N 1
ATOM 2264 C CA . ALA A 1 286 ? -15.817 7.797 21.209 1.00 86.31 286 ALA A CA 1
ATOM 2265 C C . ALA A 1 286 ? -16.676 8.549 22.230 1.00 86.31 286 ALA A C 1
ATOM 2267 O O . ALA A 1 286 ? -16.228 8.768 23.349 1.00 86.31 286 ALA A O 1
ATOM 2268 N N . THR A 1 287 ? -17.939 8.854 21.912 1.00 86.50 287 THR A N 1
ATOM 2269 C CA . THR A 1 287 ? -18.866 9.455 22.886 1.00 86.50 287 THR A CA 1
ATOM 2270 C C . THR A 1 287 ? -19.058 8.568 24.118 1.00 86.50 287 THR A C 1
ATOM 2272 O O . THR A 1 287 ? -19.006 9.061 25.241 1.00 86.50 287 THR A O 1
ATOM 2275 N N . ARG A 1 288 ? -19.253 7.258 23.929 1.00 85.62 288 ARG A N 1
ATOM 2276 C CA . ARG A 1 288 ? -19.492 6.305 25.022 1.00 85.62 288 ARG A CA 1
ATOM 2277 C C . ARG A 1 288 ? -18.287 6.156 25.946 1.00 85.62 288 ARG A C 1
ATOM 2279 O O . ARG A 1 288 ? -18.475 6.011 27.154 1.00 85.62 288 ARG A O 1
ATOM 2286 N N . LEU A 1 289 ? -17.090 6.160 25.365 1.00 87.06 289 LEU A N 1
ATOM 2287 C CA . LEU A 1 289 ? -15.818 5.994 26.064 1.00 87.06 289 LEU A CA 1
ATOM 2288 C C . LEU A 1 289 ? -15.206 7.331 26.523 1.00 87.06 289 LEU A C 1
ATOM 2290 O O . LEU A 1 289 ? -14.137 7.327 27.124 1.00 87.06 289 LEU A O 1
ATOM 2294 N N . GLY A 1 290 ? -15.857 8.469 26.251 1.00 88.69 290 GLY A N 1
ATOM 2295 C CA . GLY A 1 290 ? -15.336 9.797 26.597 1.00 88.69 290 GLY A CA 1
ATOM 2296 C C . GLY A 1 290 ? -14.056 10.167 25.841 1.00 88.69 290 GLY A C 1
ATOM 2297 O O . GLY A 1 290 ? -13.216 10.892 26.368 1.00 88.69 290 GLY A O 1
ATOM 2298 N N . LEU A 1 291 ? -13.886 9.645 24.625 1.00 87.06 291 LEU A N 1
ATOM 2299 C CA . LEU A 1 291 ? -12.701 9.839 23.798 1.00 87.06 291 LEU A CA 1
ATOM 2300 C C . LEU A 1 291 ? -12.921 10.969 22.791 1.00 87.06 291 LEU A C 1
ATOM 2302 O O . LEU A 1 291 ? -13.984 11.104 22.181 1.00 87.06 291 LEU A O 1
ATOM 2306 N N . ARG A 1 292 ? -11.869 11.742 22.551 1.00 86.19 292 ARG A N 1
ATOM 2307 C CA . ARG A 1 292 ? -11.756 12.623 21.394 1.00 86.19 292 ARG A CA 1
ATOM 2308 C C . ARG A 1 292 ? -11.357 11.804 20.169 1.00 86.19 292 ARG A C 1
ATOM 2310 O O . ARG A 1 292 ? -10.505 10.926 20.258 1.00 86.19 292 ARG A O 1
ATOM 2317 N N . VAL A 1 293 ? -11.949 12.102 19.021 1.00 84.19 293 VAL A N 1
ATOM 2318 C CA . VAL A 1 293 ? -11.607 11.501 17.732 1.00 84.19 293 VAL A CA 1
ATOM 2319 C C . VAL A 1 293 ? -10.862 12.516 16.891 1.00 84.19 293 VAL A C 1
ATOM 2321 O O . VAL A 1 293 ? -11.380 13.574 16.543 1.00 84.19 293 VAL A O 1
ATOM 2324 N N . ILE A 1 294 ? -9.665 12.140 16.489 1.00 82.44 294 ILE A N 1
ATOM 2325 C CA . ILE A 1 294 ? -8.934 12.807 15.429 1.00 82.44 294 ILE A CA 1
ATOM 2326 C C . ILE A 1 294 ? -9.156 12.008 14.149 1.00 82.44 294 ILE A C 1
ATOM 2328 O O . ILE A 1 294 ? -8.967 10.798 14.122 1.00 82.44 294 ILE A O 1
ATOM 2332 N N . THR A 1 295 ? -9.550 12.665 13.070 1.00 79.00 295 THR A N 1
ATOM 2333 C CA . THR A 1 295 ? -9.715 12.038 11.755 1.00 79.00 295 THR A CA 1
ATOM 2334 C C . THR A 1 295 ? -8.592 12.451 10.824 1.00 79.00 295 THR A C 1
ATOM 2336 O O . THR A 1 295 ? -8.160 13.603 10.835 1.00 79.00 295 THR A O 1
ATOM 2339 N N . ALA A 1 296 ? -8.127 11.510 10.008 1.00 73.75 296 ALA A N 1
ATOM 2340 C CA . ALA A 1 296 ? -7.044 11.724 9.066 1.00 73.75 296 ALA A CA 1
ATOM 2341 C C . ALA A 1 296 ? -7.353 11.072 7.707 1.00 73.75 296 ALA A C 1
ATOM 2343 O O . ALA A 1 296 ? -7.989 10.013 7.644 1.00 73.75 296 ALA A O 1
ATOM 2344 N N . PRO A 1 297 ? -6.899 11.676 6.594 1.00 67.50 297 PRO A N 1
ATOM 2345 C CA . PRO A 1 297 ? -7.161 11.152 5.257 1.00 67.50 297 PRO A CA 1
ATOM 2346 C C . PRO A 1 297 ? -6.430 9.839 4.974 1.00 67.50 297 PRO A C 1
ATOM 2348 O O . PRO A 1 297 ? -6.888 9.041 4.158 1.00 67.50 297 PRO A O 1
ATOM 2351 N N . ASP A 1 298 ? -5.308 9.611 5.646 1.00 68.69 298 ASP A N 1
ATOM 2352 C CA . ASP A 1 298 ? -4.616 8.336 5.678 1.00 68.69 298 ASP A CA 1
ATOM 2353 C C . ASP A 1 298 ? -3.915 8.157 7.025 1.00 68.69 298 ASP A C 1
ATOM 2355 O O . ASP A 1 298 ? -3.878 9.053 7.869 1.00 68.69 298 ASP A O 1
ATOM 2359 N N . TYR A 1 299 ? -3.370 6.967 7.227 1.00 69.69 299 TYR A N 1
ATOM 2360 C CA . TYR A 1 299 ? -2.759 6.587 8.487 1.00 69.69 299 TYR A CA 1
ATOM 2361 C C . TYR A 1 299 ? -1.381 7.236 8.722 1.00 69.69 299 TYR A C 1
ATOM 2363 O O . TYR A 1 299 ? -0.998 7.408 9.872 1.00 69.69 299 TYR A O 1
ATOM 2371 N N . ARG A 1 300 ? -0.674 7.709 7.683 1.00 65.00 300 ARG A N 1
ATOM 2372 C CA . ARG A 1 300 ? 0.599 8.442 7.845 1.00 65.00 300 ARG A CA 1
ATOM 2373 C C . ARG A 1 300 ? 0.422 9.862 8.376 1.00 65.00 300 ARG A C 1
ATOM 2375 O O . ARG A 1 300 ? 1.359 10.482 8.863 1.00 65.00 300 ARG A O 1
ATOM 2382 N N . VAL A 1 301 ? -0.770 10.419 8.206 1.00 66.50 301 VAL A N 1
ATOM 2383 C CA . VAL A 1 301 ? -1.141 11.701 8.818 1.00 66.50 301 VAL A CA 1
ATOM 2384 C C . VAL A 1 301 ? -1.483 11.520 10.300 1.00 66.50 301 VAL A C 1
ATOM 2386 O O . VAL A 1 301 ? -1.453 12.486 11.057 1.00 66.50 301 VAL A O 1
ATOM 2389 N N . VAL A 1 302 ? -1.798 10.286 10.712 1.00 67.00 302 VAL A N 1
ATOM 2390 C CA . VAL A 1 302 ? -2.003 9.920 12.119 1.00 67.00 302 VAL A CA 1
ATOM 2391 C C . VAL A 1 302 ? -0.681 9.691 12.842 1.00 67.00 302 VAL A C 1
ATOM 2393 O O . VAL A 1 302 ? -0.501 10.189 13.955 1.00 67.00 302 VAL A O 1
ATOM 2396 N N . SER A 1 303 ? 0.275 9.014 12.189 1.00 63.75 303 SER A N 1
ATOM 2397 C CA . SER A 1 303 ? 1.689 9.280 12.471 1.00 63.75 303 SER A CA 1
ATOM 2398 C C . SER A 1 303 ? 1.978 10.767 12.224 1.00 63.75 303 SER A C 1
ATOM 2400 O O . SER A 1 303 ? 1.104 11.449 11.758 1.00 63.75 303 SER A O 1
ATOM 2402 N N . ARG A 1 304 ? 3.096 11.407 12.541 1.00 63.97 304 ARG A N 1
ATOM 2403 C CA . ARG A 1 304 ? 3.241 12.898 12.476 1.00 63.97 304 ARG A CA 1
ATOM 2404 C C . ARG A 1 304 ? 2.339 13.724 13.418 1.00 63.97 304 ARG A C 1
ATOM 2406 O O . ARG A 1 304 ? 2.865 14.601 14.082 1.00 63.97 304 ARG A O 1
ATOM 2413 N N . ALA A 1 305 ? 1.040 13.451 13.546 1.00 61.19 305 ALA A N 1
ATOM 2414 C CA . ALA A 1 305 ? 0.161 14.025 14.571 1.00 61.19 305 ALA A CA 1
ATOM 2415 C C . ALA A 1 305 ? 0.295 13.317 15.935 1.00 61.19 305 ALA A C 1
ATOM 2417 O O . ALA A 1 305 ? -0.541 13.489 16.821 1.00 61.19 305 ALA A O 1
ATOM 2418 N N . PHE A 1 306 ? 1.348 12.509 16.093 1.00 60.44 306 PHE A N 1
ATOM 2419 C CA . PHE A 1 306 ? 1.602 11.625 17.227 1.00 60.44 306 PHE A CA 1
ATOM 2420 C C . PHE A 1 306 ? 1.523 12.322 18.583 1.00 60.44 306 PHE A C 1
ATOM 2422 O O . PHE A 1 306 ? 0.887 11.793 19.490 1.00 60.44 306 PHE A O 1
ATOM 2429 N N . ASP A 1 307 ? 2.095 13.521 18.697 1.00 61.19 307 ASP A N 1
ATOM 2430 C CA . ASP A 1 307 ? 2.117 14.277 19.955 1.00 61.19 307 ASP A CA 1
ATOM 2431 C C . ASP A 1 307 ? 0.712 14.726 20.390 1.00 61.19 307 ASP A C 1
ATOM 2433 O O . ASP A 1 307 ? 0.488 15.083 21.543 1.00 61.19 307 ASP A O 1
ATOM 2437 N N . SER A 1 308 ? -0.263 14.678 19.475 1.00 61.72 308 SER A N 1
ATOM 2438 C CA . SER A 1 308 ? -1.667 15.000 19.749 1.00 61.72 308 SER A CA 1
ATOM 2439 C C . SER A 1 308 ? -2.493 13.791 20.213 1.00 61.72 308 SER A C 1
ATOM 2441 O O . SER A 1 308 ? -3.639 13.973 20.636 1.00 61.72 308 SER A O 1
ATOM 2443 N N . ILE A 1 309 ? -1.952 12.567 20.137 1.00 68.56 309 ILE A N 1
ATOM 2444 C CA . ILE A 1 309 ? -2.632 11.329 20.555 1.00 68.56 309 ILE A CA 1
ATOM 2445 C C . ILE A 1 309 ? -2.199 11.000 21.984 1.00 68.56 309 ILE A C 1
ATOM 2447 O O . ILE A 1 309 ? -1.282 10.220 22.224 1.00 68.56 309 ILE A O 1
ATOM 2451 N N . GLY A 1 310 ? -2.865 11.643 22.942 1.00 70.19 310 GLY A N 1
ATOM 2452 C CA . GLY A 1 310 ? -2.715 11.363 24.368 1.00 70.19 310 GLY A CA 1
ATOM 2453 C C . GLY A 1 310 ? -3.812 10.446 24.921 1.00 70.19 310 GLY A C 1
ATOM 2454 O O . GLY A 1 310 ? -4.752 10.080 24.203 1.00 70.19 310 GLY A O 1
ATOM 2455 N N . PRO A 1 311 ? -3.743 10.112 26.222 1.00 71.06 311 PRO A N 1
ATOM 2456 C CA . PRO A 1 311 ? -4.838 9.459 26.931 1.00 71.06 311 PRO A CA 1
ATOM 2457 C C . PRO A 1 311 ? -6.157 10.211 26.695 1.00 71.06 311 PRO A C 1
ATOM 2459 O O . PRO A 1 311 ? -6.211 11.432 26.830 1.00 71.06 311 PRO A O 1
ATOM 2462 N N . GLY A 1 312 ? -7.214 9.500 26.294 1.00 81.62 312 GLY A N 1
ATOM 2463 C CA . GLY A 1 312 ? -8.501 10.119 25.964 1.00 81.62 312 GLY A CA 1
ATOM 2464 C C . GLY A 1 312 ? -8.656 10.571 24.507 1.00 81.62 312 GLY A C 1
ATOM 2465 O O . GLY A 1 312 ? -9.657 11.201 24.183 1.00 81.62 312 GLY A O 1
ATOM 2466 N N . THR A 1 313 ? -7.710 10.270 23.611 1.00 84.19 313 THR A N 1
ATOM 2467 C CA . THR A 1 313 ? -7.838 10.537 22.169 1.00 84.19 313 THR A CA 1
ATOM 2468 C C . THR A 1 313 ? -7.602 9.266 21.353 1.00 84.19 313 THR A C 1
ATOM 2470 O O . THR A 1 313 ? -6.677 8.506 21.622 1.00 84.19 313 THR A O 1
ATOM 2473 N N . VAL A 1 314 ? -8.412 9.056 20.318 1.00 87.12 314 VAL A N 1
ATOM 2474 C CA . VAL A 1 314 ? -8.181 8.055 19.270 1.00 87.12 314 VAL A CA 1
ATOM 2475 C C . VAL A 1 314 ? -8.051 8.749 17.932 1.00 87.12 314 VAL A C 1
ATOM 2477 O O . VAL A 1 314 ? -8.736 9.736 17.661 1.00 87.12 314 VAL A O 1
ATOM 2480 N N . ALA A 1 315 ? -7.190 8.224 17.075 1.00 86.75 315 ALA A N 1
ATOM 2481 C CA . ALA A 1 315 ? -7.048 8.716 15.721 1.00 86.75 315 ALA A CA 1
ATOM 2482 C C . ALA A 1 315 ? -7.583 7.701 14.716 1.00 86.75 315 ALA A C 1
ATOM 2484 O O . ALA A 1 315 ? -7.426 6.496 14.880 1.00 86.75 315 ALA A O 1
ATOM 2485 N N . VAL A 1 316 ? -8.255 8.187 13.682 1.00 86.31 316 VAL A N 1
ATOM 2486 C CA . VAL A 1 316 ? -9.011 7.361 12.749 1.00 86.31 316 VAL A CA 1
ATOM 2487 C C . VAL A 1 316 ? -8.629 7.746 11.339 1.00 86.31 316 VAL A C 1
ATOM 2489 O O . VAL A 1 316 ? -8.889 8.859 10.881 1.00 86.31 316 VAL A O 1
ATOM 2492 N N . ALA A 1 317 ? -8.007 6.800 10.654 1.00 82.44 317 ALA A N 1
ATOM 2493 C CA . ALA A 1 317 ? -7.580 6.940 9.279 1.00 82.44 317 ALA A CA 1
ATOM 2494 C C . ALA A 1 317 ? -8.436 6.091 8.351 1.00 82.44 317 ALA A C 1
ATOM 2496 O O . ALA A 1 317 ? -8.801 4.960 8.674 1.00 82.44 317 ALA A O 1
ATOM 2497 N N . LEU A 1 318 ? -8.682 6.599 7.149 1.00 79.62 318 LEU A N 1
ATOM 2498 C CA . LEU A 1 318 ? -9.244 5.785 6.085 1.00 79.62 318 LEU A CA 1
ATOM 2499 C C . LEU A 1 318 ? -8.215 4.740 5.634 1.00 79.62 318 LEU A C 1
ATOM 2501 O O . LEU A 1 318 ? -7.102 5.078 5.216 1.00 79.62 318 LEU A O 1
ATOM 2505 N N . LYS A 1 319 ? -8.598 3.461 5.677 1.00 80.56 319 LYS A N 1
ATOM 2506 C CA . LYS A 1 319 ? -7.844 2.416 4.992 1.00 80.56 319 LYS A CA 1
ATOM 2507 C C . LYS A 1 319 ? -8.078 2.599 3.491 1.00 80.56 319 LYS A C 1
ATOM 2509 O O . LYS A 1 319 ? -9.229 2.635 3.059 1.00 80.56 319 LYS A O 1
ATOM 2514 N N . PRO A 1 320 ? -7.012 2.699 2.688 1.00 76.12 320 PRO A N 1
ATOM 2515 C CA . PRO A 1 320 ? -7.158 2.920 1.261 1.00 76.12 320 PRO A CA 1
ATOM 2516 C C . PRO A 1 320 ? -7.908 1.780 0.563 1.00 76.12 320 PRO A C 1
ATOM 2518 O O . PRO A 1 320 ? -7.760 0.618 0.951 1.00 76.12 320 PRO A O 1
ATOM 2521 N N . PHE A 1 321 ? -8.605 2.096 -0.534 1.00 80.69 321 PHE A N 1
ATOM 2522 C CA . PHE A 1 321 ? -9.162 1.071 -1.413 1.00 80.69 321 PHE A CA 1
ATOM 2523 C C . PHE A 1 321 ? -8.073 0.081 -1.857 1.00 80.69 321 PHE A C 1
ATOM 2525 O O . PHE A 1 321 ? -6.944 0.466 -2.203 1.00 80.69 321 PHE A O 1
ATOM 2532 N N . LYS A 1 322 ? -8.415 -1.207 -1.816 1.00 82.25 322 LYS A N 1
ATOM 2533 C CA . LYS A 1 322 ? -7.484 -2.317 -2.022 1.00 82.25 322 LYS A CA 1
ATOM 2534 C C . LYS A 1 322 ? -6.901 -2.374 -3.434 1.00 82.25 322 LYS A C 1
ATOM 2536 O O . LYS A 1 322 ? -5.785 -2.872 -3.583 1.00 82.25 322 LYS A O 1
ATOM 2541 N N . GLY A 1 323 ? -7.629 -1.854 -4.417 1.00 82.56 323 GLY A N 1
ATOM 2542 C CA . GLY A 1 323 ? -7.308 -2.012 -5.831 1.00 82.56 323 GLY A CA 1
ATOM 2543 C C . GLY A 1 323 ? -7.973 -3.247 -6.433 1.00 82.56 323 GLY A C 1
ATOM 2544 O O . GLY A 1 323 ? -8.314 -4.202 -5.727 1.00 82.56 323 GLY A O 1
ATOM 2545 N N . VAL A 1 324 ? -8.173 -3.227 -7.748 1.00 85.56 324 VAL A N 1
ATOM 2546 C CA . VAL A 1 324 ? -8.871 -4.295 -8.485 1.00 85.56 324 VAL A CA 1
ATOM 2547 C C . VAL A 1 324 ? -8.049 -5.582 -8.495 1.00 85.56 324 VAL A C 1
ATOM 2549 O O . VAL A 1 324 ? -8.591 -6.654 -8.234 1.00 85.56 324 VAL A O 1
ATOM 2552 N N . GLY A 1 325 ? -6.738 -5.489 -8.723 1.00 85.56 325 GLY A N 1
ATOM 2553 C CA . GLY A 1 325 ? -5.830 -6.636 -8.693 1.00 85.56 325 GLY A CA 1
ATOM 2554 C C . GLY A 1 325 ? -5.730 -7.241 -7.293 1.00 85.56 325 GLY A C 1
ATOM 2555 O O . GLY A 1 325 ? -5.667 -8.460 -7.130 1.00 85.56 325 GLY A O 1
ATOM 2556 N N . GLY A 1 326 ? -5.789 -6.402 -6.255 1.00 87.81 326 GLY A N 1
ATOM 2557 C CA . GLY A 1 326 ? -5.851 -6.859 -4.869 1.00 87.81 326 GLY A CA 1
ATOM 2558 C C . GLY A 1 326 ? -7.141 -7.609 -4.519 1.00 87.81 326 GLY A C 1
ATOM 2559 O O . GLY A 1 326 ? -7.069 -8.619 -3.814 1.00 87.81 326 GLY A O 1
ATOM 2560 N N . LEU A 1 327 ? -8.290 -7.139 -5.014 1.00 89.00 327 LEU A N 1
ATOM 2561 C CA . LEU A 1 327 ? -9.580 -7.817 -4.858 1.00 89.00 327 LEU A CA 1
ATOM 2562 C C . LEU A 1 327 ? -9.634 -9.129 -5.639 1.00 89.00 327 LEU A C 1
ATOM 2564 O O . LEU A 1 327 ? -10.010 -10.142 -5.061 1.00 89.00 327 LEU A O 1
ATOM 2568 N N . LEU A 1 328 ? -9.190 -9.130 -6.900 1.00 90.06 328 LEU A N 1
ATOM 2569 C CA . LEU A 1 328 ? -9.090 -10.331 -7.734 1.00 90.06 328 LEU A CA 1
ATOM 2570 C C . LEU A 1 328 ? -8.282 -11.429 -7.042 1.00 90.06 328 LEU A C 1
ATOM 2572 O O . LEU A 1 328 ? -8.781 -12.531 -6.848 1.00 90.06 328 LEU A O 1
ATOM 2576 N N . ARG A 1 329 ? -7.075 -11.104 -6.562 1.00 88.50 329 ARG A N 1
ATOM 2577 C CA . ARG A 1 329 ? -6.230 -12.071 -5.845 1.00 88.50 329 ARG A CA 1
ATOM 2578 C C . ARG A 1 329 ? -6.922 -12.649 -4.607 1.00 88.50 329 ARG A C 1
ATOM 2580 O O . ARG A 1 329 ? -6.743 -13.825 -4.303 1.00 88.50 329 ARG A O 1
ATOM 2587 N N . LYS A 1 330 ? -7.657 -11.829 -3.848 1.00 88.75 330 LYS A N 1
ATOM 2588 C CA . LYS A 1 330 ? -8.363 -12.300 -2.646 1.00 88.75 330 LYS A CA 1
ATOM 2589 C C . LYS A 1 330 ? -9.602 -13.122 -2.978 1.00 88.75 330 LYS A C 1
ATOM 2591 O O . LYS A 1 330 ? -9.832 -14.116 -2.299 1.00 88.75 330 LYS A O 1
ATOM 2596 N N . SER A 1 331 ? -10.345 -12.717 -4.000 1.00 91.69 331 SER A N 1
ATOM 2597 C CA . SER A 1 331 ? -11.476 -13.460 -4.548 1.00 91.69 331 SER A CA 1
ATOM 2598 C C . SER A 1 331 ? -11.025 -14.854 -4.986 1.00 91.69 331 SER A C 1
ATOM 2600 O O . SER A 1 331 ? -11.588 -15.832 -4.506 1.00 91.69 331 SER A O 1
ATOM 2602 N N . ASP A 1 332 ? -9.929 -14.948 -5.745 1.00 89.81 332 ASP A N 1
ATOM 2603 C CA . ASP A 1 332 ? -9.342 -16.221 -6.180 1.00 89.81 332 ASP A CA 1
ATOM 2604 C C . ASP A 1 332 ? -8.874 -17.060 -4.980 1.00 89.81 332 ASP A C 1
ATOM 2606 O O . ASP A 1 332 ? -9.281 -18.208 -4.818 1.00 89.81 332 ASP A O 1
ATOM 2610 N N . LYS A 1 333 ? -8.080 -16.470 -4.073 1.00 88.31 333 LYS A N 1
ATOM 2611 C CA . LYS A 1 333 ? -7.534 -17.184 -2.906 1.00 88.31 333 LYS A CA 1
ATOM 2612 C C . LYS A 1 333 ? -8.620 -17.726 -1.972 1.00 88.31 333 LYS A C 1
ATOM 2614 O O . LYS A 1 333 ? -8.461 -18.815 -1.432 1.00 88.31 333 LYS A O 1
ATOM 2619 N N . LYS A 1 334 ? -9.672 -16.946 -1.715 1.00 86.31 334 LYS A N 1
ATOM 2620 C CA . LYS A 1 334 ? -10.774 -17.339 -0.823 1.00 86.31 334 LYS A CA 1
ATOM 2621 C C . LYS A 1 334 ? -11.892 -18.082 -1.565 1.00 86.31 334 LYS A C 1
ATOM 2623 O O . LYS A 1 334 ? -12.812 -18.552 -0.913 1.00 86.31 334 LYS A O 1
ATOM 2628 N N . SER A 1 335 ? -11.821 -18.186 -2.896 1.00 89.81 335 SER A N 1
ATOM 2629 C CA . SER A 1 335 ? -12.886 -18.742 -3.744 1.00 89.81 335 SER A CA 1
ATOM 2630 C C . SER A 1 335 ? -14.260 -18.105 -3.481 1.00 89.81 335 SER A C 1
ATOM 2632 O O . SER A 1 335 ? -15.282 -18.786 -3.441 1.00 89.81 335 SER A O 1
ATOM 2634 N N . VAL A 1 336 ? -14.288 -16.781 -3.294 1.00 88.50 336 VAL A N 1
ATOM 2635 C CA . VAL A 1 336 ? -15.519 -16.003 -3.059 1.00 88.50 336 VAL A CA 1
ATOM 2636 C C . VAL A 1 336 ? -15.711 -14.946 -4.143 1.00 88.50 336 VAL A C 1
ATOM 2638 O O . VAL A 1 336 ? -14.715 -14.422 -4.650 1.00 88.50 336 VAL A O 1
ATOM 2641 N N . PRO A 1 337 ? -16.957 -14.567 -4.486 1.00 88.88 337 PRO A N 1
ATOM 2642 C CA . PRO A 1 337 ? -17.215 -13.425 -5.358 1.00 88.88 337 PRO A CA 1
ATOM 2643 C C . PRO A 1 337 ? -16.553 -12.151 -4.832 1.00 88.88 337 PRO A C 1
ATOM 2645 O O . PRO A 1 337 ? -16.428 -11.960 -3.623 1.00 88.88 337 PRO A O 1
ATOM 2648 N N . VAL A 1 338 ? -16.177 -11.243 -5.736 1.00 86.81 338 VAL A N 1
ATOM 2649 C CA . VAL A 1 338 ? -15.507 -9.985 -5.365 1.00 86.81 338 VAL A CA 1
ATOM 2650 C C . VAL A 1 338 ? -16.327 -9.170 -4.356 1.00 86.81 338 VAL A C 1
ATOM 2652 O O . VAL A 1 338 ? -15.742 -8.595 -3.442 1.00 86.81 338 VAL A O 1
ATOM 2655 N N . ASP A 1 339 ? -17.660 -9.182 -4.450 1.00 85.38 339 ASP A N 1
ATOM 2656 C CA . ASP A 1 339 ? -18.557 -8.508 -3.494 1.00 85.38 339 ASP A CA 1
ATOM 2657 C C . ASP A 1 339 ? -18.456 -9.024 -2.062 1.00 85.38 339 ASP A C 1
ATOM 2659 O O . ASP A 1 339 ? -18.743 -8.278 -1.134 1.00 85.38 339 ASP A O 1
ATOM 2663 N N . ASN A 1 340 ? -18.004 -10.262 -1.875 1.00 83.75 340 ASN A N 1
ATOM 2664 C CA . ASN A 1 340 ? -17.898 -10.894 -0.564 1.00 83.75 340 ASN A CA 1
ATOM 2665 C C . ASN A 1 340 ? -16.474 -10.809 -0.000 1.00 83.75 340 ASN A C 1
ATOM 2667 O O . ASN A 1 340 ? -16.164 -11.404 1.026 1.00 83.75 340 ASN A O 1
ATOM 2671 N N . VAL A 1 341 ? -15.563 -10.093 -0.662 1.00 85.56 341 VAL A N 1
ATOM 2672 C CA . VAL A 1 341 ? -14.238 -9.823 -0.100 1.00 85.56 341 VAL A CA 1
ATOM 2673 C C . VAL A 1 341 ? -14.392 -8.774 1.004 1.00 85.56 341 VAL A C 1
ATOM 2675 O O . VAL A 1 341 ? -14.820 -7.664 0.728 1.00 85.56 341 VAL A O 1
ATOM 2678 N N . HIS A 1 342 ? -14.026 -9.094 2.247 1.00 78.56 342 HIS A N 1
ATOM 2679 C CA . HIS A 1 342 ? -14.308 -8.222 3.403 1.00 78.56 342 HIS A CA 1
ATOM 2680 C C . HIS A 1 342 ? -13.518 -6.910 3.446 1.00 78.56 342 HIS A C 1
ATOM 2682 O O . HIS A 1 342 ? -13.902 -5.957 4.114 1.00 78.56 342 HIS A O 1
ATOM 2688 N N . ASP A 1 343 ? -12.420 -6.821 2.697 1.00 80.88 343 ASP A N 1
ATOM 2689 C CA . ASP A 1 343 ? -11.430 -5.770 2.885 1.00 80.88 343 ASP A CA 1
ATOM 2690 C C . ASP A 1 343 ? -11.215 -4.896 1.642 1.00 80.88 343 ASP A C 1
ATOM 2692 O O . ASP A 1 343 ? -10.077 -4.549 1.296 1.00 80.88 343 ASP A O 1
ATOM 2696 N N . TRP A 1 344 ? -12.314 -4.509 0.984 1.00 84.81 344 TRP A N 1
ATOM 2697 C CA . TRP A 1 344 ? -12.300 -3.519 -0.105 1.00 84.81 344 TRP A CA 1
ATOM 2698 C C . TRP A 1 344 ? -11.660 -2.207 0.332 1.00 84.81 344 TRP A C 1
ATOM 2700 O O . TRP A 1 344 ? -10.820 -1.649 -0.372 1.00 84.81 344 TRP A O 1
ATOM 2710 N N . SER A 1 345 ? -12.078 -1.725 1.495 1.00 84.81 345 SER A N 1
ATOM 2711 C CA . SER A 1 345 ? -11.634 -0.519 2.188 1.00 84.81 345 SER A CA 1
ATOM 2712 C C . SER A 1 345 ? -11.853 -0.762 3.678 1.00 84.81 345 SER A C 1
ATOM 2714 O O . SER A 1 345 ? -12.228 -1.858 4.099 1.00 84.81 345 SER A O 1
ATOM 2716 N N . GLY A 1 346 ? -11.627 0.258 4.487 1.00 86.50 346 GLY A N 1
ATOM 2717 C CA . GLY A 1 346 ? -11.916 0.174 5.901 1.00 86.50 346 GLY A CA 1
ATOM 2718 C C . GLY A 1 346 ? -11.526 1.425 6.651 1.00 86.50 346 GLY A C 1
ATOM 2719 O O . GLY A 1 346 ? -11.183 2.443 6.048 1.00 86.50 346 GLY A O 1
ATOM 2720 N N . LEU A 1 347 ? -11.496 1.319 7.969 1.00 87.75 347 LEU A N 1
ATOM 2721 C CA . LEU A 1 347 ? -10.937 2.340 8.845 1.00 87.75 347 LEU A CA 1
ATOM 2722 C C . LEU A 1 347 ? -9.837 1.727 9.702 1.00 87.75 347 LEU A C 1
ATOM 2724 O O . LEU A 1 347 ? -9.899 0.563 10.079 1.00 87.75 347 LEU A O 1
ATOM 2728 N N . THR A 1 348 ? -8.810 2.511 9.996 1.00 89.31 348 THR A N 1
ATOM 2729 C CA . THR A 1 348 ? -7.817 2.186 11.015 1.00 89.31 348 THR A CA 1
ATOM 2730 C C . THR A 1 348 ? -8.028 3.112 12.200 1.00 89.31 348 THR A C 1
ATOM 2732 O O . THR A 1 348 ? -7.855 4.319 12.063 1.00 89.31 348 THR A O 1
ATOM 2735 N N . VAL A 1 349 ? -8.356 2.542 13.352 1.00 90.81 349 VAL A N 1
ATOM 2736 C CA . VAL A 1 349 ? -8.396 3.204 14.653 1.00 90.81 349 VAL A CA 1
ATOM 2737 C C . VAL A 1 349 ? -7.049 2.997 15.340 1.00 90.81 349 VAL A C 1
ATOM 2739 O O . VAL A 1 349 ? -6.571 1.872 15.486 1.00 90.81 349 VAL A O 1
ATOM 2742 N N . ILE A 1 350 ? -6.424 4.096 15.736 1.00 90.81 350 ILE A N 1
ATOM 2743 C CA . ILE A 1 350 ? -5.130 4.144 16.402 1.00 90.81 350 ILE A CA 1
ATOM 2744 C C . ILE A 1 350 ? -5.352 4.695 17.807 1.00 90.81 350 ILE A C 1
ATOM 2746 O O . ILE A 1 350 ? -5.868 5.803 17.972 1.00 90.81 350 ILE A O 1
ATOM 2750 N N . THR A 1 351 ? -4.987 3.905 18.811 1.00 91.06 351 THR A N 1
ATOM 2751 C CA . THR A 1 351 ? -5.153 4.229 20.233 1.00 91.06 351 THR A CA 1
ATOM 2752 C C . THR A 1 351 ? -3.812 4.551 20.888 1.00 91.06 351 THR A C 1
ATOM 2754 O O . THR A 1 351 ? -2.748 4.200 20.360 1.00 91.06 351 THR A O 1
ATOM 2757 N N . ALA A 1 352 ? -3.850 5.222 22.043 1.00 87.12 352 ALA A N 1
ATOM 2758 C CA . ALA A 1 352 ? -2.634 5.549 22.784 1.00 87.12 352 ALA A CA 1
ATOM 2759 C C . ALA A 1 352 ? -1.987 4.286 23.379 1.00 87.12 352 ALA A C 1
ATOM 2761 O O . ALA A 1 352 ? -0.773 4.109 23.293 1.00 87.12 352 ALA A O 1
ATOM 2762 N N . ASP A 1 353 ? -2.806 3.382 23.920 1.00 89.00 353 ASP A N 1
ATOM 2763 C CA . ASP A 1 353 ? -2.365 2.160 24.591 1.00 89.00 353 ASP A CA 1
ATOM 2764 C C . ASP A 1 353 ? -3.242 0.941 24.245 1.00 89.00 353 ASP A C 1
ATOM 2766 O O . ASP A 1 353 ? -4.268 1.043 23.559 1.00 89.00 353 ASP A O 1
ATOM 2770 N N . GLU A 1 354 ? -2.797 -0.239 24.688 1.00 92.25 354 GLU A N 1
ATOM 2771 C CA . GLU A 1 354 ? -3.484 -1.514 24.450 1.00 92.25 354 GLU A CA 1
ATOM 2772 C C . GLU A 1 354 ? -4.812 -1.615 25.204 1.00 92.25 354 GLU A C 1
ATOM 2774 O O . GLU A 1 354 ? -5.749 -2.232 24.704 1.00 92.25 354 GLU A O 1
ATOM 2779 N N . LYS A 1 355 ? -4.942 -0.970 26.369 1.00 92.19 355 LYS A N 1
ATOM 2780 C CA . LYS A 1 355 ? -6.203 -0.977 27.115 1.00 92.19 355 LYS A CA 1
ATOM 2781 C C . LYS A 1 355 ? -7.295 -0.276 26.305 1.00 92.19 355 LYS A C 1
ATOM 2783 O O . LYS A 1 355 ? -8.350 -0.857 26.073 1.00 92.19 355 LYS A O 1
ATOM 2788 N N . GLN A 1 356 ? -7.024 0.932 25.816 1.00 90.94 356 GLN A N 1
ATOM 2789 C CA . GLN A 1 356 ? -7.924 1.669 24.928 1.00 90.94 356 GLN A CA 1
ATOM 2790 C C . GLN A 1 356 ? -8.19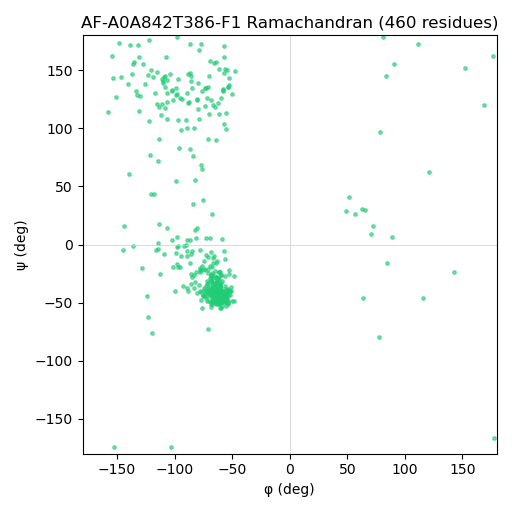4 0.914 23.623 1.00 90.94 356 GLN A C 1
ATOM 2792 O O . GLN A 1 356 ? -9.304 0.989 23.101 1.00 90.94 356 GLN A O 1
ATOM 2797 N N . MET A 1 357 ? -7.196 0.195 23.094 1.00 93.56 357 MET A N 1
ATOM 2798 C CA . MET A 1 357 ? -7.359 -0.655 21.910 1.00 93.56 357 MET A CA 1
ATOM 2799 C C . MET A 1 357 ? -8.430 -1.720 22.158 1.00 93.56 357 MET A C 1
ATOM 2801 O O . MET A 1 357 ? -9.383 -1.807 21.387 1.00 93.56 357 MET A O 1
ATOM 2805 N N . TYR A 1 358 ? -8.318 -2.488 23.244 1.00 93.44 358 TYR A N 1
ATOM 2806 C CA . TYR A 1 358 ? -9.297 -3.525 23.567 1.00 93.44 358 TYR A CA 1
ATOM 2807 C C . TYR A 1 358 ? -10.644 -2.951 24.022 1.00 93.44 358 TYR A C 1
ATOM 2809 O O . TYR A 1 358 ? -11.673 -3.521 23.674 1.00 93.44 358 TYR A O 1
ATOM 2817 N N . ASP A 1 359 ? -10.682 -1.801 24.701 1.00 91.38 359 ASP A N 1
ATOM 2818 C CA . ASP A 1 359 ? -11.937 -1.095 25.009 1.00 91.38 359 ASP A CA 1
ATOM 2819 C C . ASP A 1 359 ? -12.681 -0.702 23.713 1.00 91.38 359 ASP A C 1
ATOM 2821 O O . ASP A 1 359 ? -13.893 -0.905 23.592 1.00 91.38 359 ASP A O 1
ATOM 2825 N N . ALA A 1 360 ? -11.951 -0.201 22.709 1.00 90.06 360 ALA A N 1
ATOM 2826 C CA . ALA A 1 360 ? -12.492 0.121 21.390 1.00 90.06 360 ALA A CA 1
ATOM 2827 C C . ALA A 1 360 ? -12.959 -1.133 20.631 1.00 90.06 360 ALA A C 1
ATOM 2829 O O . ALA A 1 360 ? -14.071 -1.145 20.100 1.00 90.06 360 ALA A O 1
ATOM 2830 N N . VAL A 1 361 ? -12.151 -2.200 20.608 1.00 89.69 361 VAL A N 1
ATOM 2831 C CA . VAL A 1 361 ? -12.517 -3.493 20.000 1.00 89.69 361 VAL A CA 1
ATOM 2832 C C . VAL A 1 361 ? -13.783 -4.048 20.646 1.00 89.69 361 VAL A C 1
ATOM 2834 O O . VAL A 1 361 ? -14.717 -4.405 19.932 1.00 89.69 361 VAL A O 1
ATOM 2837 N N . ASN A 1 362 ? -13.852 -4.057 21.978 1.00 87.50 362 ASN A N 1
ATOM 2838 C CA . ASN A 1 362 ? -15.009 -4.533 22.726 1.00 87.50 362 ASN A CA 1
ATOM 2839 C C . ASN A 1 362 ? -16.261 -3.740 22.365 1.00 87.50 362 ASN A C 1
ATOM 2841 O O . ASN A 1 362 ? -17.291 -4.347 22.082 1.00 87.50 362 ASN A O 1
ATOM 2845 N N . PHE A 1 363 ? -16.189 -2.407 22.311 1.00 86.06 363 PHE A N 1
ATOM 2846 C CA . PHE A 1 363 ? -17.333 -1.594 21.899 1.00 86.06 363 PHE A CA 1
ATOM 2847 C C . PHE A 1 363 ? -17.766 -1.903 20.459 1.00 86.06 363 PHE A C 1
ATOM 2849 O O . PHE A 1 363 ? -18.952 -2.121 20.204 1.00 86.06 363 PHE A O 1
ATOM 2856 N N . LEU A 1 364 ? -16.816 -1.934 19.517 1.00 81.38 364 LEU A N 1
ATOM 2857 C CA . LEU A 1 364 ? -17.102 -2.188 18.105 1.00 81.38 364 LEU A CA 1
ATOM 2858 C C . LEU A 1 364 ? -17.745 -3.568 17.923 1.00 81.38 364 LEU A C 1
ATOM 2860 O O . LEU A 1 364 ? -18.789 -3.647 17.277 1.00 81.38 364 LEU A O 1
ATOM 2864 N N . HIS A 1 365 ? -17.182 -4.599 18.560 1.00 76.38 365 HIS A N 1
ATOM 2865 C CA . HIS A 1 365 ? -17.633 -5.988 18.494 1.00 76.38 365 HIS A CA 1
ATOM 2866 C C . HIS A 1 365 ? -18.970 -6.244 19.212 1.00 76.38 365 HIS A C 1
ATOM 2868 O O . HIS A 1 365 ? -19.867 -6.855 18.635 1.00 76.38 365 HIS A O 1
ATOM 2874 N N . SER A 1 366 ? -19.129 -5.780 20.456 1.00 68.12 366 SER A N 1
ATOM 2875 C CA . SER A 1 366 ? -20.263 -6.165 21.319 1.00 68.12 366 SER A CA 1
ATOM 2876 C C . SER A 1 366 ? -21.477 -5.233 21.248 1.00 68.12 366 SER A C 1
ATOM 2878 O O . SER A 1 366 ? -22.613 -5.703 21.307 1.00 68.12 366 SER A O 1
ATOM 2880 N N . GLU A 1 367 ? -21.271 -3.921 21.100 1.00 59.38 367 GLU A N 1
ATOM 2881 C CA . GLU A 1 367 ? -22.346 -2.915 21.154 1.00 59.38 367 GLU A CA 1
ATOM 2882 C C . GLU A 1 367 ? -22.597 -2.231 19.802 1.00 59.38 367 GLU A C 1
ATOM 2884 O O . GLU A 1 367 ? -23.705 -1.758 19.542 1.00 59.38 367 GLU A O 1
ATOM 2889 N N . GLY A 1 368 ? -21.585 -2.181 18.933 1.00 54.97 368 GLY A N 1
ATOM 2890 C CA . GLY A 1 368 ? -21.546 -1.331 17.748 1.00 54.97 368 GLY A CA 1
ATOM 2891 C C . GLY A 1 368 ? -22.501 -1.747 16.633 1.00 54.97 368 GLY A C 1
ATOM 2892 O O . GLY A 1 368 ? -23.472 -1.048 16.354 1.00 54.97 368 GLY A O 1
ATOM 2893 N N . VAL A 1 369 ? -22.213 -2.838 15.922 1.00 55.00 369 VAL A N 1
ATOM 2894 C CA . VAL A 1 369 ? -22.884 -3.089 14.633 1.00 55.00 369 VAL A CA 1
ATOM 2895 C C . VAL A 1 369 ? -24.317 -3.567 14.799 1.00 55.00 369 VAL A C 1
ATOM 2897 O O . VAL A 1 369 ? -25.182 -3.012 14.141 1.00 55.00 369 VAL A O 1
ATOM 2900 N N . GLY A 1 370 ? -24.614 -4.502 15.706 1.00 53.22 370 GLY A N 1
ATOM 2901 C CA . GLY A 1 370 ? -25.971 -5.050 15.860 1.00 53.22 370 GLY A CA 1
ATOM 2902 C C . GLY A 1 370 ? -27.023 -4.016 16.291 1.00 53.22 370 GLY A C 1
ATOM 2903 O O . GLY A 1 370 ? -28.102 -3.948 15.699 1.00 53.22 370 GLY A O 1
ATOM 2904 N N . ARG A 1 371 ? -26.708 -3.165 17.280 1.00 52.97 371 ARG A N 1
ATOM 2905 C CA . ARG A 1 371 ? -27.634 -2.117 17.754 1.00 52.97 371 ARG A CA 1
ATOM 2906 C C . ARG A 1 371 ? -27.780 -0.989 16.742 1.00 52.97 371 ARG A C 1
ATOM 2908 O O . ARG A 1 371 ? -28.896 -0.597 16.418 1.00 52.97 371 ARG A O 1
ATOM 2915 N N . VAL A 1 372 ? -26.683 -0.527 16.156 1.00 54.41 372 VAL A N 1
ATOM 2916 C CA . VAL A 1 372 ? -26.722 0.576 15.186 1.00 54.41 372 VAL A CA 1
ATOM 2917 C C . VAL A 1 372 ? -27.353 0.151 13.871 1.00 54.41 372 VAL A C 1
ATOM 2919 O O . VAL A 1 372 ? -28.121 0.917 13.295 1.00 54.41 372 VAL A O 1
ATOM 2922 N N . ALA A 1 373 ? -27.054 -1.059 13.398 1.00 53.94 373 ALA A N 1
ATOM 2923 C CA . ALA A 1 373 ? -27.727 -1.659 12.255 1.00 53.94 373 ALA A CA 1
ATOM 2924 C C . ALA A 1 373 ? -29.245 -1.652 12.471 1.00 53.94 373 ALA A C 1
ATOM 2926 O O . ALA A 1 373 ? -29.993 -1.263 11.578 1.00 53.94 373 ALA A O 1
ATOM 2927 N N . SER A 1 374 ? -29.709 -1.993 13.678 1.00 52.28 374 SER A N 1
ATOM 2928 C CA . SER A 1 374 ? -31.135 -1.956 14.013 1.00 52.28 374 SER A CA 1
ATOM 2929 C C . SER A 1 374 ? -31.721 -0.533 14.048 1.00 52.28 374 SER A C 1
ATOM 2931 O O . SER A 1 374 ? -32.802 -0.316 13.504 1.00 52.28 374 SER A O 1
ATOM 2933 N N . GLU A 1 375 ? -30.993 0.451 14.589 1.00 51.34 375 GLU A N 1
ATOM 2934 C CA . GLU A 1 375 ? -31.419 1.860 14.689 1.00 51.34 375 GLU A CA 1
ATOM 2935 C C . GLU A 1 375 ? -31.418 2.593 13.338 1.00 51.34 375 GLU A C 1
ATOM 2937 O O . GLU A 1 375 ? -32.240 3.478 13.100 1.00 51.34 375 GLU A O 1
ATOM 2942 N N . MET A 1 376 ? -30.511 2.220 12.433 1.00 52.38 376 MET A N 1
ATOM 2943 C CA . MET A 1 376 ? -30.417 2.770 11.076 1.00 52.38 376 MET A CA 1
ATOM 2944 C C . MET A 1 376 ? -31.275 2.008 10.055 1.00 52.38 376 MET A C 1
ATOM 2946 O O . MET A 1 376 ? -31.226 2.328 8.869 1.00 52.38 376 MET A O 1
ATOM 2950 N N . ASN A 1 377 ? -32.060 1.015 10.495 1.00 51.53 377 ASN A N 1
ATOM 2951 C CA . ASN A 1 377 ? -32.818 0.089 9.642 1.00 51.53 377 ASN A CA 1
ATOM 2952 C C . ASN A 1 377 ? -31.948 -0.685 8.625 1.00 51.53 377 ASN A C 1
ATOM 2954 O O . ASN A 1 377 ? -32.419 -1.123 7.580 1.00 51.53 377 ASN A O 1
ATOM 2958 N N . LEU A 1 378 ? -30.673 -0.877 8.953 1.00 54.50 378 LEU A N 1
ATOM 2959 C CA . LEU A 1 378 ? -29.666 -1.609 8.191 1.00 54.50 378 LEU A CA 1
ATOM 2960 C C . LEU A 1 378 ? -29.509 -3.026 8.755 1.00 54.50 378 LEU A C 1
ATOM 2962 O O . LEU A 1 378 ? -28.409 -3.431 9.114 1.00 54.50 378 LEU A O 1
ATOM 2966 N N . ARG A 1 379 ? -30.604 -3.797 8.855 1.00 50.28 379 ARG A N 1
ATOM 2967 C CA . ARG A 1 379 ? -30.624 -5.177 9.416 1.00 50.28 379 ARG A CA 1
ATOM 2968 C C . ARG A 1 379 ? -29.671 -6.169 8.726 1.00 50.28 379 ARG A C 1
ATOM 2970 O O . ARG A 1 379 ? -29.563 -7.325 9.134 1.00 50.28 379 ARG A O 1
ATOM 2977 N N . SER A 1 380 ? -29.039 -5.719 7.659 1.00 58.84 380 SER A N 1
ATOM 2978 C CA . SER A 1 380 ? -28.282 -6.471 6.690 1.00 58.84 380 SER A CA 1
ATOM 2979 C C . SER A 1 380 ? -26.771 -6.459 6.917 1.00 58.84 380 SER A C 1
ATOM 2981 O O . SER A 1 380 ? -26.145 -7.356 6.365 1.00 58.84 380 SER A O 1
ATOM 2983 N N . ILE A 1 381 ? -26.192 -5.549 7.722 1.00 65.75 381 ILE A N 1
ATOM 2984 C CA . ILE A 1 381 ? -24.747 -5.533 8.046 1.00 65.75 381 ILE A CA 1
ATOM 2985 C C . ILE A 1 381 ? -24.464 -6.114 9.444 1.00 65.75 381 ILE A C 1
ATOM 2987 O O . IL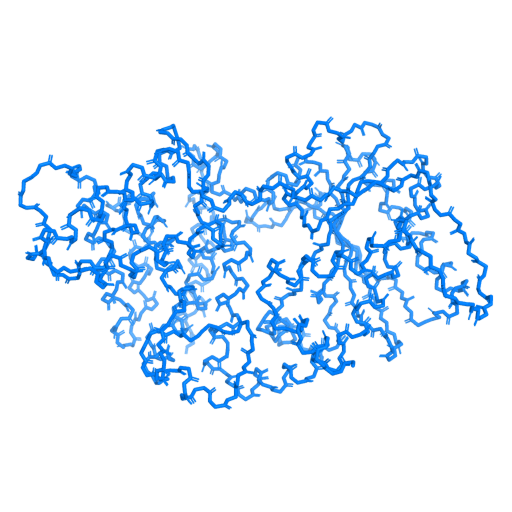E A 1 381 ? -25.143 -5.773 10.415 1.00 65.75 381 ILE A O 1
ATOM 2991 N N . ARG A 1 382 ? -23.470 -7.002 9.560 1.00 66.94 382 ARG A N 1
ATOM 2992 C CA . ARG A 1 382 ? -23.049 -7.664 10.810 1.00 66.94 382 ARG A CA 1
ATOM 2993 C C . ARG A 1 382 ? -21.526 -7.674 10.933 1.00 66.94 382 ARG A C 1
ATOM 2995 O O . ARG A 1 382 ? -20.829 -7.586 9.928 1.00 66.94 382 ARG A O 1
ATOM 3002 N N . LEU A 1 383 ? -21.021 -7.751 12.165 1.00 67.31 383 LEU A N 1
ATOM 3003 C CA . LEU A 1 383 ? -19.622 -8.118 12.405 1.00 67.31 383 LEU A CA 1
ATOM 3004 C C . LEU A 1 383 ? -19.517 -9.624 12.455 1.00 67.31 383 LEU A C 1
ATOM 3006 O O . LEU A 1 383 ? -20.402 -10.267 13.025 1.00 67.31 383 LEU A O 1
ATOM 3010 N N . CYS A 1 384 ? -18.443 -10.146 11.879 1.00 66.81 384 CYS A N 1
ATOM 3011 C CA . CYS A 1 384 ? -18.253 -11.583 11.780 1.00 66.81 384 CYS A CA 1
ATOM 3012 C C . CYS A 1 384 ? -16.986 -12.012 12.500 1.00 66.81 384 CYS A C 1
ATOM 3014 O O . CYS A 1 384 ? -17.062 -12.542 13.605 1.00 66.81 384 CYS A O 1
ATOM 3016 N N . GLU A 1 385 ? -15.830 -11.762 11.894 1.00 72.50 385 GLU A N 1
ATOM 3017 C CA . GLU A 1 385 ? -14.565 -12.308 12.367 1.00 72.50 385 GLU A CA 1
ATOM 3018 C C . GLU A 1 385 ? -13.718 -11.223 13.038 1.00 72.50 385 GLU A C 1
ATOM 3020 O O . GLU A 1 385 ? -13.536 -10.126 12.499 1.00 72.50 385 GLU A O 1
ATOM 3025 N N . VAL A 1 386 ? -13.224 -11.536 14.238 1.00 83.50 386 VAL A N 1
ATOM 3026 C CA . VAL A 1 386 ? -12.215 -10.741 14.938 1.00 83.50 386 VAL A CA 1
ATOM 3027 C C . VAL A 1 386 ? -10.899 -11.503 14.869 1.00 83.50 386 VAL A C 1
ATOM 3029 O O . VAL A 1 386 ? -10.733 -12.520 15.540 1.00 83.50 386 VAL A O 1
ATOM 3032 N N . GLU A 1 387 ? -9.958 -11.009 14.069 1.00 88.12 387 GLU A N 1
ATOM 3033 C CA . GLU A 1 387 ? -8.603 -11.553 14.011 1.00 88.12 387 GLU A CA 1
ATOM 3034 C C . GLU A 1 387 ? -7.679 -10.723 14.915 1.00 88.12 387 GLU A C 1
ATOM 3036 O O . GLU A 1 387 ? -7.309 -9.588 14.593 1.00 88.12 387 GLU A O 1
ATOM 3041 N N . ASP A 1 388 ? -7.287 -11.281 16.060 1.00 91.25 388 ASP A N 1
ATOM 3042 C CA . ASP A 1 388 ? -6.389 -10.618 17.007 1.00 91.25 388 ASP A CA 1
ATOM 3043 C C . ASP A 1 388 ? -4.910 -10.873 16.669 1.00 91.25 388 ASP A C 1
ATOM 3045 O O . ASP A 1 388 ? -4.241 -11.732 17.257 1.00 91.25 388 ASP A O 1
ATOM 3049 N N . HIS A 1 389 ? -4.379 -10.091 15.720 1.00 89.19 389 HIS A N 1
ATOM 3050 C CA . HIS A 1 389 ? -2.941 -10.078 15.422 1.00 89.19 389 HIS A CA 1
ATOM 3051 C C . HIS A 1 389 ? -2.132 -9.264 16.439 1.00 89.19 389 HIS A C 1
ATOM 3053 O O . HIS A 1 389 ? -0.909 -9.207 16.333 1.00 89.19 389 HIS A O 1
ATOM 3059 N N . ALA A 1 390 ? -2.762 -8.587 17.405 1.00 88.50 390 ALA A N 1
ATOM 3060 C CA . ALA A 1 390 ? -2.026 -7.934 18.484 1.00 88.50 390 ALA A CA 1
ATOM 3061 C C . ALA A 1 390 ? -1.478 -8.988 19.457 1.00 88.50 390 ALA A C 1
ATOM 3063 O O . ALA A 1 390 ? -0.284 -8.956 19.772 1.00 88.50 390 ALA A O 1
ATOM 3064 N N . ALA A 1 391 ? -2.325 -9.948 19.841 1.00 88.69 391 ALA A N 1
ATOM 3065 C CA . ALA A 1 391 ? -1.952 -11.120 20.629 1.00 88.69 391 ALA A CA 1
ATOM 3066 C C . ALA A 1 391 ? -1.188 -12.171 19.805 1.00 88.69 391 ALA A C 1
ATOM 3068 O O . ALA A 1 391 ? -0.239 -12.770 20.310 1.00 88.69 391 ALA A O 1
ATOM 3069 N N . ASN A 1 392 ? -1.561 -12.363 18.532 1.00 86.75 392 ASN A N 1
ATOM 3070 C CA . ASN A 1 392 ? -0.945 -13.345 17.633 1.00 86.75 392 ASN A CA 1
ATOM 3071 C C . ASN A 1 392 ? -0.362 -12.669 16.377 1.00 86.75 392 ASN A C 1
ATOM 3073 O O . ASN A 1 392 ? -0.977 -12.733 15.311 1.00 86.75 392 ASN A O 1
ATOM 3077 N N . PRO A 1 393 ? 0.811 -12.007 16.470 1.00 80.44 393 PRO A N 1
ATOM 3078 C CA . PRO A 1 393 ? 1.395 -11.273 15.351 1.00 80.44 393 PRO A CA 1
ATOM 3079 C C . PRO A 1 393 ? 1.523 -12.125 14.091 1.00 80.44 393 PRO A C 1
ATOM 3081 O O . PRO A 1 393 ? 1.868 -13.311 14.159 1.00 80.44 393 PRO A O 1
ATOM 3084 N N . LYS A 1 394 ? 1.308 -11.512 12.918 1.00 71.75 394 LYS A N 1
ATOM 3085 C CA . LYS A 1 394 ? 1.430 -12.251 11.656 1.00 71.75 394 LYS A CA 1
ATOM 3086 C C . LYS A 1 394 ? 2.829 -12.855 11.530 1.00 71.75 394 LYS A C 1
ATOM 3088 O O . LYS A 1 394 ? 3.816 -12.130 11.697 1.00 71.75 394 LYS A O 1
ATOM 3093 N N . PRO A 1 395 ? 2.939 -14.146 11.167 1.00 57.06 395 PRO A N 1
ATOM 3094 C CA . PRO A 1 395 ? 4.236 -14.771 10.957 1.00 57.06 395 PRO A CA 1
ATOM 3095 C C . PRO A 1 395 ? 5.026 -14.003 9.887 1.00 57.06 395 PRO A C 1
ATOM 3097 O O . PRO A 1 395 ? 4.426 -13.507 8.934 1.00 57.06 395 PRO A O 1
ATOM 3100 N N . VAL A 1 396 ? 6.360 -13.954 9.999 1.00 56.47 396 VAL A N 1
ATOM 3101 C CA . VAL A 1 396 ? 7.264 -13.175 9.117 1.00 56.47 396 VAL A CA 1
ATOM 3102 C C . VAL A 1 396 ? 7.231 -11.696 9.492 1.00 56.47 396 VAL A C 1
ATOM 3104 O O . VAL A 1 396 ? 8.028 -11.255 10.300 1.00 56.47 396 VAL A O 1
ATOM 3107 N N . THR A 1 397 ? 6.206 -10.971 9.048 1.00 57.62 397 THR A N 1
ATOM 3108 C CA . THR A 1 397 ? 6.122 -9.500 9.158 1.00 57.62 397 THR A CA 1
ATOM 3109 C C . THR A 1 397 ? 6.011 -8.947 10.580 1.00 57.62 397 THR A C 1
ATOM 3111 O O . THR A 1 397 ? 6.017 -7.736 10.761 1.00 57.62 397 THR A O 1
ATOM 3114 N N . ASN A 1 398 ? 5.764 -9.811 11.575 1.00 67.56 398 ASN A N 1
ATOM 3115 C CA . ASN A 1 398 ? 5.521 -9.436 12.968 1.00 67.56 398 ASN A CA 1
ATOM 3116 C C . ASN A 1 398 ? 4.478 -8.304 13.112 1.00 67.56 398 ASN A C 1
ATOM 3118 O O . ASN A 1 398 ? 4.532 -7.486 14.036 1.00 67.56 398 ASN A O 1
ATOM 3122 N N . TYR A 1 399 ? 3.550 -8.237 12.152 1.00 79.31 399 TYR A N 1
ATOM 3123 C CA . TYR A 1 399 ? 2.525 -7.213 12.045 1.00 79.31 399 TYR A CA 1
ATOM 3124 C C . TYR A 1 399 ? 1.487 -7.406 13.147 1.00 79.31 399 TYR A C 1
ATOM 3126 O O . TYR A 1 399 ? 1.037 -8.529 13.380 1.00 79.31 399 TYR A O 1
ATOM 3134 N N . GLN A 1 400 ? 1.102 -6.301 13.792 1.00 87.88 400 GLN A N 1
ATOM 3135 C CA . GLN A 1 400 ? 0.255 -6.301 14.982 1.00 87.88 400 GLN A CA 1
ATOM 3136 C C . GLN A 1 400 ? -0.921 -5.332 14.847 1.00 87.88 400 GLN A C 1
ATOM 3138 O O . GLN A 1 400 ? -0.739 -4.152 14.537 1.00 87.88 400 GLN A O 1
ATOM 3143 N N . SER A 1 401 ? -2.125 -5.850 15.090 1.00 91.50 401 SER A N 1
ATOM 3144 C CA . SER A 1 401 ? -3.398 -5.119 15.151 1.00 91.50 401 SER A CA 1
ATOM 3145 C C . SER A 1 401 ? -4.553 -6.093 15.379 1.00 91.50 401 SER A C 1
ATOM 3147 O O . SER A 1 401 ? -4.437 -7.252 15.002 1.00 91.50 401 SER A O 1
ATOM 3149 N N . VAL A 1 402 ? -5.706 -5.611 15.820 1.00 93.19 402 VAL A N 1
ATOM 3150 C CA . VAL A 1 402 ? -6.961 -6.371 15.784 1.00 93.19 402 VAL A CA 1
ATOM 3151 C C . VAL A 1 402 ? -7.739 -6.007 14.520 1.00 93.19 402 VAL A C 1
ATOM 3153 O O . VAL A 1 402 ? -7.949 -4.823 14.252 1.00 93.19 402 VAL A O 1
ATOM 3156 N N . HIS A 1 403 ? -8.125 -6.994 13.712 1.00 91.19 403 HIS A N 1
ATOM 3157 C CA . HIS A 1 403 ? -8.956 -6.798 12.515 1.00 91.19 403 HIS A CA 1
ATOM 3158 C C . HIS A 1 403 ? -10.381 -7.221 12.834 1.00 91.19 403 HIS A C 1
ATOM 3160 O O . HIS A 1 403 ? -10.595 -8.279 13.414 1.00 91.19 403 HIS A O 1
ATOM 3166 N N . ILE A 1 404 ? -11.342 -6.376 12.480 1.00 88.06 404 ILE A N 1
ATOM 3167 C CA . ILE A 1 404 ? -12.767 -6.622 12.663 1.00 88.06 404 ILE A CA 1
ATOM 3168 C C . ILE A 1 404 ? -13.421 -6.526 11.286 1.00 88.06 404 ILE A C 1
ATOM 3170 O O . ILE A 1 404 ? -13.575 -5.427 10.742 1.00 88.06 404 ILE A O 1
ATOM 3174 N N . ASP A 1 405 ? -13.807 -7.670 10.733 1.00 85.56 405 ASP A N 1
ATOM 3175 C CA . ASP A 1 405 ? -14.465 -7.753 9.431 1.00 85.56 405 ASP A CA 1
ATOM 3176 C C . ASP A 1 405 ? -15.979 -7.551 9.550 1.00 85.56 405 ASP A C 1
ATOM 3178 O O . ASP A 1 405 ? -16.627 -7.985 10.511 1.00 85.56 405 ASP A O 1
ATOM 3182 N N . THR A 1 406 ? -16.557 -6.904 8.537 1.00 80.19 406 THR A N 1
ATOM 3183 C CA . THR A 1 406 ? -18.010 -6.778 8.390 1.00 80.19 406 THR A CA 1
ATOM 3184 C C . THR A 1 406 ? -18.508 -7.632 7.232 1.00 80.19 406 THR A C 1
ATOM 3186 O O . THR A 1 406 ? -17.864 -7.715 6.190 1.00 80.19 406 THR A O 1
ATOM 3189 N N . GLU A 1 407 ? -19.694 -8.205 7.388 1.00 78.19 407 GLU A N 1
ATOM 3190 C CA . GLU A 1 407 ? -20.455 -8.833 6.311 1.00 78.19 407 GLU A CA 1
ATOM 3191 C C . GLU A 1 407 ? -21.746 -8.065 6.084 1.00 78.19 407 GLU A C 1
ATOM 3193 O O . GLU A 1 407 ? -22.328 -7.509 7.019 1.00 78.19 407 GLU A O 1
ATOM 3198 N N . THR A 1 408 ? -22.227 -8.048 4.844 1.00 76.00 408 THR A N 1
ATOM 3199 C CA . THR A 1 408 ? -23.500 -7.413 4.519 1.00 76.00 408 THR A CA 1
ATOM 3200 C C . THR A 1 408 ? -24.300 -8.211 3.502 1.00 76.00 408 THR A C 1
ATOM 3202 O O . THR A 1 408 ? -23.768 -8.695 2.510 1.00 76.00 408 THR A O 1
ATOM 3205 N N . SER A 1 409 ? -25.605 -8.307 3.746 1.00 77.62 409 SER A N 1
ATOM 3206 C CA . SER A 1 409 ? -26.613 -8.782 2.787 1.00 77.62 409 SER A CA 1
ATOM 3207 C C . SER A 1 409 ? -27.319 -7.630 2.060 1.00 77.62 409 SER A C 1
ATOM 3209 O O . SER A 1 409 ? -28.193 -7.868 1.230 1.00 77.62 409 SER A O 1
ATOM 3211 N N . ALA A 1 410 ? -26.972 -6.378 2.378 1.00 77.94 410 ALA A N 1
ATOM 3212 C CA . ALA A 1 410 ? -27.567 -5.191 1.776 1.00 77.94 410 ALA A CA 1
ATOM 3213 C C . ALA A 1 410 ? -26.916 -4.930 0.425 1.00 77.94 410 ALA A C 1
ATOM 3215 O O . ALA A 1 410 ? -25.703 -4.725 0.348 1.00 77.94 410 ALA A O 1
ATOM 3216 N N . GLU A 1 411 ? -27.723 -4.855 -0.627 1.00 79.88 411 GLU A N 1
ATOM 3217 C CA . GLU A 1 411 ? -27.226 -4.533 -1.959 1.00 79.88 411 GLU A CA 1
ATOM 3218 C C . GLU A 1 411 ? -26.608 -3.127 -1.996 1.00 79.88 411 GLU A C 1
ATOM 3220 O O . GLU A 1 411 ? -25.660 -2.878 -2.729 1.00 79.88 411 GLU A O 1
ATOM 3225 N N . GLU A 1 412 ? -27.061 -2.197 -1.166 1.00 81.81 412 GLU A N 1
ATOM 3226 C CA . GLU A 1 412 ? -26.535 -0.840 -1.074 1.00 81.81 412 GLU A CA 1
ATOM 3227 C C . GLU A 1 412 ? -25.260 -0.701 -0.226 1.00 81.81 412 GLU A C 1
ATOM 3229 O O . GLU A 1 412 ? -24.810 0.428 -0.012 1.00 81.81 412 GLU A O 1
ATOM 3234 N N . MET A 1 413 ? -24.682 -1.807 0.256 1.00 82.50 413 MET A N 1
ATOM 3235 C CA . MET A 1 413 ? -23.427 -1.844 1.012 1.00 82.50 413 MET A CA 1
ATOM 3236 C C . MET A 1 413 ? -22.468 -2.899 0.455 1.00 82.50 413 MET A C 1
ATOM 3238 O O . MET A 1 413 ? -22.859 -3.809 -0.270 1.00 82.50 413 MET A O 1
ATOM 3242 N N . VAL A 1 414 ? -21.191 -2.769 0.794 1.00 85.00 414 VAL A N 1
ATOM 3243 C CA . VAL A 1 414 ? -20.198 -3.832 0.601 1.00 85.00 414 VAL A CA 1
ATOM 3244 C C . VAL A 1 414 ? -19.478 -4.093 1.921 1.00 85.00 414 VAL A C 1
ATOM 3246 O O . VAL A 1 414 ? -19.419 -3.186 2.759 1.00 85.00 414 VAL A O 1
ATOM 3249 N N . PRO A 1 415 ? -18.935 -5.302 2.108 1.00 85.38 415 PRO A N 1
ATOM 3250 C CA . PRO A 1 415 ? -18.063 -5.619 3.226 1.00 85.38 415 PRO A CA 1
ATOM 3251 C C . PRO A 1 415 ? -16.875 -4.648 3.345 1.00 85.38 415 PRO A C 1
ATOM 3253 O O . PRO A 1 415 ? -16.228 -4.280 2.358 1.00 85.38 415 PRO A O 1
ATOM 3256 N N . VAL A 1 416 ? -16.610 -4.219 4.573 1.00 86.19 416 VAL A N 1
ATOM 3257 C CA . VAL A 1 416 ? -15.498 -3.341 4.970 1.00 86.19 416 VAL A CA 1
ATOM 3258 C C . VAL A 1 416 ? -14.829 -3.860 6.245 1.00 86.19 416 VAL A C 1
ATOM 3260 O O . VAL A 1 416 ? -15.457 -4.546 7.049 1.00 86.19 416 VAL A O 1
ATOM 3263 N N . GLU A 1 417 ? -13.572 -3.484 6.461 1.00 88.75 417 GLU A N 1
ATOM 3264 C CA . GLU A 1 417 ? -12.779 -3.910 7.622 1.00 88.75 417 GLU A CA 1
ATOM 3265 C C . GLU A 1 417 ? -12.532 -2.724 8.572 1.00 88.75 417 GLU A C 1
ATOM 3267 O O . GLU A 1 417 ? -12.290 -1.592 8.142 1.00 88.75 417 GLU A O 1
ATOM 3272 N N . CYS A 1 418 ? -12.557 -2.958 9.879 1.00 89.75 418 CYS A N 1
ATOM 3273 C CA . CYS A 1 418 ? -12.082 -2.009 10.879 1.00 89.75 418 CYS A CA 1
ATOM 3274 C C . CYS A 1 418 ? -10.846 -2.582 11.573 1.00 89.75 418 CYS A C 1
ATOM 3276 O O . CYS A 1 418 ? -10.912 -3.613 12.231 1.00 89.75 418 CYS A O 1
ATOM 3278 N N . ILE A 1 419 ? -9.712 -1.900 11.445 1.00 91.44 419 ILE A N 1
ATOM 3279 C CA . ILE A 1 419 ? -8.453 -2.273 12.091 1.00 91.44 419 ILE A CA 1
ATOM 3280 C C . ILE A 1 419 ? -8.289 -1.417 13.341 1.00 91.44 419 ILE A C 1
ATOM 3282 O O . ILE A 1 419 ? -8.345 -0.194 13.243 1.00 91.44 419 ILE A O 1
ATOM 3286 N N . VAL A 1 420 ? -8.017 -2.018 14.493 1.00 92.75 420 VAL A N 1
ATOM 3287 C CA . VAL A 1 420 ? -7.697 -1.305 15.736 1.00 92.75 420 VAL A CA 1
ATOM 3288 C C . VAL A 1 420 ? -6.276 -1.669 16.158 1.00 92.75 420 VAL A C 1
ATOM 3290 O O . VAL A 1 420 ? -5.904 -2.840 16.162 1.00 92.75 420 VAL A O 1
ATOM 3293 N N . ARG A 1 421 ? -5.440 -0.678 16.467 1.00 92.69 421 ARG A N 1
ATOM 3294 C CA . ARG A 1 421 ? -4.052 -0.902 16.903 1.00 92.69 421 ARG A CA 1
ATOM 3295 C C . ARG A 1 421 ? -3.536 0.244 17.756 1.00 92.69 421 ARG A C 1
ATOM 3297 O O . ARG A 1 421 ? -4.064 1.349 17.692 1.00 92.69 421 ARG A O 1
ATOM 3304 N N . THR A 1 422 ? -2.462 0.008 18.500 1.00 90.94 422 THR A N 1
ATOM 3305 C CA . THR A 1 422 ? -1.774 1.081 19.229 1.00 90.94 422 THR A CA 1
ATOM 3306 C C . THR A 1 422 ? -0.883 1.912 18.315 1.00 90.94 422 THR A C 1
ATOM 3308 O O . THR A 1 422 ? -0.533 1.509 17.201 1.00 90.94 422 THR A O 1
ATOM 3311 N N . LEU A 1 423 ? -0.435 3.057 18.821 1.00 84.19 423 LEU A N 1
ATOM 3312 C CA . LEU A 1 423 ? 0.547 3.907 18.156 1.00 84.19 423 LEU A CA 1
ATOM 3313 C C . LEU A 1 423 ? 1.858 3.190 17.821 1.00 84.19 423 LEU A C 1
ATOM 3315 O O . LEU A 1 423 ? 2.416 3.356 16.737 1.00 84.19 423 LEU A O 1
ATOM 3319 N N . LYS A 1 424 ? 2.342 2.370 18.757 1.00 84.12 424 LYS A N 1
ATOM 3320 C CA . LYS A 1 424 ? 3.571 1.589 18.597 1.00 84.12 424 LYS A CA 1
ATOM 3321 C C . LYS A 1 424 ? 3.422 0.564 17.475 1.00 84.12 424 LYS A C 1
ATOM 3323 O O . LYS A 1 424 ? 4.279 0.475 16.601 1.00 84.12 424 LYS A O 1
ATOM 3328 N N . MET A 1 425 ? 2.305 -0.164 17.475 1.00 87.81 425 MET A N 1
ATOM 3329 C CA . MET A 1 425 ? 1.958 -1.100 16.403 1.00 87.81 425 MET A CA 1
ATOM 3330 C C . MET A 1 425 ? 1.784 -0.378 15.064 1.00 87.81 425 MET A C 1
ATOM 3332 O O . MET A 1 425 ? 2.114 -0.919 14.011 1.00 87.81 425 MET A O 1
ATOM 3336 N N . HIS A 1 426 ? 1.279 0.856 15.099 1.00 84.31 426 HIS A N 1
ATOM 3337 C CA . HIS A 1 426 ? 1.115 1.673 13.912 1.00 84.31 426 HIS A CA 1
ATOM 3338 C C . HIS A 1 426 ? 2.450 2.048 13.261 1.00 84.31 426 HIS A C 1
ATOM 3340 O O . HIS A 1 426 ? 2.593 1.813 12.064 1.00 84.31 426 HIS A O 1
ATOM 3346 N N . LYS A 1 427 ? 3.413 2.563 14.039 1.00 77.19 427 LYS A N 1
ATOM 3347 C CA . LYS A 1 427 ? 4.767 2.906 13.562 1.00 77.19 427 LYS A CA 1
ATOM 3348 C C . LYS A 1 427 ? 5.439 1.713 12.895 1.00 77.19 427 LYS A C 1
ATOM 3350 O O . LYS A 1 427 ? 5.757 1.772 11.716 1.00 77.19 427 LYS A O 1
ATOM 3355 N N . LYS A 1 428 ? 5.483 0.586 13.604 1.00 75.69 428 LYS A N 1
ATOM 3356 C CA . LYS A 1 428 ? 6.040 -0.673 13.096 1.00 75.69 428 LYS A CA 1
ATOM 3357 C C . LYS A 1 428 ? 5.411 -1.118 11.771 1.00 75.69 428 LYS A C 1
ATOM 3359 O O . LYS A 1 428 ? 6.094 -1.562 10.861 1.00 75.69 428 LYS A O 1
ATOM 3364 N N . ALA A 1 429 ? 4.093 -0.983 11.646 1.00 75.50 429 ALA A N 1
ATOM 3365 C CA . ALA A 1 429 ? 3.385 -1.362 10.429 1.00 75.50 429 ALA A CA 1
ATOM 3366 C C . ALA A 1 429 ? 3.519 -0.353 9.269 1.00 75.50 429 ALA A C 1
ATOM 3368 O O . ALA A 1 429 ? 3.239 -0.731 8.134 1.00 75.50 429 ALA A O 1
ATOM 3369 N N . ASP A 1 430 ? 3.847 0.918 9.531 1.00 69.25 430 ASP A N 1
ATOM 3370 C CA . ASP A 1 430 ? 4.055 1.947 8.494 1.00 69.25 430 ASP A CA 1
ATOM 3371 C C . ASP A 1 430 ? 5.504 1.991 8.003 1.00 69.25 430 ASP A C 1
ATOM 3373 O O . ASP A 1 430 ? 5.741 2.196 6.813 1.00 69.25 430 ASP A O 1
ATOM 3377 N N . GLU A 1 431 ? 6.457 1.790 8.911 1.00 60.78 431 GLU A N 1
ATOM 3378 C CA . GLU A 1 431 ? 7.888 1.818 8.610 1.00 60.78 431 GLU A CA 1
ATOM 3379 C C . GLU A 1 431 ? 8.351 0.510 7.923 1.00 60.78 431 GLU A C 1
ATOM 3381 O O . GLU A 1 431 ? 9.306 0.526 7.150 1.00 60.78 431 GLU A O 1
ATOM 3386 N N . GLY A 1 432 ? 7.606 -0.592 8.093 1.00 57.53 432 GLY A N 1
ATOM 3387 C CA . GLY A 1 432 ? 7.947 -1.905 7.536 1.00 57.53 432 GLY A CA 1
ATOM 3388 C C . GLY A 1 432 ? 8.987 -2.644 8.387 1.00 57.53 432 GLY A C 1
ATOM 3389 O O . GLY A 1 432 ? 9.451 -2.136 9.401 1.00 57.53 432 GLY A O 1
ATOM 3390 N N . GLU A 1 433 ? 9.360 -3.868 8.003 1.00 49.59 433 GLU A N 1
ATOM 3391 C CA . GLU A 1 433 ? 10.374 -4.632 8.762 1.00 49.59 433 GLU A CA 1
ATOM 3392 C C . GLU A 1 433 ? 11.805 -4.130 8.453 1.00 49.59 433 GLU A C 1
ATOM 3394 O O . GLU A 1 433 ? 12.707 -4.263 9.277 1.00 49.59 433 GLU A O 1
ATOM 3399 N N . ALA A 1 434 ? 12.004 -3.494 7.289 1.00 42.09 434 ALA A N 1
ATOM 3400 C CA . ALA A 1 434 ? 13.302 -3.011 6.803 1.00 42.09 434 ALA A CA 1
ATOM 3401 C C . ALA A 1 434 ? 13.833 -1.740 7.502 1.00 42.09 434 ALA A C 1
ATOM 3403 O O . ALA A 1 434 ? 15.002 -1.395 7.351 1.00 42.09 434 ALA A O 1
ATOM 3404 N N . SER A 1 435 ? 12.994 -1.028 8.255 1.00 37.44 435 SER A N 1
ATOM 3405 C CA . SER A 1 435 ? 13.331 0.239 8.922 1.00 37.44 435 SER A CA 1
ATOM 3406 C C . SER A 1 435 ? 13.781 0.087 10.379 1.00 37.44 435 SER A C 1
ATOM 3408 O O . SER A 1 435 ? 14.202 1.064 10.998 1.00 37.44 435 SER A O 1
ATOM 3410 N N . HIS A 1 436 ? 13.646 -1.104 10.966 1.00 39.66 436 HIS A N 1
ATOM 3411 C CA . HIS A 1 436 ? 13.942 -1.337 12.377 1.00 39.66 436 HIS A CA 1
ATOM 3412 C C . HIS A 1 436 ? 15.414 -1.711 12.601 1.00 39.66 436 HIS A C 1
ATOM 3414 O O . HIS A 1 436 ? 15.992 -2.451 11.812 1.00 39.66 436 HIS A O 1
ATOM 3420 N N . ASP A 1 437 ? 15.999 -1.304 13.739 1.00 34.62 437 ASP A N 1
ATOM 3421 C CA . ASP A 1 437 ? 17.383 -1.634 14.149 1.00 34.62 437 ASP A CA 1
ATOM 3422 C C . ASP A 1 437 ? 17.698 -3.145 14.123 1.00 34.62 437 ASP A C 1
ATOM 3424 O O . ASP A 1 437 ? 18.843 -3.556 13.951 1.00 34.62 437 ASP A O 1
ATOM 3428 N N . ARG A 1 438 ? 16.666 -3.999 14.184 1.00 34.81 438 ARG A N 1
ATOM 3429 C CA . ARG A 1 438 ? 16.780 -5.450 13.968 1.00 34.81 438 ARG A CA 1
ATOM 3430 C C . ARG A 1 438 ? 17.287 -5.848 12.581 1.00 34.81 438 ARG A C 1
ATOM 3432 O O . ARG A 1 438 ? 17.845 -6.935 12.471 1.00 34.81 438 ARG A O 1
ATOM 3439 N N . TYR A 1 439 ? 17.142 -5.009 11.558 1.00 37.53 439 TYR A N 1
ATOM 3440 C CA . TYR A 1 439 ? 17.714 -5.265 10.233 1.00 37.53 439 TYR A CA 1
ATOM 3441 C C . TYR A 1 439 ? 19.250 -5.298 10.280 1.00 37.53 439 TYR A C 1
ATOM 3443 O O . TYR A 1 439 ? 19.875 -6.022 9.513 1.00 37.53 439 TYR A O 1
ATOM 3451 N N . LYS A 1 440 ? 19.858 -4.566 11.228 1.00 35.19 440 LYS A N 1
ATOM 3452 C CA . LYS A 1 440 ? 21.314 -4.509 11.424 1.00 35.19 440 LYS A CA 1
ATOM 3453 C C . LYS A 1 440 ? 21.857 -5.617 12.338 1.00 35.19 440 LYS A C 1
ATOM 3455 O O . LYS A 1 440 ? 23.059 -5.853 12.315 1.00 35.19 440 LYS A O 1
ATOM 3460 N N . GLU A 1 441 ? 21.010 -6.311 13.112 1.00 33.97 441 GLU A N 1
ATOM 3461 C CA . GLU A 1 441 ? 21.478 -7.237 14.166 1.00 33.97 441 GLU A CA 1
ATOM 3462 C C . GLU A 1 441 ? 20.762 -8.607 14.265 1.00 33.97 441 GLU A C 1
ATOM 3464 O O . GLU A 1 441 ? 21.121 -9.413 15.124 1.00 33.97 441 GLU A O 1
ATOM 3469 N N . SER A 1 442 ? 19.749 -8.941 13.450 1.00 28.42 442 SER A N 1
ATOM 3470 C CA . SER A 1 442 ? 18.886 -10.096 13.771 1.00 28.42 442 SER A CA 1
ATOM 3471 C C . SER A 1 442 ? 19.208 -11.430 13.050 1.00 28.42 442 SER A C 1
ATOM 3473 O O . SER A 1 442 ? 19.269 -11.471 11.822 1.00 28.42 442 SER A O 1
ATOM 3475 N N . PRO A 1 443 ? 19.227 -12.577 13.775 1.00 35.31 443 PRO A N 1
ATOM 3476 C CA . PRO A 1 443 ? 19.247 -13.958 13.245 1.00 35.31 443 PRO A CA 1
ATOM 3477 C C . PRO A 1 443 ? 18.068 -14.360 12.328 1.00 35.31 443 PRO A C 1
ATOM 3479 O O . PRO A 1 443 ? 17.965 -15.519 11.913 1.00 35.31 443 PRO A O 1
ATOM 3482 N N . LEU A 1 444 ? 17.166 -13.426 12.002 1.00 38.62 444 LEU A N 1
ATOM 3483 C CA . LEU A 1 444 ? 16.051 -13.578 11.056 1.00 38.62 444 LEU A CA 1
ATOM 3484 C C . LEU A 1 444 ? 16.506 -13.860 9.609 1.00 38.62 444 LEU A C 1
ATOM 3486 O O . LEU A 1 444 ? 15.719 -14.402 8.831 1.00 38.62 444 LEU A O 1
ATOM 3490 N N . VAL A 1 445 ? 17.796 -13.656 9.309 1.00 40.81 445 VAL A N 1
ATOM 3491 C CA . VAL A 1 445 ? 18.499 -14.157 8.110 1.00 40.81 445 VAL A CA 1
ATOM 3492 C C . VAL A 1 445 ? 18.326 -15.675 7.912 1.00 40.81 445 VAL A C 1
ATOM 3494 O O . VAL A 1 445 ? 18.350 -16.143 6.781 1.00 40.81 445 VAL A O 1
ATOM 3497 N N . ASN A 1 446 ? 18.068 -16.462 8.965 1.00 34.53 446 ASN A N 1
ATOM 3498 C CA . ASN A 1 446 ? 17.869 -17.916 8.841 1.00 34.53 446 ASN A CA 1
ATOM 3499 C C . ASN A 1 446 ? 16.394 -18.361 8.780 1.00 34.53 446 ASN A C 1
ATOM 3501 O O . ASN A 1 446 ? 16.106 -19.478 8.348 1.00 34.53 446 ASN A O 1
ATOM 3505 N N . GLY A 1 447 ? 15.447 -17.526 9.220 1.00 38.47 447 GLY A N 1
ATOM 3506 C CA . GLY A 1 447 ? 14.024 -17.885 9.320 1.00 38.47 447 GLY A CA 1
ATOM 3507 C C . GLY A 1 447 ? 13.171 -17.380 8.155 1.00 38.47 447 GLY A C 1
ATOM 3508 O O . GLY A 1 447 ? 12.299 -18.101 7.664 1.00 38.47 447 GLY A O 1
ATOM 3509 N N . GLU A 1 448 ? 13.434 -16.157 7.686 1.00 41.31 448 GLU A N 1
ATOM 3510 C CA . GLU A 1 448 ? 12.730 -15.566 6.540 1.00 41.31 448 GLU A CA 1
ATOM 3511 C C . GLU A 1 448 ? 13.313 -16.042 5.210 1.00 41.31 448 GLU A C 1
ATOM 3513 O O . GLU A 1 448 ? 12.545 -16.315 4.288 1.00 41.31 448 GLU A O 1
ATOM 3518 N N . ARG A 1 449 ? 14.628 -16.308 5.170 1.00 39.06 449 ARG A N 1
ATOM 3519 C CA . ARG A 1 449 ? 15.289 -17.067 4.101 1.00 39.06 449 ARG A CA 1
ATOM 3520 C C . ARG A 1 449 ? 14.630 -18.430 3.894 1.00 39.06 449 ARG A C 1
ATOM 3522 O O . ARG A 1 449 ? 14.233 -18.721 2.780 1.00 39.06 449 ARG A O 1
ATOM 3529 N N . LYS A 1 450 ? 14.341 -19.185 4.963 1.00 39.91 450 LYS A N 1
ATOM 3530 C CA . LYS A 1 450 ? 13.616 -20.472 4.879 1.00 39.91 450 LYS A CA 1
ATOM 3531 C C . LYS A 1 450 ? 12.204 -20.368 4.297 1.00 39.91 450 LYS A C 1
ATOM 3533 O O . LYS A 1 450 ? 11.749 -21.293 3.635 1.00 39.91 450 LYS A O 1
ATOM 3538 N N . ARG A 1 451 ? 11.484 -19.267 4.544 1.00 41.19 451 ARG A N 1
ATOM 3539 C CA . ARG A 1 451 ? 10.119 -19.041 4.018 1.00 41.19 451 ARG A CA 1
ATOM 3540 C C . ARG A 1 451 ? 10.109 -18.452 2.613 1.00 41.19 451 ARG A C 1
ATOM 3542 O O . ARG A 1 451 ? 9.139 -18.660 1.883 1.00 41.19 451 ARG A O 1
ATOM 3549 N N . PHE A 1 452 ? 11.150 -17.708 2.259 1.00 38.78 452 PHE A N 1
ATOM 3550 C CA . PHE A 1 452 ? 11.438 -17.319 0.890 1.00 38.78 452 PHE A CA 1
ATOM 3551 C C . PHE A 1 452 ? 11.819 -18.569 0.085 1.00 38.78 452 PHE A C 1
ATOM 3553 O O . PHE A 1 452 ? 11.116 -18.877 -0.861 1.00 38.78 452 PHE A O 1
ATOM 3560 N N . GLU A 1 453 ? 12.765 -19.389 0.552 1.00 42.44 453 GLU A N 1
ATOM 3561 C CA . GLU A 1 453 ? 13.130 -20.709 0.002 1.00 42.44 453 GLU A CA 1
ATOM 3562 C C . GLU A 1 453 ? 11.922 -21.654 -0.145 1.00 42.44 453 GLU A C 1
ATOM 3564 O O . GLU A 1 453 ? 11.792 -22.306 -1.174 1.00 42.44 453 GLU A O 1
ATOM 3569 N N . GLN A 1 454 ? 10.989 -21.684 0.817 1.00 41.78 454 GLN A N 1
ATOM 3570 C CA . GLN A 1 454 ? 9.741 -22.460 0.702 1.00 41.78 454 GLN A CA 1
ATOM 3571 C C . GLN A 1 454 ? 8.811 -21.937 -0.402 1.00 41.78 454 GLN A C 1
ATOM 3573 O O . GLN A 1 454 ? 8.306 -22.721 -1.198 1.00 41.78 454 GLN A O 1
ATOM 3578 N N . ARG A 1 455 ? 8.613 -20.614 -0.489 1.00 39.28 455 ARG A N 1
ATOM 3579 C CA . ARG A 1 455 ? 7.810 -20.000 -1.562 1.00 39.28 455 ARG A CA 1
ATOM 3580 C C . ARG A 1 455 ? 8.476 -20.115 -2.930 1.00 39.28 455 ARG A C 1
ATOM 3582 O O . ARG A 1 455 ? 7.783 -20.200 -3.933 1.00 39.28 455 ARG A O 1
ATOM 3589 N N . LEU A 1 456 ? 9.802 -20.131 -2.968 1.00 40.50 456 LEU A N 1
ATOM 3590 C CA . LEU A 1 456 ? 10.577 -20.395 -4.170 1.00 40.50 456 LEU A CA 1
ATOM 3591 C C . LEU A 1 456 ? 10.450 -21.853 -4.604 1.00 40.50 456 LEU A C 1
ATOM 3593 O O . LEU A 1 456 ? 10.224 -22.088 -5.781 1.00 40.50 456 LEU A O 1
ATOM 3597 N N . ALA A 1 457 ? 10.501 -22.808 -3.671 1.00 38.88 457 ALA A N 1
ATOM 3598 C CA . ALA A 1 457 ? 10.294 -24.229 -3.951 1.00 38.88 457 ALA A CA 1
ATOM 3599 C C . ALA A 1 457 ? 8.882 -24.527 -4.487 1.00 38.88 457 ALA A C 1
ATOM 3601 O O . ALA A 1 457 ? 8.729 -25.349 -5.383 1.00 38.88 457 ALA A O 1
ATOM 3602 N N . GLU A 1 458 ? 7.853 -23.839 -3.981 1.00 38.72 458 GLU A N 1
ATOM 3603 C CA . GLU A 1 458 ? 6.465 -23.946 -4.466 1.00 38.72 458 GLU A CA 1
ATOM 3604 C C . GLU A 1 458 ? 6.269 -23.359 -5.876 1.00 38.72 458 GLU A C 1
ATOM 3606 O O . GLU A 1 458 ? 5.400 -23.815 -6.610 1.00 38.72 458 GLU A O 1
ATOM 3611 N N . ILE A 1 459 ? 7.073 -22.362 -6.264 1.00 36.47 459 ILE A N 1
ATOM 3612 C CA . ILE A 1 459 ? 7.029 -21.727 -7.593 1.00 36.47 459 ILE A CA 1
ATOM 3613 C C . ILE A 1 459 ? 7.875 -22.501 -8.621 1.00 36.47 459 ILE A C 1
ATOM 3615 O O . ILE A 1 459 ? 7.592 -22.430 -9.811 1.00 36.47 459 ILE A O 1
ATOM 3619 N N . THR A 1 460 ? 8.891 -23.254 -8.188 1.00 34.56 460 THR A N 1
ATOM 3620 C CA . THR A 1 460 ? 9.772 -24.049 -9.065 1.00 34.56 460 THR A CA 1
ATOM 3621 C C . THR A 1 460 ? 9.318 -25.500 -9.275 1.00 34.56 460 THR A C 1
ATOM 3623 O O . THR A 1 460 ? 9.973 -26.230 -10.015 1.00 34.56 460 THR A O 1
ATOM 3626 N N . SER A 1 461 ? 8.217 -25.936 -8.647 1.00 34.03 461 SER A N 1
ATOM 3627 C CA . SER A 1 461 ? 7.689 -27.313 -8.735 1.00 34.03 461 SER A CA 1
ATOM 3628 C C . SER A 1 461 ? 6.330 -27.450 -9.451 1.00 34.03 461 SER A C 1
ATOM 3630 O O . SER A 1 461 ? 5.687 -28.498 -9.370 1.00 34.03 461 SER A O 1
ATOM 3632 N N . SER A 1 462 ? 5.934 -26.429 -10.217 1.00 33.56 462 SER A N 1
ATOM 3633 C CA . SER A 1 462 ? 4.838 -26.426 -11.205 1.00 33.56 462 SER A CA 1
ATOM 3634 C C . SER A 1 462 ? 5.341 -25.880 -12.530 1.00 33.56 462 SER A C 1
ATOM 3636 O O . SER A 1 462 ? 4.883 -26.367 -13.585 1.00 33.56 462 SER A O 1
#

Sequence (462 aa):
MWLKMEKHMFKRSSTHNATMAHTLFSRSSASRPARPRLVAVNPSGHVETIISTKESNGFSPAIRSRVERAKQHYSELGAEDVCKHSLRVLRAAVQGKLLDPNADESDMLSMELADQILYHSLTSEGHLPNEGHFSSRFHDAFQLQRTLNDLDSAKGERSSSYVELLNDPSNDLTNLLIAFYTRIADSMTIHDRETLKASATKMPGIFPVHGSWAEVQQNMAAPMLNIYCPVADWGGQTRAYREMRDNAVYYLQPDRFRGVARHVRSRMEALEKANKFLMGLISRMATRLGLRVITAPDYRVVSRAFDSIGPGTVAVALKPFKGVGGLLRKSDKKSVPVDNVHDWSGLTVITADEKQMYDAVNFLHSEGVGRVASEMNLRSIRLCEVEDHAANPKPVTNYQSVHIDTETSAEEMVPVECIVRTLKMHKKADEGEASHDRYKESPLVNGERKRFEQRLAEITSS

Mean predicted aligned error: 12.46 Å